Protein AF-A0A2V9VT58-F1 (afdb_monomer)

Solvent-accessible surface area (backbone atoms only — not comparable to full-atom values): 23566 Å² total; per-residue (Å²): 135,90,79,51,49,73,64,101,65,93,79,90,82,88,84,88,82,88,70,98,63,86,73,95,63,90,81,86,86,81,80,78,70,44,63,56,91,55,56,43,74,68,62,70,48,64,52,77,71,42,39,32,62,33,77,44,77,50,78,53,49,72,45,62,67,42,78,63,68,41,29,42,65,40,93,93,40,56,68,64,53,52,44,47,69,38,49,83,23,40,35,38,42,38,29,37,66,82,53,75,65,46,79,44,66,33,34,41,29,43,31,30,66,81,70,50,71,43,73,48,68,35,34,32,38,28,42,71,58,57,63,88,41,67,86,47,61,56,55,67,54,90,95,42,54,75,69,44,66,39,48,71,68,35,23,77,36,57,58,89,79,47,64,16,18,62,32,84,86,20,25,78,59,74,57,68,70,61,44,53,50,42,32,54,53,23,64,65,62,69,32,14,33,77,85,44,44,86,28,98,87,28,32,29,25,40,36,34,38,16,19,49,47,36,32,53,23,46,62,48,24,50,61,56,54,72,68,37,86,58,41,20,87,43,53,43,78,38,77,46,31,34,71,83,44,20,38,69,52,50,38,38,78,86,27,68,68,55,54,46,31,56,71,41,44,32,45,77,70,74,44,39,45,35,18,26,33,33,35,42,36,29,55,52,64,40,65,88,86,60,57,87,64,55,51,34,54,51,46,17,54,20,50,49,39,30,34,32,39,44,28,70,65,17,70,48,34,50,39,33,26,42,24,37,34,56,56,18,47,33,13,75,76,74,40,74,60,37,38,63,66,51,25,65,38,35,43,53,16,54,28,48,40,40,45,40,38,75,73,61,39,69,68,38,24,50,47,65,93,82,43,73,61,32,16,30,43,64,43,75,52,57,77,58,52,24,34,26,66,45,58,42,94,86,62,50,55,38,54,68,57,28,23,32,78,50,13,52,39,55,14,84,76,50,23,15,43,54,51,19,50,47,49,52,48,43,39,65,66,36,72,53,32,24,60,49,43,28,57,128

Sequence (440 aa):
MSYSPTHVTSETGVLGLNFNQIPTRVVDLSGNGSIATALALLNIPTLPAATQGAAYQANLFAASGTQPYTFSLKPGSTLPMGLALSSAGVISGTVDPTVTTGNYTFTAGVKDAKSKNVTKLFTMTVAKATGSACNNISYNVPNTTTPIVPITDLGTGTYQGEEGGLYPNGSNVRPASHDSDGVAIAKAIVPLDANGNYDPAGKYALLALGESTALDEFAAFLPLANADPAKNSALVIVDGAQGAATPHLLASVSSSYWNTIINNYLTDQGVTAKQVVAVWIEDSNGIAKGSFPGDMSGMQTDYETIMNNIHMLFPNSVLAYFSSRIYAGYSNGVKTINPEPYAYEAGFAEKNAIADQLNGNANLNYNSALGVVKAPWMSFGPYYWANGMLPRSDGWIWTCQDLQSDGTHPSSPSGDLKVAGQLLNFLKTDDTTKPWFLHP

Foldseek 3Di:
DDDADQDPDDDDDDDDDDDPDDDPDDDDDDDDHDHPQAKDWDDDQEDEAAEAQAKDKDFIDMDDDADDKFKDFDPPFDDAPQWDAGRRRMIIGTHHNPGDFAKGKTKMKMAHPVGGMDIDIHIHTYHYLLQPQPPAQFDPDPPAPVRDAALLQCQQHDGVNQGGELAPNSHVDPDPVLLVVLLVLLLPDAFADQVLHHDNPHAAEEEEEEAPQSVLLVVLQVVVLVPDPQFDPRYDYWYLYYHPCALVQLLDLPRVSLVCCAVPGQVVSPHHLSRYAEYEYEYFDLDDPDDPPVRLQVSLVSVLSNQLSSCVSRVNHAYYAYEQAEAQDSLNVVDSGQHPPRSSSNSSSLSVNLNCVVVPVVCCDSDVVSHDHRGHSYGHFYYHYDGAQDAHPVGHHHDSQLADSSSRHGDPPRVSVVSSVSNVCRLCPRSSRNSNRGDD

Secondary structure (DSSP, 8-state):
-----SSSS----------SS--SS------------S-EE-S-SBPPPEETTSEEEEE--EESSSSSPEEEEPTT---STTEEE-TTSEEEEE--TTSPSEEEEEEEEEE-TT--EEEEEEEEEEE----SS---SS---TTS-SSPPPHHHHTT-EETTEE-SSBTTTBSS--HHHHHHHHHHHHH---B-TTSSB-TT-BEEEEEEESHHHHHHHHHHHHHHHH-TTB-TTEEEEE---TT--HHHHTSTT-HHHHHIIIIIHHHTT--GGGEEEEEEE----S--S-TTHHHHHHHHHHHHHHHHHHHHSTT--EEEE-PPPP-GGGTTS--SS-TTHHHHHHHHHHHHHHHHHTT-GGG---TTSSS--S-EEEE-------TTSPPTT-----GGGB-TTSSSBPTTTHHHHHHHHHHHHHHHSTTTHHHHB--

Radius of gyration: 23.98 Å; Cα contacts (8 Å, |Δi|>4): 937; chains: 1; bounding box: 56×66×65 Å

Mean predicted aligned error: 12.55 Å

pLDDT: mean 84.93, std 17.08, range [30.86, 98.94]

Structure (mmCIF, N/CA/C/O backbone):
data_AF-A0A2V9VT58-F1
#
_entry.id   AF-A0A2V9VT58-F1
#
loop_
_atom_site.group_PDB
_atom_site.id
_atom_site.type_symbol
_atom_site.label_atom_id
_atom_site.label_alt_id
_atom_site.label_comp_id
_atom_site.label_asym_id
_atom_site.label_entity_id
_atom_site.label_seq_id
_atom_site.pdbx_PDB_ins_code
_atom_site.Cartn_x
_atom_site.Cartn_y
_atom_site.Cartn_z
_atom_site.occupancy
_atom_site.B_iso_or_equiv
_atom_site.auth_seq_id
_atom_site.auth_comp_id
_atom_site.auth_asym_id
_atom_site.auth_atom_id
_atom_site.pdbx_PDB_model_num
ATOM 1 N N . MET A 1 1 ? -3.739 -27.949 24.300 1.00 34.66 1 MET A N 1
ATOM 2 C CA . MET A 1 1 ? -5.116 -27.483 24.015 1.00 34.66 1 MET A CA 1
ATOM 3 C C . MET A 1 1 ? -5.772 -28.515 23.112 1.00 34.66 1 MET A C 1
ATOM 5 O O . MET A 1 1 ? -5.097 -28.984 22.209 1.00 34.66 1 MET A O 1
ATOM 9 N N . SER A 1 2 ? -7.012 -28.928 23.387 1.00 30.86 2 SER A N 1
ATOM 10 C CA . SER A 1 2 ? -7.733 -29.940 22.599 1.00 30.86 2 SER A CA 1
ATOM 11 C C . SER A 1 2 ? -8.645 -29.284 21.558 1.00 30.86 2 SER A C 1
ATOM 13 O O . SER A 1 2 ? -9.495 -28.470 21.916 1.00 30.86 2 SER A O 1
ATOM 15 N N . TYR A 1 3 ? -8.458 -29.659 20.293 1.00 40.28 3 TYR A N 1
ATOM 16 C CA . TYR A 1 3 ? -9.331 -29.377 19.153 1.00 40.28 3 TYR A CA 1
ATOM 17 C C . TYR A 1 3 ? -10.211 -30.612 18.897 1.00 40.28 3 TYR A C 1
ATOM 19 O O . TYR A 1 3 ? -9.703 -31.731 18.913 1.00 40.28 3 TYR A O 1
ATOM 27 N N . SER A 1 4 ? -11.514 -30.412 18.690 1.00 38.56 4 SER A N 1
ATOM 28 C CA . SER A 1 4 ? -12.509 -31.477 18.497 1.00 38.56 4 SER A CA 1
ATOM 29 C C . SER A 1 4 ? -13.376 -31.148 17.272 1.00 38.56 4 SER A C 1
ATOM 31 O O . SER A 1 4 ? -14.356 -30.416 17.416 1.00 38.56 4 SER A O 1
ATOM 33 N N . PRO A 1 5 ? -13.019 -31.624 16.065 1.00 41.16 5 PRO A N 1
ATOM 34 C CA .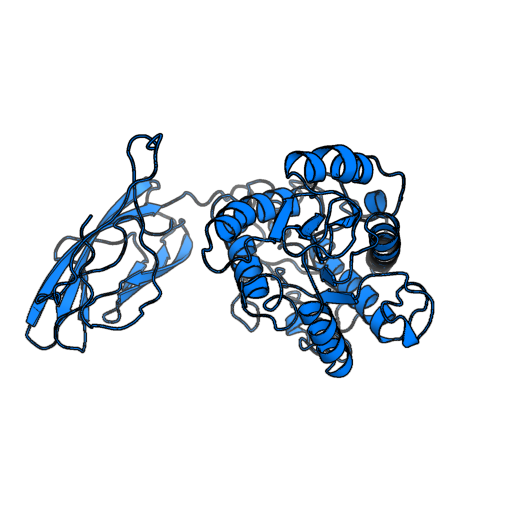 PRO A 1 5 ? -13.812 -31.415 14.855 1.00 41.16 5 PRO A CA 1
ATOM 35 C C . PRO A 1 5 ? -15.168 -32.128 14.945 1.00 41.16 5 PRO A C 1
ATOM 37 O O . PRO A 1 5 ? -15.293 -33.199 15.542 1.00 41.16 5 PRO A O 1
ATOM 40 N N . THR A 1 6 ? -16.200 -31.521 14.352 1.00 40.09 6 THR A N 1
ATOM 41 C CA . THR A 1 6 ? -17.595 -32.000 14.439 1.00 40.09 6 THR A CA 1
ATOM 42 C C . THR A 1 6 ? -18.049 -32.815 13.228 1.00 40.09 6 THR A C 1
ATOM 44 O O . THR A 1 6 ? -19.109 -33.439 13.286 1.00 40.09 6 THR A O 1
ATOM 47 N N . HIS A 1 7 ? -17.232 -32.892 12.174 1.00 38.66 7 HIS A N 1
ATOM 48 C CA . HIS A 1 7 ? -17.524 -33.640 10.954 1.00 38.66 7 HIS A CA 1
ATOM 49 C C . HIS A 1 7 ? -16.257 -34.294 10.366 1.00 38.66 7 HIS A C 1
ATOM 51 O O . HIS A 1 7 ? -15.142 -33.831 10.594 1.00 38.66 7 HIS A O 1
ATOM 57 N N . VAL A 1 8 ? -16.420 -35.381 9.598 1.00 41.81 8 VAL A N 1
ATOM 58 C CA . VAL A 1 8 ? -15.324 -36.024 8.842 1.00 41.81 8 VAL A CA 1
ATOM 59 C C . VAL A 1 8 ? -15.201 -35.334 7.482 1.00 41.81 8 VAL A C 1
ATOM 61 O O . VAL A 1 8 ? -15.664 -35.838 6.462 1.00 41.81 8 VAL A O 1
ATOM 64 N N . THR A 1 9 ? -14.647 -34.125 7.492 1.00 43.28 9 THR A N 1
ATOM 65 C CA . THR A 1 9 ? -14.408 -33.286 6.307 1.00 43.28 9 THR A CA 1
ATOM 66 C C . THR A 1 9 ? -13.104 -32.508 6.485 1.00 43.28 9 THR A C 1
ATOM 68 O O . THR A 1 9 ? -12.617 -32.346 7.602 1.00 43.28 9 THR A O 1
ATOM 71 N N . SER A 1 10 ? -12.515 -32.060 5.376 1.00 41.66 10 SER A N 1
ATOM 72 C CA . SER A 1 10 ? -11.459 -31.045 5.386 1.00 41.66 10 SER A CA 1
ATOM 73 C C . SER A 1 10 ? -12.036 -29.740 5.947 1.00 41.66 10 SER A C 1
ATOM 75 O O . SER A 1 10 ? -13.086 -29.287 5.494 1.00 41.66 10 SER A O 1
ATOM 77 N N . GLU A 1 11 ? -11.383 -29.158 6.952 1.00 44.97 11 GLU A N 1
ATOM 78 C CA . GLU A 1 11 ? -11.723 -27.839 7.493 1.00 44.97 11 GLU A CA 1
ATOM 79 C C . GLU A 1 11 ? -10.455 -26.979 7.536 1.00 44.97 11 GLU A C 1
ATOM 81 O O . GLU A 1 11 ? -9.400 -27.434 7.981 1.00 44.97 11 GLU A O 1
ATOM 86 N N . THR A 1 12 ? -10.557 -25.735 7.073 1.00 36.66 12 THR A N 1
ATOM 87 C CA . THR A 1 12 ? -9.478 -24.741 7.129 1.00 36.66 12 THR A CA 1
ATOM 88 C C . THR A 1 12 ? -9.750 -23.793 8.296 1.00 36.66 12 THR A C 1
ATOM 90 O O . TH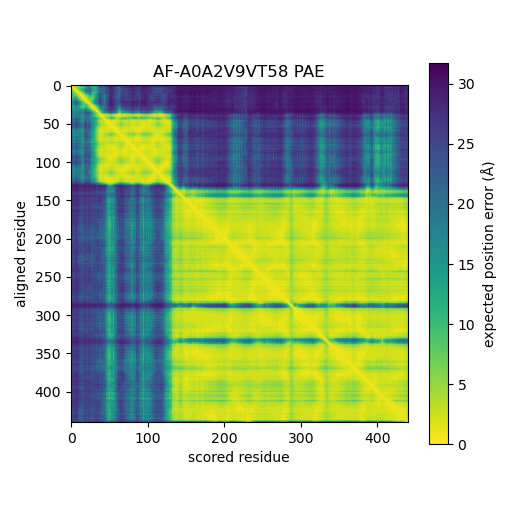R A 1 12 ? -10.799 -23.154 8.346 1.00 36.66 12 THR A O 1
ATOM 93 N N . GLY A 1 13 ? -8.820 -23.694 9.248 1.00 40.34 13 GLY A N 1
ATOM 94 C CA . GLY A 1 13 ? -8.949 -22.840 10.430 1.00 40.34 13 GLY A CA 1
ATOM 95 C C . GLY A 1 13 ? -7.595 -22.533 11.077 1.00 40.34 13 GLY A C 1
ATOM 96 O O . GLY A 1 13 ? -6.589 -23.158 10.751 1.00 40.34 13 GLY A O 1
ATOM 97 N N . VAL A 1 14 ? -7.565 -21.560 11.992 1.00 35.47 14 VAL A N 1
ATOM 98 C CA . VAL A 1 14 ? -6.347 -21.119 12.699 1.00 35.47 14 VAL A CA 1
ATOM 99 C C . VAL A 1 14 ? -6.287 -21.752 14.092 1.00 35.47 14 VAL A C 1
ATOM 101 O O . VAL A 1 14 ? -7.202 -21.574 14.897 1.00 35.47 14 VAL A O 1
ATOM 104 N N . LEU A 1 15 ? -5.197 -22.462 14.399 1.00 39.72 15 LEU A N 1
ATOM 105 C CA . LEU A 1 15 ? -4.920 -23.018 15.726 1.00 39.72 15 LEU A CA 1
ATOM 106 C C . LEU A 1 15 ? -3.891 -22.137 16.456 1.00 39.72 15 LEU A C 1
ATOM 108 O O . LEU A 1 15 ? -2.706 -22.164 16.138 1.00 39.72 15 LEU A O 1
ATOM 112 N N . GLY A 1 16 ? -4.333 -21.353 17.441 1.00 38.38 16 GLY A N 1
ATOM 113 C CA . GLY A 1 16 ? -3.441 -20.520 18.257 1.00 38.38 16 GLY A CA 1
ATOM 114 C C . GLY A 1 16 ? -2.810 -21.306 19.409 1.00 38.38 16 GLY A C 1
ATOM 115 O O . GLY A 1 16 ? -3.523 -21.838 20.262 1.00 38.38 16 GLY A O 1
ATOM 116 N N . LEU A 1 17 ? -1.478 -21.362 19.466 1.00 41.88 17 LEU A N 1
ATOM 117 C CA . LEU A 1 17 ? -0.721 -21.954 20.572 1.00 41.88 17 LEU A CA 1
ATOM 118 C C . LEU A 1 17 ? 0.039 -20.854 21.322 1.00 41.88 17 LEU A C 1
ATOM 120 O O . LEU A 1 17 ? 0.794 -20.105 20.713 1.00 41.88 17 LEU A O 1
ATOM 124 N N . ASN A 1 18 ? -0.125 -20.795 22.647 1.00 39.78 18 ASN A N 1
ATOM 125 C CA . ASN A 1 18 ? 0.659 -19.915 23.515 1.00 39.78 18 ASN A CA 1
ATOM 126 C C . ASN A 1 18 ? 1.658 -20.752 24.315 1.00 39.78 18 ASN A C 1
ATOM 128 O O . ASN A 1 18 ? 1.273 -21.743 24.942 1.00 39.78 18 ASN A O 1
ATOM 132 N N . PHE A 1 19 ? 2.919 -20.325 24.331 1.00 42.44 19 PHE A N 1
ATOM 133 C CA . PHE A 1 19 ? 3.982 -20.958 25.105 1.00 42.44 19 PHE A CA 1
ATOM 134 C C . PHE A 1 19 ? 4.594 -19.962 26.089 1.00 42.44 19 PHE A C 1
ATOM 136 O O . PHE A 1 19 ? 4.792 -18.798 25.758 1.00 42.44 19 PHE A O 1
ATOM 143 N N . ASN A 1 20 ? 4.943 -20.437 27.287 1.00 47.78 20 ASN A N 1
ATOM 144 C CA . ASN A 1 20 ? 5.653 -19.631 28.287 1.00 47.78 20 ASN A CA 1
ATOM 145 C C . ASN A 1 20 ? 7.169 -19.566 28.001 1.00 47.78 20 ASN A C 1
ATOM 147 O O . ASN A 1 20 ? 7.850 -18.680 28.507 1.00 47.78 20 ASN A O 1
ATOM 151 N N . GLN A 1 21 ? 7.683 -20.503 27.192 1.00 44.56 21 GLN A N 1
ATOM 152 C CA . GLN A 1 21 ? 8.995 -20.487 26.535 1.00 44.56 21 GLN A CA 1
ATOM 153 C C . GLN A 1 21 ? 8.884 -21.218 25.190 1.00 44.56 21 GLN A C 1
ATOM 155 O O . GLN A 1 21 ? 8.170 -22.217 25.097 1.00 44.56 21 GLN A O 1
ATOM 160 N N . ILE A 1 22 ? 9.574 -20.725 24.158 1.00 48.22 22 ILE A N 1
ATOM 161 C CA . ILE A 1 22 ? 9.510 -21.272 22.794 1.00 48.22 22 ILE A CA 1
ATOM 162 C C . ILE A 1 22 ? 10.081 -22.707 22.787 1.00 48.22 22 ILE A C 1
ATOM 164 O O . ILE A 1 22 ? 11.235 -22.888 23.184 1.00 48.22 22 ILE A O 1
ATOM 168 N N . PRO A 1 23 ? 9.324 -23.738 22.356 1.00 47.34 23 PRO A N 1
ATOM 169 C CA . PRO A 1 23 ? 9.843 -25.101 22.274 1.00 47.34 23 PRO A CA 1
ATOM 170 C C . PRO A 1 23 ? 10.964 -25.197 21.230 1.00 47.34 23 PRO A C 1
ATOM 172 O O . PRO A 1 23 ? 10.826 -24.703 20.116 1.00 47.34 23 PRO A O 1
ATOM 175 N N . THR A 1 24 ? 12.064 -25.879 21.553 1.00 40.75 24 THR A N 1
ATOM 176 C CA . THR A 1 24 ? 13.231 -26.046 20.659 1.00 40.75 24 THR A CA 1
ATOM 177 C C . THR A 1 24 ? 13.085 -27.187 19.639 1.00 40.75 24 THR A C 1
ATOM 179 O O . THR A 1 24 ? 14.034 -27.497 18.919 1.00 40.75 24 THR A O 1
ATOM 182 N N . ARG A 1 25 ? 11.910 -27.831 19.561 1.00 46.94 25 ARG A N 1
ATOM 183 C CA . ARG A 1 25 ? 11.548 -28.869 18.578 1.00 46.94 25 ARG A CA 1
ATOM 184 C C . ARG A 1 25 ? 10.059 -28.796 18.217 1.00 46.94 25 ARG A C 1
ATOM 186 O O . ARG A 1 25 ? 9.266 -28.244 18.976 1.00 46.94 25 ARG A O 1
ATOM 193 N N . VAL A 1 26 ? 9.712 -29.392 17.072 1.00 44.69 26 VAL A N 1
ATOM 194 C CA . VAL A 1 26 ? 8.344 -29.557 16.547 1.00 44.69 26 VAL A CA 1
ATOM 195 C C . VAL A 1 26 ? 7.420 -30.159 17.613 1.00 44.69 26 VAL A C 1
ATOM 197 O O . VAL A 1 26 ? 7.757 -31.164 18.237 1.00 44.69 26 VAL A O 1
ATOM 200 N N . VAL A 1 27 ? 6.255 -29.539 17.813 1.00 44.22 27 VAL A N 1
ATOM 201 C CA . VAL A 1 27 ? 5.145 -30.106 18.586 1.00 44.22 27 VAL A CA 1
ATOM 202 C C . VAL A 1 27 ? 4.225 -30.825 17.604 1.00 44.22 27 VAL A C 1
ATOM 204 O O . VAL A 1 27 ? 3.472 -30.172 16.885 1.00 44.22 27 VAL A O 1
ATOM 207 N N . ASP A 1 28 ? 4.268 -32.156 17.575 1.00 46.03 28 ASP A N 1
ATOM 208 C CA . ASP A 1 28 ? 3.269 -32.944 16.851 1.00 46.03 28 ASP A CA 1
ATOM 209 C C . ASP A 1 28 ? 1.944 -32.920 17.627 1.00 46.03 28 ASP A C 1
ATOM 211 O O . ASP A 1 28 ? 1.834 -33.450 18.736 1.00 46.03 28 ASP A O 1
ATOM 215 N N . LEU A 1 29 ? 0.916 -32.300 17.046 1.00 40.66 29 LEU A N 1
ATOM 216 C CA . LEU A 1 29 ? -0.467 -32.418 17.506 1.00 40.66 29 LEU A CA 1
ATOM 217 C C . LEU A 1 29 ? -1.119 -33.594 16.777 1.00 40.66 29 LEU A C 1
ATOM 219 O O . LEU A 1 29 ? -1.552 -33.469 15.636 1.00 40.66 29 LEU A O 1
ATOM 223 N N . SER A 1 30 ? -1.210 -34.738 17.452 1.00 41.25 30 SER A N 1
ATOM 224 C CA . SER A 1 30 ? -2.071 -35.844 17.031 1.00 41.25 30 SER A CA 1
ATOM 225 C C . SER A 1 30 ? -3.244 -35.977 18.001 1.00 41.25 30 SER A C 1
ATOM 227 O O . SER A 1 30 ? -3.095 -35.856 19.217 1.00 41.25 30 SER A O 1
ATOM 229 N N . GLY A 1 31 ? -4.442 -36.178 17.461 1.00 41.62 31 GLY A N 1
ATOM 230 C CA . GLY A 1 31 ? -5.659 -36.356 18.239 1.00 41.62 31 GLY A CA 1
ATOM 231 C C . GLY A 1 31 ? -6.783 -36.875 17.355 1.00 41.62 31 GLY A C 1
ATOM 232 O O . GLY A 1 31 ? -6.857 -36.540 16.175 1.00 41.62 31 GLY A O 1
ATOM 233 N N . ASN A 1 32 ? -7.658 -37.700 17.922 1.00 41.06 32 ASN A N 1
ATOM 234 C CA . ASN A 1 32 ? -8.865 -38.142 17.235 1.00 41.06 32 ASN A CA 1
ATOM 235 C C . ASN A 1 32 ? -9.947 -37.072 17.380 1.00 41.06 32 ASN A C 1
ATOM 237 O O . ASN A 1 32 ? -10.200 -36.583 18.483 1.00 41.06 32 ASN A O 1
ATOM 241 N N . GLY A 1 33 ? -10.614 -36.739 16.277 1.00 39.22 33 GLY A N 1
ATOM 242 C CA . GLY A 1 33 ? -11.792 -35.891 16.311 1.00 39.22 33 GLY A CA 1
ATOM 243 C C . GLY A 1 33 ? -12.956 -36.571 17.015 1.00 39.22 33 GLY A C 1
ATOM 244 O O . GLY A 1 33 ? -13.392 -37.644 16.609 1.00 39.22 33 GLY A O 1
ATOM 245 N N . SER A 1 34 ? -13.463 -35.940 18.070 1.00 44.94 34 SER A N 1
ATOM 246 C CA . SER A 1 34 ? -14.757 -36.269 18.663 1.00 44.94 34 SER A CA 1
ATOM 247 C C . SER A 1 34 ? -15.693 -35.107 18.403 1.00 44.94 34 SER A C 1
ATOM 249 O O . SER A 1 34 ? -15.315 -33.966 18.654 1.00 44.94 34 SER A O 1
ATOM 251 N N . ILE A 1 35 ? -16.931 -35.398 18.008 1.00 44.22 35 ILE A N 1
ATOM 252 C CA . ILE A 1 35 ? -17.995 -34.396 17.932 1.00 44.22 35 ILE A CA 1
ATOM 253 C C . ILE A 1 35 ? -18.067 -33.680 19.286 1.00 44.22 35 ILE A C 1
ATOM 255 O O . ILE A 1 35 ? -18.236 -34.320 20.327 1.00 44.22 35 ILE A O 1
ATOM 259 N N . ALA A 1 36 ? -17.906 -32.357 19.284 1.00 45.31 36 ALA A N 1
ATOM 260 C CA . ALA A 1 36 ? -18.142 -31.543 20.463 1.00 45.31 36 ALA A CA 1
ATOM 261 C C . ALA A 1 36 ? -19.641 -31.597 20.804 1.00 45.31 36 ALA A C 1
ATOM 263 O O . ALA A 1 36 ? -20.491 -31.063 20.097 1.00 45.31 36 ALA A O 1
ATOM 264 N N . THR A 1 37 ? -19.987 -32.282 21.891 1.00 53.91 37 THR A N 1
ATOM 265 C CA . THR A 1 37 ? -21.383 -32.501 22.305 1.00 53.91 37 THR A CA 1
ATOM 266 C C . THR A 1 37 ? -21.976 -31.339 23.107 1.00 53.91 37 THR A C 1
ATOM 268 O O . THR A 1 37 ? -23.126 -31.420 23.542 1.00 53.91 37 THR A O 1
ATOM 271 N N . ALA A 1 38 ? -21.219 -30.259 23.329 1.00 74.00 38 ALA A N 1
ATOM 272 C CA . ALA A 1 38 ? -21.630 -29.132 24.161 1.00 74.00 38 ALA A CA 1
ATOM 273 C C . ALA A 1 38 ? -21.227 -27.782 23.547 1.00 74.00 38 ALA A C 1
ATOM 275 O O . ALA A 1 38 ? -20.142 -27.652 22.987 1.00 74.00 38 ALA A O 1
ATOM 276 N N . LEU A 1 39 ? -22.118 -26.792 23.681 1.00 84.38 39 LEU A N 1
ATOM 277 C CA . LEU A 1 39 ? -21.922 -25.384 23.306 1.00 84.38 39 LEU A CA 1
ATOM 278 C C . LEU A 1 39 ? -20.580 -24.842 23.829 1.00 84.38 39 LEU A C 1
ATOM 280 O O . LEU A 1 39 ? -20.208 -25.144 24.960 1.00 84.38 39 LEU A O 1
ATOM 284 N N . ALA A 1 40 ? -19.882 -24.014 23.048 1.00 81.94 40 ALA A N 1
ATOM 285 C CA . ALA A 1 40 ? -18.598 -23.420 23.428 1.00 81.94 40 ALA A CA 1
ATOM 286 C C . ALA A 1 40 ? -18.407 -21.991 22.881 1.00 81.94 40 ALA A C 1
ATOM 288 O O . ALA A 1 40 ? -18.927 -21.652 21.821 1.00 81.94 40 ALA A O 1
ATOM 289 N N . LEU A 1 41 ? -17.608 -21.179 23.590 1.00 78.38 41 LEU A N 1
ATOM 290 C CA . LEU A 1 41 ? -17.089 -19.872 23.147 1.00 78.38 41 LEU A CA 1
ATOM 291 C C . LEU A 1 41 ? -15.667 -20.030 22.584 1.00 78.38 41 LEU A C 1
ATOM 293 O O . LEU A 1 41 ? -14.751 -20.433 23.312 1.00 78.38 41 LEU A O 1
ATOM 297 N N . LEU A 1 42 ? -15.476 -19.685 21.308 1.00 69.19 42 LEU A N 1
ATOM 298 C CA . LEU A 1 42 ? -14.264 -20.011 20.544 1.00 69.19 42 LEU A CA 1
ATOM 299 C C . LEU A 1 42 ? -13.126 -18.989 20.667 1.00 69.19 42 LEU A C 1
ATOM 301 O O . LEU A 1 42 ? -11.967 -19.353 20.503 1.00 69.19 42 LEU A O 1
ATOM 305 N N . ASN A 1 43 ? -13.422 -17.732 20.992 1.00 73.62 43 ASN A N 1
ATOM 306 C CA . ASN A 1 43 ? -12.426 -16.653 20.987 1.00 73.62 43 ASN A CA 1
ATOM 307 C C . ASN A 1 43 ? -11.258 -16.877 21.952 1.00 73.62 43 ASN A C 1
ATOM 309 O O . ASN A 1 43 ? -11.443 -17.404 23.049 1.00 73.62 43 ASN A O 1
ATOM 313 N N . ILE A 1 44 ? -10.074 -16.381 21.600 1.00 61.72 44 ILE A N 1
ATOM 314 C CA . ILE A 1 44 ? -8.926 -16.282 22.513 1.00 61.72 44 ILE A CA 1
ATOM 315 C C . ILE A 1 44 ? -9.293 -15.311 23.656 1.00 61.72 44 ILE A C 1
ATOM 317 O O . ILE A 1 44 ? -9.973 -14.318 23.403 1.00 61.72 44 ILE A O 1
ATOM 321 N N . PRO A 1 45 ? -8.904 -15.584 24.919 1.00 74.75 45 PRO A N 1
ATOM 322 C CA . PRO A 1 45 ? -9.294 -14.757 26.063 1.00 74.75 45 PRO A CA 1
ATOM 323 C C . PRO A 1 45 ? -8.766 -13.318 26.007 1.00 74.75 45 PRO A C 1
ATOM 325 O O . PRO A 1 45 ? -9.226 -12.508 26.792 1.00 74.75 45 PRO A O 1
ATOM 328 N N . THR A 1 46 ? -7.847 -12.964 25.110 1.00 74.94 46 THR A N 1
ATOM 329 C CA . THR A 1 46 ? -7.385 -11.580 24.935 1.00 74.94 46 THR A CA 1
ATOM 330 C C . THR A 1 46 ? -7.958 -11.005 23.645 1.00 74.94 46 THR A C 1
ATOM 332 O O . THR A 1 46 ? -7.805 -11.608 22.585 1.00 74.94 46 THR A O 1
ATOM 335 N N . LEU A 1 47 ? -8.615 -9.852 23.742 1.00 76.62 47 LEU A N 1
ATOM 336 C CA . LEU A 1 47 ? -9.181 -9.106 22.616 1.00 76.62 47 LEU A CA 1
ATOM 337 C C . LEU A 1 47 ? -8.242 -7.970 22.171 1.00 76.62 47 LEU A C 1
ATOM 339 O O . LEU A 1 47 ? -7.376 -7.575 22.959 1.00 76.62 47 LEU A O 1
ATOM 343 N N . PRO A 1 48 ? -8.414 -7.419 20.949 1.00 75.19 48 PRO A N 1
ATOM 344 C CA . PRO A 1 48 ? -7.671 -6.243 20.496 1.00 75.19 48 PRO A CA 1
ATOM 345 C C . PRO A 1 48 ? -7.767 -5.092 21.497 1.00 75.19 48 PRO A C 1
ATOM 347 O O . PRO A 1 48 ? -8.813 -4.915 22.130 1.00 75.19 48 PRO A O 1
ATOM 350 N N . ALA A 1 49 ? -6.691 -4.317 21.634 1.00 72.69 49 ALA A N 1
ATOM 351 C CA . ALA A 1 49 ? -6.673 -3.154 22.510 1.00 72.69 49 ALA A CA 1
ATOM 352 C C . ALA A 1 49 ? -7.720 -2.117 22.070 1.00 72.69 49 ALA A C 1
ATOM 354 O O . ALA A 1 49 ? -7.954 -1.903 20.884 1.00 72.69 49 ALA A O 1
ATOM 355 N N . ALA A 1 50 ? -8.354 -1.487 23.049 1.00 66.94 50 ALA A N 1
ATOM 356 C CA . ALA A 1 50 ? -9.250 -0.359 22.884 1.00 66.94 50 ALA A CA 1
ATOM 357 C C . ALA A 1 50 ? -8.531 0.928 23.308 1.00 66.94 50 ALA A C 1
ATOM 359 O O . ALA A 1 50 ? -7.558 0.882 24.063 1.00 66.94 50 ALA A O 1
ATOM 360 N N . THR A 1 51 ? -9.029 2.086 22.886 1.00 67.75 51 THR A N 1
ATOM 361 C CA . THR A 1 51 ? -8.381 3.365 23.198 1.00 67.75 51 THR A CA 1
ATOM 362 C C . THR A 1 51 ? -9.400 4.395 23.655 1.00 67.75 51 THR A C 1
ATOM 364 O O . THR A 1 51 ? -10.461 4.514 23.050 1.00 67.75 51 THR A O 1
ATOM 367 N N . GLN A 1 52 ? -9.082 5.143 24.717 1.00 78.31 52 GLN A N 1
ATOM 368 C CA . GLN A 1 52 ? -9.920 6.238 25.224 1.00 78.31 52 GLN A CA 1
ATOM 369 C C . GLN A 1 52 ? -10.380 7.173 24.090 1.00 78.31 52 GLN A C 1
ATOM 371 O O . GLN A 1 52 ? -9.558 7.682 23.327 1.00 78.31 52 GLN A O 1
ATOM 376 N N . GLY A 1 53 ? -11.684 7.434 24.008 1.00 64.75 53 GLY A N 1
ATOM 377 C CA . GLY A 1 53 ? -12.301 8.326 23.025 1.00 64.75 53 GLY A CA 1
ATOM 378 C C . GLY A 1 53 ? -12.461 7.753 21.613 1.00 64.75 53 GLY A C 1
ATOM 379 O O . GLY A 1 53 ? -13.042 8.435 20.773 1.00 64.75 53 GLY A O 1
ATOM 380 N N . ALA A 1 54 ? -11.976 6.538 21.334 1.00 53.78 54 ALA A N 1
ATOM 381 C CA . ALA A 1 54 ? -12.010 5.936 20.001 1.00 53.78 54 ALA A CA 1
ATOM 382 C C . ALA A 1 54 ? -13.150 4.918 19.842 1.00 53.78 54 ALA A C 1
ATOM 384 O O . ALA A 1 54 ? -13.566 4.265 20.807 1.00 53.78 54 ALA A O 1
ATOM 385 N N . ALA A 1 55 ? -13.638 4.773 18.606 1.00 57.12 55 ALA A N 1
ATOM 386 C CA . ALA A 1 55 ? -14.547 3.695 18.241 1.00 57.12 55 ALA A CA 1
ATOM 387 C C . ALA A 1 55 ? -13.833 2.337 18.350 1.00 57.12 55 ALA A C 1
ATOM 389 O O . ALA A 1 55 ? -12.642 2.220 18.070 1.00 57.12 55 ALA A O 1
ATOM 390 N N . TYR A 1 56 ? -14.564 1.304 18.746 1.00 69.88 56 TYR A N 1
ATOM 391 C CA . TYR A 1 56 ? -14.054 -0.051 18.922 1.00 69.88 56 TYR A CA 1
ATOM 392 C C . TYR A 1 56 ? -15.046 -1.058 18.347 1.00 69.88 56 TYR A C 1
ATOM 394 O O . TYR A 1 56 ? -16.260 -0.868 18.462 1.00 69.88 56 TYR A O 1
ATOM 402 N N . GLN A 1 57 ? -14.535 -2.148 17.770 1.00 69.88 57 GLN A N 1
ATOM 403 C CA . GLN A 1 57 ? -15.332 -3.299 17.360 1.00 69.88 57 GLN A CA 1
ATOM 404 C C . GLN A 1 57 ? -14.545 -4.605 17.547 1.00 69.88 57 GLN A C 1
ATOM 406 O O . GLN A 1 57 ? -13.396 -4.708 17.129 1.00 69.88 57 GLN A O 1
ATOM 411 N N . ALA A 1 58 ? -15.178 -5.623 18.132 1.00 64.56 58 ALA A N 1
ATOM 412 C CA . ALA A 1 58 ? -14.663 -6.989 18.195 1.00 64.56 58 ALA A CA 1
ATOM 413 C C . ALA A 1 58 ? -15.812 -8.008 18.178 1.00 64.56 58 ALA A C 1
ATOM 415 O O . ALA A 1 58 ? -16.887 -7.739 18.708 1.00 64.56 58 ALA A O 1
ATOM 416 N N . ASN A 1 59 ? -15.580 -9.202 17.626 1.00 74.81 59 ASN A N 1
ATOM 417 C CA . ASN A 1 59 ? -16.609 -10.239 17.490 1.00 74.81 59 ASN A CA 1
ATOM 418 C C . ASN A 1 59 ? -16.354 -11.432 18.415 1.00 74.81 59 ASN A C 1
ATOM 420 O O . ASN A 1 59 ? -15.236 -11.942 18.500 1.00 74.81 59 ASN A O 1
ATOM 424 N N . LEU A 1 60 ? -17.412 -11.922 19.057 1.00 78.50 60 LEU A N 1
ATOM 425 C CA . LEU A 1 60 ? -17.454 -13.178 19.792 1.00 78.50 60 LEU A CA 1
ATOM 426 C C . LEU A 1 60 ? -18.092 -14.274 18.934 1.00 78.50 60 LEU A C 1
ATOM 428 O O . LEU A 1 60 ? -19.124 -14.070 18.302 1.00 78.50 60 LEU A O 1
ATOM 432 N N . PHE A 1 61 ? -17.492 -15.459 18.954 1.00 78.12 61 PHE A N 1
ATOM 433 C CA . PHE A 1 61 ? -17.898 -16.619 18.177 1.00 78.12 61 PHE A CA 1
ATOM 434 C C . PHE A 1 61 ? -18.237 -17.785 19.098 1.00 78.12 61 PHE A C 1
ATOM 436 O O . PHE A 1 61 ? -17.548 -18.056 20.088 1.00 78.12 61 PHE A O 1
ATOM 443 N N . ALA A 1 62 ? -19.287 -18.509 18.731 1.00 80.81 62 ALA A N 1
ATOM 444 C CA . ALA A 1 62 ? -19.705 -19.725 19.401 1.00 80.81 62 ALA A CA 1
ATOM 445 C C . ALA A 1 62 ? -19.774 -20.882 18.411 1.00 80.81 62 ALA A C 1
ATOM 447 O O . ALA A 1 62 ? -20.023 -20.688 17.222 1.00 80.81 62 ALA A O 1
ATOM 448 N N . ALA A 1 63 ? -19.567 -22.087 18.920 1.00 78.81 63 ALA A N 1
ATOM 449 C CA . ALA A 1 63 ? -19.723 -23.313 18.157 1.00 78.81 63 ALA A CA 1
ATOM 450 C C . ALA A 1 63 ? -20.377 -24.394 19.002 1.00 78.81 63 ALA A C 1
ATOM 452 O O . ALA A 1 63 ? -20.356 -24.340 20.236 1.00 78.81 63 ALA A O 1
ATOM 453 N N . SER A 1 64 ? -20.896 -25.408 18.309 1.00 79.75 64 SER A N 1
ATOM 454 C CA . SER A 1 64 ? -21.701 -26.487 18.888 1.00 79.75 64 SER A CA 1
ATOM 455 C C . SER A 1 64 ? -22.997 -25.982 19.547 1.00 79.75 64 SER A C 1
ATOM 457 O O . SER A 1 64 ? -23.201 -24.790 19.750 1.00 79.75 64 SER A O 1
ATOM 459 N N . GLY A 1 65 ? -23.905 -26.893 19.900 1.00 81.81 65 GLY A N 1
ATOM 460 C CA . GLY A 1 65 ? -25.233 -26.524 20.407 1.00 81.81 65 GLY A CA 1
ATOM 461 C C . GLY A 1 65 ? -26.241 -26.235 19.290 1.00 81.81 65 GLY A C 1
ATOM 462 O O . GLY A 1 65 ? -26.051 -26.635 18.144 1.00 81.81 65 GLY A O 1
ATOM 463 N N . THR A 1 66 ? -27.370 -25.616 19.640 1.00 85.19 66 THR A N 1
ATOM 464 C CA . THR A 1 66 ? -28.484 -25.364 18.703 1.00 85.19 66 THR A CA 1
ATOM 465 C C . THR A 1 66 ? -28.627 -23.874 18.406 1.00 85.19 66 THR A C 1
ATOM 467 O O . THR A 1 66 ? -28.968 -23.104 19.299 1.00 85.19 66 THR A O 1
ATOM 470 N N . GLN A 1 67 ? -28.414 -23.462 17.157 1.00 82.19 67 GLN A N 1
ATOM 471 C CA . GLN A 1 67 ? -28.680 -22.085 16.725 1.00 82.19 67 GLN A CA 1
ATOM 472 C C . GLN A 1 67 ? -30.174 -21.712 16.875 1.00 82.19 67 GLN A C 1
ATOM 474 O O . GLN A 1 67 ? -31.027 -22.602 16.806 1.00 82.19 67 GLN A O 1
ATOM 479 N N . PRO A 1 68 ? -30.519 -20.419 17.036 1.00 93.06 68 PRO A N 1
ATOM 480 C CA . PRO A 1 68 ? -29.620 -19.261 17.096 1.00 93.06 68 PRO A CA 1
ATOM 481 C C . PRO A 1 68 ? -28.854 -19.144 18.421 1.00 93.06 68 PRO A C 1
ATOM 483 O O . PRO A 1 68 ? -29.298 -19.625 19.464 1.00 93.06 68 PRO A O 1
ATOM 486 N N . TYR A 1 69 ? -27.700 -18.477 18.370 1.00 90.94 69 TYR A N 1
ATOM 487 C CA . TYR A 1 69 ? -26.924 -18.114 19.553 1.00 90.94 69 TYR A CA 1
ATOM 488 C C . TYR A 1 69 ? -27.290 -16.710 20.026 1.00 90.94 69 TYR A C 1
ATOM 490 O O . TYR A 1 69 ? -27.577 -15.824 19.226 1.00 90.94 69 TYR A O 1
ATOM 498 N N . THR A 1 70 ? -27.274 -16.502 21.337 1.00 97.00 70 THR A N 1
ATOM 499 C CA . THR A 1 70 ? -27.489 -15.195 21.958 1.00 97.00 70 THR A CA 1
ATOM 500 C C . THR A 1 70 ? -26.360 -14.917 22.933 1.00 97.00 70 THR A C 1
ATOM 502 O O . THR A 1 70 ? -26.160 -15.669 23.890 1.00 97.00 70 THR A O 1
ATOM 505 N N . PHE A 1 71 ? -25.624 -13.841 22.684 1.00 97.06 71 PHE A N 1
ATOM 506 C CA . PHE A 1 71 ? -24.514 -13.402 23.518 1.00 97.06 71 PHE A CA 1
ATOM 507 C C . PHE A 1 71 ? -24.975 -12.383 24.561 1.00 97.06 71 PHE A C 1
ATOM 509 O O . PHE A 1 71 ? -25.896 -11.600 24.334 1.00 97.06 71 PHE A O 1
ATOM 516 N N . SER A 1 72 ? -24.336 -12.403 25.727 1.00 97.56 72 SER A N 1
ATOM 517 C CA . SER A 1 72 ? -24.610 -11.460 26.813 1.00 97.56 72 SER A CA 1
ATOM 518 C C . SER A 1 72 ? -23.432 -11.382 27.776 1.00 97.56 72 SER A C 1
ATOM 520 O O . SER A 1 72 ? -22.721 -12.371 27.958 1.00 97.56 72 SER A O 1
ATOM 522 N N . LEU A 1 73 ? -23.251 -10.250 28.456 1.00 97.69 73 LEU A N 1
ATOM 523 C CA . LEU A 1 73 ? -22.331 -10.177 29.592 1.00 97.69 73 LEU A CA 1
ATOM 524 C C . LEU A 1 73 ? -22.909 -10.948 30.782 1.00 97.69 73 LEU A C 1
ATOM 526 O O . LEU A 1 73 ? -24.112 -10.904 31.045 1.00 97.69 73 LEU A O 1
ATOM 530 N N . LYS A 1 74 ? -22.050 -11.651 31.523 1.00 96.75 74 LYS A N 1
ATOM 531 C CA . LYS A 1 74 ? -22.453 -12.266 32.791 1.00 96.75 74 LYS A CA 1
ATOM 532 C C . LYS A 1 74 ? -22.845 -11.157 33.784 1.00 96.75 74 LYS A C 1
ATOM 534 O O . LYS A 1 74 ? -22.167 -10.128 33.810 1.00 96.75 74 LYS A O 1
ATOM 539 N N . PRO A 1 75 ? -23.864 -11.356 34.644 1.00 94.25 75 PRO A N 1
ATOM 540 C CA . PRO A 1 75 ? -24.175 -10.404 35.707 1.00 94.25 75 PRO A CA 1
ATOM 541 C C . PRO A 1 75 ? -22.926 -10.014 36.511 1.00 94.25 75 PRO A C 1
ATOM 543 O O . PRO A 1 75 ? -22.169 -10.884 36.946 1.00 94.25 75 PRO A O 1
ATOM 546 N N . GLY A 1 76 ? -22.700 -8.707 36.662 1.00 92.62 76 GLY A N 1
ATOM 547 C CA . GLY A 1 76 ? -21.525 -8.139 37.332 1.00 92.62 76 GLY A CA 1
ATOM 548 C C . GLY A 1 76 ? -20.286 -7.948 36.448 1.00 92.62 76 GLY A C 1
ATOM 549 O O . GLY A 1 76 ? -19.313 -7.368 36.914 1.00 92.62 76 GLY A O 1
ATOM 550 N N . SER A 1 77 ? -20.298 -8.398 35.188 1.00 96.00 77 SER A N 1
ATOM 551 C CA . SER A 1 77 ? -19.257 -8.048 34.212 1.00 96.00 77 SER A CA 1
ATOM 552 C C . SER A 1 77 ? -19.582 -6.734 33.520 1.00 96.00 77 SER A C 1
ATOM 554 O O . SER A 1 77 ? -20.714 -6.516 33.090 1.00 96.00 77 SER A O 1
ATOM 556 N N . THR A 1 78 ? -18.570 -5.888 33.369 1.00 95.75 78 THR A N 1
ATOM 557 C CA . THR A 1 78 ? -18.679 -4.597 32.697 1.00 95.75 78 THR A CA 1
ATOM 558 C C . THR A 1 78 ? -17.600 -4.478 31.632 1.00 95.75 78 THR A C 1
ATOM 560 O O . THR A 1 78 ? -16.456 -4.882 31.830 1.00 95.75 78 THR A O 1
ATOM 563 N N . LEU A 1 79 ? -17.977 -3.934 30.480 1.00 97.06 79 LEU A N 1
ATOM 564 C CA . LEU A 1 79 ? -17.013 -3.440 29.504 1.00 97.06 79 LEU A CA 1
ATOM 565 C C . LEU A 1 79 ? -16.530 -2.047 29.937 1.00 97.06 79 LEU A C 1
ATOM 567 O O . LEU A 1 79 ? -17.210 -1.396 30.741 1.00 97.06 79 LEU A O 1
ATOM 571 N N . PRO A 1 80 ? -15.394 -1.560 29.407 1.00 96.69 80 PRO A N 1
ATOM 572 C CA . PRO A 1 80 ? -15.085 -0.138 29.439 1.00 96.69 80 PRO A CA 1
ATOM 573 C C . PRO A 1 80 ? -16.290 0.705 29.040 1.00 96.69 80 PRO A C 1
ATOM 575 O O . PRO A 1 80 ? -17.039 0.350 28.126 1.00 96.69 80 PRO A O 1
ATOM 578 N N . MET A 1 81 ? -16.476 1.814 29.753 1.00 97.00 81 MET A N 1
ATOM 579 C CA . MET A 1 81 ? -17.591 2.721 29.517 1.00 97.00 81 MET A CA 1
ATOM 580 C C . MET A 1 81 ? -17.631 3.132 28.041 1.00 97.00 81 MET A C 1
ATOM 582 O O . MET A 1 81 ? -16.588 3.390 27.446 1.00 97.00 81 MET A O 1
ATOM 586 N N . GLY A 1 82 ? -18.831 3.137 27.458 1.00 90.81 82 GLY A N 1
ATOM 587 C CA . GLY A 1 82 ? -19.055 3.466 26.050 1.00 90.81 82 GLY A CA 1
ATOM 588 C C . GLY A 1 82 ? -18.974 2.284 25.072 1.00 90.81 82 GLY A C 1
ATOM 589 O O . GLY A 1 82 ? -19.358 2.431 23.913 1.00 90.81 82 GLY A O 1
ATOM 590 N N . LEU A 1 83 ? -18.589 1.090 25.540 1.00 94.38 83 LEU A N 1
ATOM 591 C CA . LEU A 1 83 ? -18.712 -0.158 24.781 1.00 94.38 83 LEU A CA 1
ATOM 592 C C . LEU A 1 83 ? -19.899 -1.002 25.255 1.00 94.38 83 LEU A C 1
ATOM 594 O O . LEU A 1 83 ? -20.208 -1.067 26.446 1.00 94.38 83 LEU A O 1
ATOM 598 N N . ALA A 1 84 ? -20.526 -1.713 24.320 1.00 96.69 84 ALA A N 1
ATOM 599 C CA . ALA A 1 84 ? -21.614 -2.644 24.589 1.00 96.69 84 ALA A CA 1
ATOM 600 C C . ALA A 1 84 ? -21.430 -3.953 23.814 1.00 96.69 84 ALA A C 1
ATOM 602 O O . ALA A 1 84 ? -20.930 -3.954 22.693 1.00 96.69 84 ALA A O 1
ATOM 603 N N . LEU A 1 85 ? -21.873 -5.067 24.404 1.00 97.19 85 LEU A N 1
ATOM 604 C CA . LEU A 1 85 ? -21.977 -6.361 23.730 1.00 97.19 85 LEU A CA 1
ATOM 605 C C . LEU A 1 85 ? -23.403 -6.542 23.198 1.00 97.19 85 LEU A C 1
ATOM 607 O O . LEU A 1 85 ? -24.359 -6.560 23.972 1.00 97.19 85 LEU A O 1
ATOM 611 N N . SER A 1 86 ? -23.535 -6.710 21.886 1.00 93.31 86 SER A N 1
ATOM 612 C CA . SER A 1 86 ? -24.794 -7.066 21.230 1.00 93.31 86 SER A CA 1
ATOM 613 C C . SER A 1 86 ? -25.134 -8.551 21.398 1.00 93.31 86 SER A C 1
ATOM 615 O O . SER A 1 86 ? -24.262 -9.397 21.616 1.00 93.31 86 SER A O 1
ATOM 617 N N . SER A 1 87 ? -26.412 -8.895 21.212 1.00 93.88 87 SER A N 1
ATOM 618 C CA . SER A 1 87 ? -26.889 -10.286 21.233 1.00 93.88 87 SER A CA 1
ATOM 619 C C . SER A 1 87 ? -26.303 -11.155 20.117 1.00 93.88 87 SER A C 1
ATOM 621 O O . SER A 1 87 ? -26.294 -12.376 20.258 1.00 93.88 87 SER A O 1
ATOM 623 N N . ALA A 1 88 ? -25.785 -10.540 19.049 1.00 84.31 88 ALA A N 1
ATOM 624 C CA . ALA A 1 88 ? -25.108 -11.207 17.938 1.00 84.31 88 ALA A CA 1
ATOM 625 C C . ALA A 1 88 ? -23.623 -11.509 18.216 1.00 84.31 88 ALA A C 1
ATOM 627 O O . ALA A 1 88 ? -22.969 -12.134 17.389 1.00 84.31 88 ALA A O 1
ATOM 628 N N . GLY A 1 89 ? -23.084 -11.079 19.363 1.00 85.75 89 GLY A N 1
ATOM 629 C CA . GLY A 1 89 ? -21.685 -11.309 19.724 1.00 85.75 89 GLY A CA 1
ATOM 630 C C . GLY A 1 89 ? -20.739 -10.169 19.352 1.00 85.75 89 GLY A C 1
ATOM 631 O O . GLY A 1 89 ? -19.544 -10.296 19.581 1.00 85.75 89 GLY A O 1
ATOM 632 N N . VAL A 1 90 ? -21.231 -9.046 18.826 1.00 81.56 90 VAL A N 1
ATOM 633 C CA . VAL A 1 90 ? -20.390 -7.879 18.504 1.00 81.56 90 VAL A CA 1
ATOM 634 C C . VAL A 1 90 ? -20.240 -6.994 19.738 1.00 81.56 90 VAL A C 1
ATOM 636 O O . VAL A 1 90 ? -21.246 -6.518 20.266 1.00 81.56 90 VAL A O 1
ATOM 639 N N . ILE A 1 91 ? -19.007 -6.771 20.187 1.00 87.31 91 ILE A N 1
ATOM 640 C CA . ILE A 1 91 ? -18.632 -5.722 21.135 1.00 87.31 91 ILE A CA 1
ATOM 641 C C . ILE A 1 91 ? -18.331 -4.475 20.321 1.00 87.31 91 ILE A C 1
ATOM 643 O O . ILE A 1 91 ? -17.410 -4.499 19.513 1.00 87.31 91 ILE A O 1
ATOM 647 N N . SER A 1 92 ? -19.079 -3.398 20.524 1.00 72.56 92 SER A N 1
ATOM 648 C CA . SER A 1 92 ? -18.881 -2.158 19.775 1.00 72.56 92 SER A CA 1
ATOM 649 C C . SER A 1 92 ? -19.246 -0.917 20.574 1.00 72.56 92 SER A C 1
ATOM 651 O O . SER A 1 92 ? -19.990 -0.997 21.553 1.00 72.56 92 SER A O 1
ATOM 653 N N . GLY A 1 93 ? -18.763 0.235 20.126 1.00 74.06 93 GLY A N 1
ATOM 654 C CA . GLY A 1 93 ? -19.095 1.544 20.681 1.00 74.06 93 GLY A CA 1
ATOM 655 C C . GLY A 1 93 ? -17.898 2.479 20.621 1.00 74.06 93 GLY A C 1
ATOM 656 O O . GLY A 1 93 ? -16.944 2.201 19.900 1.00 74.06 93 GLY A O 1
ATOM 657 N N . THR A 1 94 ? -17.935 3.552 21.402 1.00 73.94 94 THR A N 1
ATOM 658 C CA . THR A 1 94 ? -16.815 4.487 21.556 1.00 73.94 94 THR A CA 1
ATOM 659 C C . THR A 1 94 ? -16.375 4.451 23.004 1.00 73.94 94 THR A C 1
ATOM 661 O O . THR A 1 94 ? -17.195 4.715 23.877 1.00 73.94 94 THR A O 1
ATOM 664 N N . VAL A 1 95 ? -15.113 4.126 23.283 1.00 79.88 95 VAL A N 1
ATOM 665 C CA . VAL A 1 95 ? -14.605 4.097 24.663 1.00 79.88 95 VAL A CA 1
ATOM 666 C C . VAL A 1 95 ? -14.693 5.503 25.242 1.00 79.88 95 VAL A C 1
ATOM 668 O O . VAL A 1 95 ? -14.176 6.447 24.651 1.00 79.88 95 VAL A O 1
ATOM 671 N N . ASP A 1 96 ? -15.314 5.662 26.403 1.00 88.50 96 ASP A N 1
ATOM 672 C CA . ASP A 1 96 ? -15.409 6.968 27.043 1.00 88.50 96 ASP A CA 1
ATOM 673 C C . ASP A 1 96 ? -13.991 7.510 27.352 1.00 88.50 96 ASP A C 1
ATOM 675 O O . ASP A 1 96 ? -13.148 6.768 27.875 1.00 88.50 96 ASP A O 1
ATOM 679 N N . PRO A 1 97 ? -13.683 8.784 27.035 1.00 76.62 97 PRO A N 1
ATOM 680 C CA . PRO A 1 97 ? -12.358 9.367 27.255 1.00 76.62 97 PRO A CA 1
ATOM 681 C C . PRO A 1 97 ? -11.862 9.312 28.707 1.00 76.62 97 PRO A C 1
ATOM 683 O O . PRO A 1 97 ? -10.661 9.416 28.951 1.00 76.62 97 PRO A O 1
ATOM 686 N N . THR A 1 98 ? -12.768 9.162 29.677 1.00 87.31 98 THR A N 1
ATOM 687 C CA . THR A 1 98 ? -12.454 9.124 31.111 1.00 87.31 98 THR A CA 1
ATOM 688 C C . THR A 1 98 ? -12.115 7.725 31.635 1.00 87.31 98 THR A C 1
ATOM 690 O O . THR A 1 98 ? -11.642 7.597 32.767 1.00 87.31 98 THR A O 1
ATOM 693 N N . VAL A 1 99 ? -12.312 6.669 30.834 1.00 91.88 99 VAL A N 1
ATOM 694 C CA . VAL A 1 99 ? -11.979 5.280 31.201 1.00 91.88 99 VAL A CA 1
ATOM 695 C C . VAL A 1 99 ? -10.499 5.180 31.548 1.00 91.88 99 VAL A C 1
ATOM 697 O O . VAL A 1 99 ? -9.662 5.518 30.728 1.00 91.88 99 VAL A O 1
ATOM 700 N N . THR A 1 100 ? -10.141 4.698 32.736 1.00 92.31 100 THR A N 1
ATOM 701 C CA . THR A 1 100 ? -8.732 4.525 33.134 1.00 92.31 100 THR A CA 1
ATOM 702 C C . THR A 1 100 ? -7.965 3.624 32.158 1.00 92.31 100 THR A C 1
ATOM 704 O O . THR A 1 100 ? -8.497 2.657 31.633 1.00 92.31 100 THR A O 1
ATOM 707 N N . THR A 1 101 ? -6.694 3.908 31.897 1.00 85.00 101 THR A N 1
ATOM 708 C CA . THR A 1 101 ? -5.884 3.049 31.024 1.00 85.00 101 THR A CA 1
ATOM 709 C C . THR A 1 101 ? -5.429 1.791 31.759 1.00 85.00 101 THR A C 1
ATOM 711 O O . THR A 1 101 ? -5.198 1.821 32.967 1.00 85.00 101 THR A O 1
ATOM 714 N N . GLY A 1 102 ? -5.258 0.685 31.040 1.00 87.25 102 GLY A N 1
ATOM 715 C CA . GLY A 1 102 ? -4.817 -0.593 31.600 1.00 87.25 102 GLY A CA 1
ATOM 716 C C . GLY A 1 102 ? -5.659 -1.776 31.138 1.00 87.25 102 GLY A C 1
ATOM 717 O O . GLY A 1 102 ? -6.457 -1.671 30.213 1.00 87.25 102 GLY A O 1
ATOM 718 N N . ASN A 1 103 ? -5.462 -2.931 31.768 1.00 90.38 103 ASN A N 1
ATOM 719 C CA . ASN A 1 103 ? -6.153 -4.160 31.386 1.00 90.38 103 ASN A CA 1
ATOM 720 C C . ASN A 1 103 ? -7.517 -4.264 32.069 1.00 90.38 103 ASN A C 1
ATOM 722 O O . ASN A 1 103 ? -7.613 -4.298 33.294 1.00 90.38 103 ASN A O 1
ATOM 726 N N . TYR A 1 104 ? -8.560 -4.385 31.258 1.00 94.25 104 TYR A N 1
ATOM 727 C CA . TYR A 1 104 ? -9.921 -4.671 31.679 1.00 94.25 104 TYR A CA 1
ATOM 728 C C . TYR A 1 104 ? -10.199 -6.151 31.513 1.00 94.25 104 TYR A C 1
ATOM 730 O O . TYR A 1 104 ? -9.810 -6.745 30.510 1.00 94.25 104 TYR A O 1
ATOM 738 N N . THR A 1 105 ? -10.907 -6.739 32.474 1.00 96.50 105 THR A N 1
ATOM 739 C CA . THR A 1 105 ? -11.392 -8.115 32.362 1.00 96.50 105 THR A CA 1
ATOM 740 C C . THR A 1 105 ? -12.905 -8.146 32.488 1.00 96.50 105 THR A C 1
ATOM 742 O O . THR A 1 105 ? -13.482 -7.447 33.318 1.00 96.50 105 THR A O 1
ATOM 745 N N . PHE A 1 106 ? -13.560 -8.943 31.652 1.00 96.94 106 PHE A N 1
ATOM 746 C CA . PHE A 1 106 ? -15.010 -9.100 31.667 1.00 96.94 106 PHE A CA 1
ATOM 747 C C . PHE A 1 106 ? -15.393 -10.516 31.253 1.00 96.94 106 PHE A C 1
ATOM 749 O O . PHE A 1 106 ? -14.703 -11.162 30.471 1.00 96.94 106 PHE A O 1
ATOM 756 N N . THR A 1 107 ? -16.501 -11.031 31.782 1.00 97.62 107 THR A N 1
ATOM 757 C CA . THR A 1 107 ? -17.006 -12.353 31.403 1.00 97.62 107 THR A CA 1
ATOM 758 C C . THR A 1 107 ? -18.175 -12.203 30.440 1.00 97.62 107 THR A C 1
ATOM 760 O O . THR A 1 107 ? -19.225 -11.672 30.805 1.00 97.62 107 THR A O 1
ATOM 763 N N . ALA A 1 108 ? -18.017 -12.718 29.223 1.00 97.00 108 ALA A N 1
ATOM 764 C CA . ALA A 1 108 ? -19.110 -12.849 28.266 1.00 97.00 108 ALA A CA 1
ATOM 765 C C . ALA A 1 108 ? -19.618 -14.294 28.235 1.00 97.00 108 ALA A C 1
ATOM 767 O O . ALA A 1 108 ? -18.881 -15.241 28.518 1.00 97.00 108 ALA A O 1
ATOM 768 N N . GLY A 1 109 ? -20.894 -14.460 27.916 1.00 96.12 109 GLY A N 1
ATOM 769 C CA . GLY A 1 109 ? -21.549 -15.747 27.767 1.00 96.12 109 GLY A CA 1
ATOM 770 C C . GLY A 1 109 ? -22.296 -15.862 26.452 1.00 96.12 109 GLY A C 1
ATOM 771 O O . GLY A 1 109 ? -22.694 -14.858 25.864 1.00 96.12 109 GLY A O 1
ATOM 772 N N . VAL A 1 110 ? -22.497 -17.102 26.022 1.00 96.12 110 VAL A N 1
ATOM 773 C CA . VAL A 1 110 ? -23.371 -17.461 24.909 1.00 96.12 110 VAL A CA 1
ATOM 774 C C . VAL A 1 110 ? -24.420 -18.457 25.388 1.00 96.12 110 VAL A C 1
ATOM 776 O O . VAL A 1 110 ? -24.113 -19.380 26.148 1.00 96.12 110 VAL A O 1
ATOM 779 N N . LYS A 1 111 ? -25.660 -18.254 24.947 1.00 96.75 111 LYS A N 1
ATOM 780 C CA . LYS A 1 111 ? -26.796 -19.149 25.145 1.00 96.75 111 LYS A CA 1
ATOM 781 C C . LYS A 1 111 ? -27.278 -19.668 23.792 1.00 96.75 111 LYS A C 1
ATOM 783 O O . LYS A 1 111 ? -27.390 -18.889 22.851 1.00 96.75 111 LYS A O 1
ATOM 788 N N . ASP A 1 112 ? -27.572 -20.958 23.702 1.00 94.56 112 ASP A N 1
ATOM 789 C CA . ASP A 1 112 ? -28.166 -21.570 22.509 1.00 94.56 112 ASP A CA 1
ATOM 790 C C . ASP A 1 112 ? -29.705 -21.662 22.609 1.00 94.56 112 ASP A C 1
ATOM 792 O O . ASP A 1 112 ? -30.303 -21.406 23.662 1.00 94.56 112 ASP A O 1
ATOM 796 N N . ALA A 1 113 ? -30.371 -22.062 21.524 1.00 93.81 113 ALA A N 1
ATOM 797 C CA . ALA A 1 113 ? -31.830 -22.175 21.457 1.00 93.81 113 ALA A CA 1
ATOM 798 C C . ALA A 1 113 ? -32.422 -23.215 22.429 1.00 93.81 113 ALA A C 1
ATOM 800 O O . ALA A 1 113 ? -33.595 -23.133 22.792 1.00 93.81 113 ALA A O 1
ATOM 801 N N . LYS A 1 114 ? -31.616 -24.177 22.901 1.00 94.19 114 LYS A N 1
ATOM 802 C CA . LYS A 1 114 ? -32.002 -25.177 23.913 1.00 94.19 114 LYS A CA 1
ATOM 803 C C . LYS A 1 114 ? -31.640 -24.742 25.334 1.00 94.19 114 LYS A C 1
ATOM 805 O O . LYS A 1 114 ? -31.677 -25.548 26.264 1.00 94.19 114 LYS A O 1
ATOM 810 N N . SER A 1 115 ? -31.326 -23.461 25.520 1.00 92.12 115 SER A N 1
ATOM 811 C CA . SER A 1 115 ? -30.962 -22.856 26.799 1.00 92.12 115 SER A CA 1
ATOM 812 C C . SER A 1 115 ? -29.708 -23.427 27.460 1.00 92.12 115 SER A C 1
ATOM 814 O O . SER A 1 115 ? -29.502 -23.232 28.661 1.00 92.12 115 SER A O 1
ATOM 816 N N . LYS A 1 116 ? -28.828 -24.077 26.692 1.00 93.12 116 LYS A N 1
ATOM 817 C CA . LYS A 1 116 ? -27.462 -24.338 27.146 1.00 93.12 116 LYS A CA 1
ATOM 818 C C . LYS A 1 116 ? -26.713 -23.014 27.185 1.00 93.12 116 LYS A C 1
ATOM 820 O O . LYS A 1 116 ? -26.926 -22.164 26.328 1.00 93.12 116 LYS A O 1
ATOM 825 N N . ASN A 1 117 ? -25.876 -22.830 28.199 1.00 94.31 117 ASN A N 1
ATOM 826 C CA . ASN A 1 1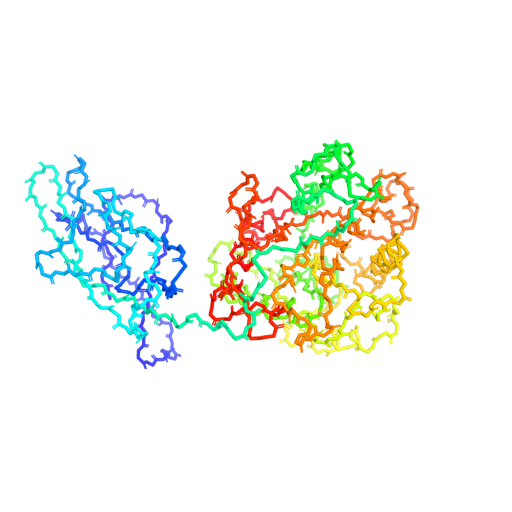17 ? -25.100 -21.612 28.386 1.00 94.31 117 ASN A CA 1
ATOM 827 C C . ASN A 1 117 ? -23.639 -21.950 28.682 1.00 94.31 117 ASN A C 1
ATOM 829 O O . ASN A 1 117 ? -23.359 -22.939 29.357 1.00 94.31 117 ASN A O 1
ATOM 833 N N . VAL A 1 118 ? -22.731 -21.122 28.171 1.00 94.06 118 VAL A N 1
ATOM 834 C CA . VAL A 1 118 ? -21.299 -21.159 28.485 1.00 94.06 118 VAL A CA 1
ATOM 835 C C . VAL A 1 118 ? -20.789 -19.736 28.636 1.00 94.06 118 VAL A C 1
ATOM 837 O O . VAL A 1 118 ? -21.233 -18.839 27.925 1.00 94.06 118 VAL A O 1
ATOM 840 N N . THR A 1 119 ? -19.847 -19.529 29.555 1.00 95.00 119 THR A N 1
ATOM 841 C CA . THR A 1 119 ? -19.193 -18.236 29.794 1.00 95.00 119 THR A CA 1
ATOM 842 C C . THR A 1 119 ? -17.680 -18.339 29.660 1.00 95.00 119 THR A C 1
ATOM 844 O O . THR A 1 119 ? -17.109 -19.373 30.004 1.00 95.00 119 THR A O 1
ATOM 847 N N . LYS A 1 120 ? -17.025 -17.256 29.233 1.00 91.44 120 LYS A N 1
ATOM 848 C CA . LYS A 1 120 ? -15.567 -17.141 29.118 1.00 91.44 120 LYS A CA 1
ATOM 849 C C . LYS A 1 120 ? -15.097 -15.774 29.619 1.00 91.44 120 LYS A C 1
ATOM 851 O O . LYS A 1 120 ? -15.762 -14.768 29.372 1.00 91.44 120 LYS A O 1
ATOM 856 N N . LEU A 1 121 ? -13.978 -15.759 30.346 1.00 94.50 121 LEU A N 1
ATOM 857 C CA . LEU A 1 121 ? -13.309 -14.528 30.766 1.00 94.50 121 LEU A CA 1
ATOM 858 C C . LEU A 1 121 ? -12.494 -13.978 29.594 1.00 94.50 121 LEU A C 1
ATOM 860 O O . LEU A 1 121 ? -11.713 -14.714 28.989 1.00 94.50 121 LEU A O 1
ATOM 864 N N . PHE A 1 122 ? -12.678 -12.695 29.319 1.00 91.19 122 PHE A N 1
ATOM 865 C CA . PHE A 1 122 ? -11.930 -11.929 28.341 1.00 91.19 122 PHE A CA 1
ATOM 866 C C . PHE A 1 122 ? -11.125 -10.831 29.022 1.00 91.19 122 PHE A C 1
ATOM 868 O O . PHE A 1 122 ? -11.546 -10.291 30.045 1.00 91.19 122 PHE A O 1
ATOM 875 N N . THR A 1 123 ? -9.998 -10.487 28.415 1.00 89.38 123 THR A N 1
ATOM 876 C CA . THR A 1 123 ? -9.127 -9.375 28.763 1.00 89.38 123 THR A CA 1
ATOM 877 C C . THR A 1 123 ? -9.018 -8.452 27.558 1.00 89.38 123 THR A C 1
ATOM 879 O O . THR A 1 123 ? -8.877 -8.914 26.428 1.00 89.38 123 THR A O 1
ATOM 882 N N . MET A 1 124 ? -9.055 -7.149 27.797 1.00 87.56 124 MET A N 1
ATOM 883 C CA . MET A 1 124 ? -8.868 -6.115 26.787 1.00 87.56 124 MET A CA 1
ATOM 884 C C . MET A 1 124 ? -8.079 -4.962 27.399 1.00 87.56 124 MET A C 1
ATOM 886 O O . MET A 1 124 ? -8.424 -4.474 28.474 1.00 87.56 124 MET A O 1
ATOM 890 N N . THR A 1 125 ? -7.021 -4.518 26.733 1.00 84.88 125 THR A N 1
ATOM 891 C CA . THR A 1 125 ? -6.245 -3.353 27.174 1.00 84.88 125 THR A CA 1
ATOM 892 C C . THR A 1 125 ? -6.932 -2.073 26.714 1.00 84.88 125 THR A C 1
ATOM 894 O O . THR A 1 125 ? -7.308 -1.986 25.555 1.00 84.88 125 THR A O 1
ATOM 897 N N . VAL A 1 126 ? -7.081 -1.082 27.593 1.00 84.12 126 VAL A N 1
ATOM 898 C CA . VAL A 1 126 ? -7.452 0.293 27.238 1.00 84.12 126 VAL A CA 1
ATOM 899 C C . VAL A 1 126 ? -6.199 1.161 27.265 1.00 84.12 126 VAL A C 1
ATOM 901 O O . VAL A 1 126 ? -5.586 1.344 28.319 1.00 84.12 126 VAL A O 1
ATOM 904 N N . ALA A 1 127 ? -5.810 1.693 26.114 1.00 77.56 127 ALA A N 1
ATOM 905 C CA . ALA A 1 127 ? -4.688 2.609 25.974 1.00 77.56 127 ALA A CA 1
ATOM 906 C C . ALA A 1 127 ? -5.121 4.071 26.167 1.00 77.56 127 ALA A C 1
ATOM 908 O O . ALA A 1 127 ? -6.290 4.433 25.982 1.00 77.56 127 ALA A O 1
ATOM 909 N N . LYS A 1 128 ? -4.159 4.922 26.552 1.00 72.06 128 LYS A N 1
ATOM 910 C CA . LYS A 1 128 ? -4.380 6.369 26.642 1.00 72.06 128 LYS A CA 1
ATOM 911 C C . LYS A 1 128 ? -4.559 6.925 25.241 1.00 72.06 128 LYS A C 1
ATOM 913 O O . LYS A 1 128 ? -3.804 6.561 24.345 1.00 72.06 128 LYS A O 1
ATOM 918 N N . ALA A 1 129 ? -5.449 7.896 25.088 1.00 59.12 129 ALA A N 1
ATOM 919 C CA . ALA A 1 129 ? -5.332 8.807 23.963 1.00 59.12 129 ALA A CA 1
ATOM 920 C C . ALA A 1 129 ? -4.016 9.597 24.103 1.00 59.12 129 ALA A C 1
ATOM 922 O O . ALA A 1 129 ? -3.888 10.459 24.979 1.00 59.12 129 ALA A O 1
ATOM 923 N N . THR A 1 130 ? -3.007 9.307 23.281 1.00 53.34 130 THR A N 1
ATOM 924 C CA . THR A 1 130 ? -1.769 10.098 23.205 1.00 53.34 130 THR A CA 1
ATOM 925 C C . THR A 1 130 ? -2.034 11.380 22.415 1.00 53.34 130 THR A C 1
ATOM 927 O O . THR A 1 130 ? -1.583 11.556 21.296 1.00 53.34 130 THR A O 1
ATOM 930 N N . GLY A 1 131 ? -2.837 12.272 22.998 1.00 48.88 131 GLY A N 1
ATOM 931 C CA . GLY A 1 131 ? -3.369 13.473 22.353 1.00 48.88 131 GLY A CA 1
ATOM 932 C C . GLY A 1 131 ? -2.639 14.771 22.696 1.00 48.88 131 GLY A C 1
ATOM 933 O O . GLY A 1 131 ? -3.300 15.753 23.016 1.00 48.88 131 GLY A O 1
ATOM 934 N N . SER A 1 132 ? -1.308 14.831 22.636 1.00 41.72 132 SER A N 1
ATOM 935 C CA . SER A 1 132 ? -0.614 16.111 22.879 1.00 41.72 132 SER A CA 1
ATOM 936 C C . SER A 1 132 ? -0.586 17.061 21.663 1.00 41.72 132 SER A C 1
ATOM 938 O O . SER A 1 132 ? -0.101 18.177 21.811 1.00 41.72 132 SER A O 1
ATOM 940 N N . ALA A 1 133 ? -1.130 16.679 20.495 1.00 49.16 133 ALA A N 1
ATOM 941 C CA . ALA A 1 133 ? -1.187 17.534 19.291 1.00 49.16 133 ALA A CA 1
ATOM 942 C C . ALA A 1 133 ? -2.525 17.469 18.509 1.00 49.16 133 ALA A C 1
ATOM 944 O O . ALA A 1 133 ? -2.606 17.840 17.345 1.00 49.16 133 ALA A O 1
ATOM 945 N N . CYS A 1 134 ? -3.611 17.032 19.148 1.00 57.09 134 CYS A N 1
ATOM 946 C CA . CYS A 1 134 ? -4.909 16.782 18.506 1.00 57.09 134 CYS A CA 1
ATOM 947 C C . CYS A 1 134 ? -5.870 17.978 18.501 1.00 57.09 134 CYS A C 1
ATOM 949 O O . CYS A 1 134 ? -7.042 17.844 18.846 1.00 57.09 134 CYS A O 1
ATOM 951 N N . ASN A 1 135 ? -5.394 19.171 18.154 1.00 53.81 135 ASN A N 1
ATOM 952 C CA . ASN A 1 135 ? -6.261 20.349 18.030 1.00 53.81 135 ASN A CA 1
ATOM 953 C C . ASN A 1 135 ? -6.914 20.476 16.641 1.00 53.81 135 ASN A C 1
ATOM 955 O O . ASN A 1 135 ? -7.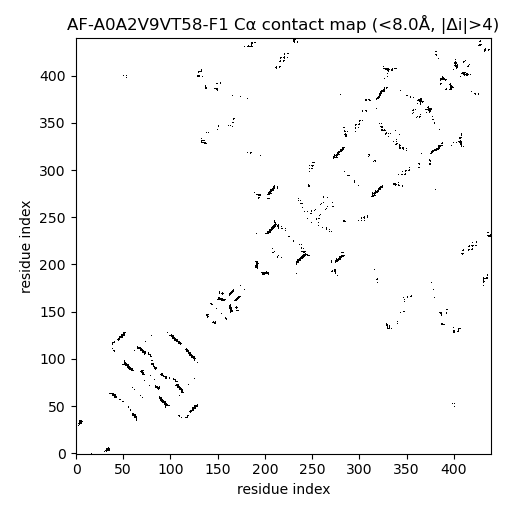819 21.295 16.489 1.00 53.81 135 ASN A O 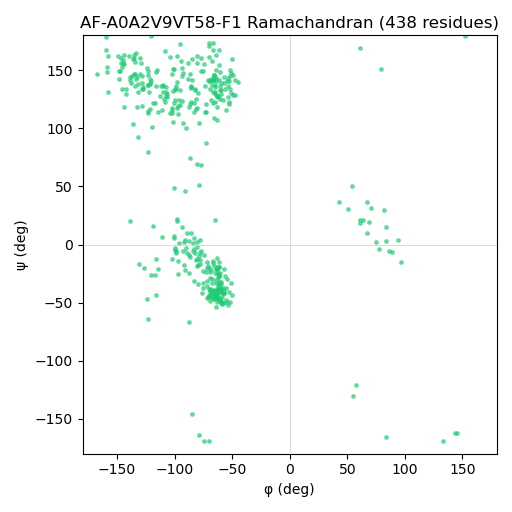1
ATOM 959 N N . ASN A 1 136 ? -6.491 19.678 15.652 1.00 59.84 136 ASN A N 1
ATOM 960 C CA . ASN A 1 136 ? -7.025 19.721 14.295 1.00 59.84 136 ASN A CA 1
ATOM 961 C C . ASN A 1 136 ? -7.653 18.384 13.865 1.00 59.84 136 ASN A C 1
ATOM 963 O O . ASN A 1 136 ? -6.947 17.455 13.488 1.00 59.84 136 ASN A O 1
ATOM 967 N N . ILE A 1 137 ? -8.986 18.285 13.907 1.00 65.25 137 ILE A N 1
ATOM 968 C CA . ILE A 1 137 ? -9.727 17.063 13.537 1.00 65.25 137 ILE A CA 1
ATOM 969 C C . ILE A 1 137 ? -9.860 16.845 12.022 1.00 65.25 137 ILE A C 1
ATOM 971 O O . ILE A 1 137 ? -10.243 15.748 11.617 1.00 65.25 137 ILE A O 1
ATOM 975 N N . SER A 1 138 ? -9.564 17.871 11.216 1.00 72.00 138 SER A N 1
ATOM 976 C CA . SER A 1 138 ? -9.669 17.857 9.752 1.00 72.00 138 SER A CA 1
ATOM 977 C C . SER A 1 138 ? -8.783 18.937 9.126 1.00 72.00 138 SER A C 1
ATOM 979 O O . SER A 1 138 ? -8.884 20.107 9.492 1.00 72.00 138 SER A O 1
ATOM 981 N N . TYR A 1 139 ? -7.986 18.601 8.125 1.00 77.94 139 TYR A N 1
ATOM 982 C CA . TYR A 1 139 ? -7.195 19.559 7.369 1.00 77.94 139 TYR A CA 1
ATOM 983 C C . TYR A 1 139 ? -7.994 20.175 6.211 1.00 77.94 139 TYR A C 1
ATOM 985 O O . TYR A 1 139 ? -8.685 19.475 5.470 1.00 77.94 139 TYR A O 1
ATOM 993 N N . ASN A 1 140 ? -7.884 21.496 6.045 1.00 80.62 140 ASN A N 1
ATOM 994 C CA . ASN A 1 140 ? -8.601 22.260 5.024 1.00 80.62 140 ASN A CA 1
ATOM 995 C C . ASN A 1 140 ? -7.642 23.194 4.286 1.00 80.62 140 ASN A C 1
ATOM 997 O O . ASN A 1 140 ? -6.837 23.873 4.923 1.00 80.62 140 ASN A O 1
ATOM 1001 N N . VAL A 1 141 ? -7.786 23.293 2.964 1.00 78.75 141 VAL A N 1
ATOM 1002 C CA . VAL A 1 141 ? -7.055 24.262 2.137 1.00 78.75 141 VAL A CA 1
ATOM 1003 C C . VAL A 1 141 ? -8.039 25.329 1.645 1.00 78.75 141 VAL A C 1
ATOM 1005 O O . VAL A 1 141 ? -9.060 24.980 1.043 1.00 78.75 141 VAL A O 1
ATOM 1008 N N . PRO A 1 142 ? -7.778 26.630 1.882 1.00 75.38 142 PRO A N 1
ATOM 1009 C CA . PRO A 1 142 ? -8.629 27.704 1.379 1.00 75.38 142 PRO A CA 1
ATOM 1010 C C . PRO A 1 142 ? -8.858 27.610 -0.135 1.00 75.38 142 PRO A C 1
ATOM 1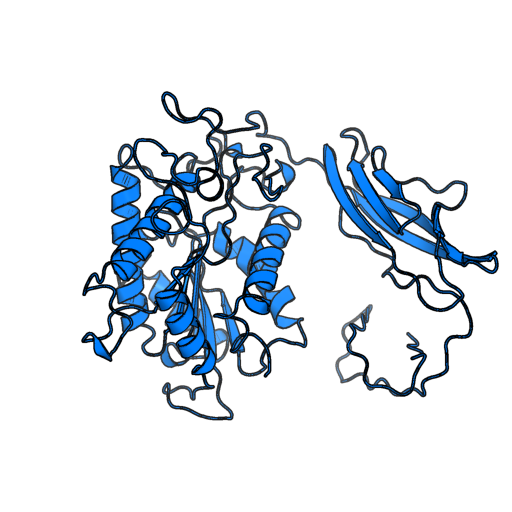012 O O . PRO A 1 142 ? -7.940 27.292 -0.884 1.00 75.38 142 PRO A O 1
ATOM 1015 N N . ASN A 1 143 ? -10.069 27.945 -0.590 1.00 69.75 143 ASN A N 1
ATOM 1016 C CA . ASN A 1 143 ? -10.473 27.913 -2.007 1.00 69.75 143 ASN A CA 1
ATOM 1017 C C . ASN A 1 143 ? -10.454 26.515 -2.658 1.00 69.75 143 ASN A C 1
ATOM 1019 O O . ASN A 1 143 ? -10.427 26.400 -3.881 1.00 69.75 143 ASN A O 1
ATOM 1023 N N . THR A 1 144 ? -10.515 25.461 -1.845 1.00 72.38 144 THR A N 1
ATOM 1024 C CA . THR A 1 144 ? -10.746 24.077 -2.282 1.00 72.38 144 THR A CA 1
ATOM 1025 C C . THR A 1 144 ? -12.011 23.530 -1.627 1.00 72.38 144 THR A C 1
ATOM 1027 O O . THR A 1 144 ? -12.666 24.229 -0.843 1.00 72.38 144 THR A O 1
ATOM 1030 N N . THR A 1 145 ? -12.371 22.280 -1.928 1.00 68.12 145 THR A N 1
ATOM 1031 C CA . THR A 1 145 ? -13.416 21.573 -1.184 1.00 68.12 145 THR A CA 1
ATOM 1032 C C . THR A 1 145 ? -13.090 21.638 0.307 1.00 68.12 145 THR A C 1
ATOM 1034 O O . THR A 1 145 ? -12.005 21.250 0.729 1.00 68.12 145 THR A O 1
ATOM 1037 N N . THR A 1 146 ? -14.002 22.210 1.093 1.00 73.75 146 THR A N 1
ATOM 1038 C CA . THR A 1 146 ? -13.842 22.369 2.541 1.00 73.75 146 THR A CA 1
ATOM 1039 C C . THR A 1 146 ? -15.025 21.691 3.239 1.00 73.75 146 THR A C 1
ATOM 1041 O O . THR A 1 146 ? -16.155 22.158 3.076 1.00 73.75 146 THR A O 1
ATOM 1044 N N . PRO A 1 147 ? -14.794 20.619 4.016 1.00 80.19 147 PRO A N 1
ATOM 1045 C CA . PRO A 1 147 ? -13.489 20.004 4.257 1.00 80.19 147 PRO A CA 1
ATOM 1046 C C . PRO A 1 147 ? -12.883 19.330 3.017 1.00 80.19 147 PRO A C 1
ATOM 1048 O O . PRO A 1 147 ? -13.623 18.992 2.092 1.00 80.19 147 PRO A O 1
ATOM 1051 N N . ILE A 1 148 ? -11.552 19.149 2.987 1.00 86.88 148 ILE A N 1
ATOM 1052 C CA . ILE A 1 148 ? -10.900 18.419 1.883 1.00 86.88 148 ILE A CA 1
ATOM 1053 C C . ILE A 1 148 ? -11.467 17.004 1.836 1.00 86.88 148 ILE A C 1
ATOM 1055 O O . ILE A 1 148 ? -11.588 16.335 2.865 1.00 86.88 148 ILE A O 1
ATOM 1059 N N . VAL A 1 149 ? -11.820 16.575 0.632 1.00 89.81 149 VAL A N 1
ATOM 1060 C CA . VAL A 1 149 ? -12.407 15.267 0.358 1.00 89.81 149 VAL A CA 1
ATOM 1061 C C . VAL A 1 149 ? -11.300 14.349 -0.167 1.00 89.81 149 VAL A C 1
ATOM 1063 O O . VAL A 1 149 ? -10.550 14.789 -1.031 1.00 89.81 149 VAL A O 1
ATOM 1066 N N . PRO A 1 150 ? -11.180 13.104 0.325 1.00 93.44 150 PRO A N 1
ATOM 1067 C CA . PRO A 1 150 ? -10.227 12.113 -0.185 1.00 93.44 150 PRO A CA 1
ATOM 1068 C C . PRO A 1 150 ? -10.315 11.957 -1.705 1.00 93.44 150 PRO A C 1
ATOM 1070 O O . PRO A 1 150 ? -11.413 12.041 -2.257 1.00 93.44 150 PRO A O 1
ATOM 1073 N N . ILE A 1 151 ? -9.202 11.664 -2.392 1.00 96.25 151 ILE A N 1
ATOM 1074 C CA . ILE A 1 151 ? -9.238 11.566 -3.863 1.00 96.25 151 ILE A CA 1
ATOM 1075 C C . ILE A 1 151 ? -10.214 10.482 -4.322 1.00 96.25 151 ILE A C 1
ATOM 1077 O O . ILE A 1 151 ? -10.928 10.680 -5.297 1.00 96.25 151 ILE A O 1
ATOM 1081 N N . THR A 1 152 ? -10.348 9.393 -3.561 1.00 95.94 152 THR A N 1
ATOM 1082 C CA . THR A 1 152 ? -11.328 8.333 -3.831 1.00 95.94 152 THR A CA 1
ATOM 1083 C C . THR A 1 152 ? -12.779 8.804 -3.759 1.00 95.94 152 THR A C 1
ATOM 1085 O O . THR A 1 152 ? -13.643 8.225 -4.405 1.00 95.94 152 THR A O 1
ATOM 1088 N N . ASP A 1 153 ? -13.071 9.858 -3.004 1.00 93.69 153 ASP A N 1
ATOM 1089 C CA . ASP A 1 153 ? -14.437 10.344 -2.792 1.00 93.69 153 ASP A CA 1
ATOM 1090 C C . ASP A 1 153 ? -14.762 11.585 -3.628 1.00 93.69 153 ASP A C 1
ATOM 1092 O O . ASP A 1 153 ? -15.928 11.956 -3.762 1.00 93.69 153 ASP A O 1
ATOM 1096 N N . LEU A 1 154 ? -13.748 12.223 -4.220 1.00 92.31 154 LEU A N 1
ATOM 1097 C CA . LEU A 1 154 ? -13.942 13.346 -5.134 1.00 92.31 154 LEU A CA 1
ATOM 1098 C C . LEU A 1 154 ? -14.691 12.933 -6.408 1.00 92.31 154 LEU A C 1
ATOM 1100 O O . LEU A 1 154 ? -15.409 13.755 -6.982 1.00 92.31 154 LEU A O 1
ATOM 1104 N N . GLY A 1 155 ? -14.532 11.686 -6.864 1.00 91.94 155 GLY A N 1
ATOM 1105 C CA . GLY A 1 155 ? -15.038 11.248 -8.164 1.00 91.94 155 GLY A CA 1
ATOM 1106 C C . GLY A 1 155 ? -14.511 12.155 -9.281 1.00 91.94 155 GLY A C 1
ATOM 1107 O O . GLY A 1 155 ? -13.323 12.460 -9.324 1.00 91.94 155 GLY A O 1
ATOM 1108 N N . THR A 1 156 ? -15.397 12.649 -10.148 1.00 92.81 156 THR A N 1
ATOM 1109 C CA . THR A 1 156 ? -15.056 13.630 -11.201 1.00 92.81 156 THR A CA 1
ATOM 1110 C C . THR A 1 156 ? -14.919 15.070 -10.681 1.00 92.81 156 THR A C 1
ATOM 1112 O O . THR A 1 156 ? -14.798 16.009 -11.467 1.00 92.81 156 THR A O 1
ATOM 1115 N N . GLY A 1 157 ? -15.037 15.286 -9.368 1.00 93.88 157 GLY A N 1
ATOM 1116 C CA . GLY A 1 157 ? -14.728 16.560 -8.725 1.00 93.88 157 GLY A CA 1
ATOM 1117 C C . GLY A 1 157 ? -13.225 16.838 -8.723 1.00 93.88 157 GLY A C 1
ATOM 1118 O O . GLY A 1 157 ? -12.421 15.968 -9.050 1.00 93.88 157 GLY A O 1
ATOM 1119 N N . THR A 1 158 ? -12.836 18.055 -8.339 1.00 93.06 158 THR A N 1
ATOM 1120 C CA . THR A 1 158 ? -11.434 18.489 -8.423 1.00 93.06 158 THR A CA 1
ATOM 1121 C C . THR A 1 158 ? -10.899 19.067 -7.119 1.00 93.06 158 THR A C 1
ATOM 1123 O O . THR A 1 158 ? -11.599 19.827 -6.449 1.00 93.06 158 THR A O 1
ATOM 1126 N N . TYR A 1 159 ? -9.622 18.824 -6.833 1.00 91.56 159 TYR A N 1
ATOM 1127 C CA . TYR A 1 159 ? -8.822 19.573 -5.867 1.00 91.56 159 TYR A CA 1
ATOM 1128 C C . TYR A 1 159 ? -7.874 20.508 -6.620 1.00 91.56 159 TYR A C 1
ATOM 1130 O O . TYR A 1 159 ? -6.991 20.053 -7.336 1.00 91.56 159 TYR A O 1
ATOM 1138 N N . GLN A 1 160 ? -8.082 21.824 -6.497 1.00 90.62 160 GLN A N 1
ATOM 1139 C CA . GLN A 1 160 ? -7.257 22.838 -7.176 1.00 90.62 160 GLN A CA 1
ATOM 1140 C C . GLN A 1 160 ? -7.079 22.605 -8.696 1.00 90.62 160 GLN A C 1
ATOM 1142 O O . GLN A 1 160 ? -6.071 22.990 -9.280 1.00 90.62 160 GLN A O 1
ATOM 1147 N N . GLY A 1 161 ? -8.079 22.002 -9.347 1.00 91.31 161 GLY A N 1
ATOM 1148 C CA . GLY A 1 161 ? -8.058 21.667 -10.775 1.00 91.31 161 GLY A CA 1
ATOM 1149 C C . GLY A 1 161 ? -7.649 20.226 -11.099 1.00 91.31 161 GLY A C 1
ATOM 1150 O O . GLY A 1 161 ? -7.962 19.772 -12.195 1.00 91.31 161 GLY A O 1
ATOM 1151 N N . GLU A 1 162 ? -7.056 19.483 -10.162 1.00 93.75 162 GLU A N 1
ATOM 1152 C CA . GLU A 1 162 ? -6.751 18.056 -10.335 1.00 93.75 162 GLU A CA 1
ATOM 1153 C C . GLU A 1 162 ? -7.994 17.205 -10.064 1.00 93.75 162 GLU A C 1
ATOM 1155 O O . GLU A 1 162 ? -8.614 17.317 -9.005 1.00 93.75 162 GLU A O 1
ATOM 1160 N N . GLU A 1 163 ? -8.376 16.361 -11.022 1.00 95.50 163 GLU A N 1
ATOM 1161 C CA . GLU A 1 163 ? -9.523 15.454 -10.907 1.00 95.50 163 GLU A CA 1
ATOM 1162 C C . GLU A 1 163 ? -9.280 14.381 -9.834 1.00 95.50 163 GLU A C 1
ATOM 1164 O O . GLU A 1 163 ? -8.180 13.840 -9.735 1.00 95.50 163 GLU A O 1
ATOM 1169 N N . GLY A 1 164 ? -10.316 14.018 -9.077 1.00 96.44 164 GLY A N 1
ATOM 1170 C CA . GLY A 1 164 ? -10.309 12.891 -8.145 1.00 96.44 164 GLY A CA 1
ATOM 1171 C C . GLY A 1 164 ? -10.276 11.505 -8.799 1.00 96.44 164 GLY A C 1
ATOM 1172 O O . GLY A 1 164 ? -10.067 11.358 -10.000 1.00 96.44 164 GLY A O 1
ATOM 1173 N N . GLY A 1 165 ? -10.494 10.468 -7.996 1.00 97.56 165 GLY A N 1
ATOM 1174 C CA . GLY A 1 165 ? -10.379 9.059 -8.369 1.00 97.56 165 GLY A CA 1
ATOM 1175 C C . GLY A 1 165 ? -8.934 8.558 -8.403 1.00 97.56 165 GLY A C 1
ATOM 1176 O O . GLY A 1 165 ? -8.012 9.311 -8.695 1.00 97.56 165 GLY A O 1
ATOM 1177 N N . LEU A 1 166 ? -8.740 7.266 -8.134 1.00 98.12 166 LEU A N 1
ATOM 1178 C CA . LEU A 1 166 ? -7.441 6.587 -8.278 1.00 98.12 166 LEU A CA 1
ATOM 1179 C C . LEU A 1 166 ? -7.018 6.403 -9.748 1.00 98.12 166 LEU A C 1
ATOM 1181 O O . LEU A 1 166 ? -5.856 6.166 -10.049 1.00 98.12 166 LEU A O 1
ATOM 1185 N N . TYR A 1 167 ? -7.960 6.505 -10.679 1.00 98.50 167 TYR A N 1
ATOM 1186 C CA . TYR A 1 167 ? -7.753 6.322 -12.111 1.00 98.50 167 TYR A CA 1
ATOM 1187 C C . TYR A 1 167 ? -8.472 7.432 -12.895 1.00 98.50 167 TYR A C 1
ATOM 1189 O O . TYR A 1 167 ? -9.357 8.098 -12.345 1.00 98.50 167 TYR A O 1
ATOM 1197 N N . PRO A 1 168 ? -8.124 7.647 -14.180 1.00 96.38 168 PRO A N 1
ATOM 1198 C CA . PRO A 1 168 ? -8.752 8.679 -15.006 1.00 96.38 168 PRO A CA 1
ATOM 1199 C C . PRO A 1 168 ? -10.286 8.614 -15.026 1.00 96.38 168 PRO A C 1
ATOM 1201 O O . PRO A 1 168 ? -10.870 7.526 -14.982 1.00 96.38 168 PRO A O 1
ATOM 1204 N N . ASN A 1 169 ? -10.928 9.775 -15.198 1.00 95.38 169 ASN A N 1
ATOM 1205 C CA . ASN A 1 169 ? -12.384 9.968 -15.192 1.00 95.38 169 ASN A CA 1
ATOM 1206 C C . ASN A 1 169 ? -13.023 9.797 -13.804 1.00 95.38 169 ASN A C 1
ATOM 1208 O O . ASN A 1 169 ? -14.152 9.310 -13.692 1.00 95.38 169 ASN A O 1
ATOM 1212 N N . GLY A 1 170 ? -12.299 10.139 -12.737 1.00 96.25 170 GLY A N 1
ATOM 1213 C CA . GLY A 1 170 ? -12.831 10.062 -11.376 1.00 96.25 170 GLY A CA 1
ATOM 1214 C C . GLY A 1 170 ? -13.079 8.642 -10.859 1.00 96.25 170 GLY A C 1
ATOM 1215 O O . GLY A 1 170 ? -13.878 8.458 -9.942 1.00 96.25 170 GLY A O 1
ATOM 1216 N N . SER A 1 171 ? -12.452 7.628 -11.461 1.00 97.38 171 SER A N 1
ATOM 1217 C CA . SER A 1 171 ? -12.705 6.218 -11.150 1.00 97.38 171 SER A CA 1
ATOM 1218 C C . SER A 1 171 ? -11.814 5.716 -10.015 1.00 97.38 171 SER A C 1
ATOM 1220 O O . SER A 1 171 ? -10.628 6.019 -9.974 1.00 97.38 171 SER A O 1
ATOM 1222 N N . ASN A 1 172 ? -12.346 4.855 -9.145 1.00 97.31 172 ASN A N 1
ATOM 1223 C CA . ASN A 1 172 ? -11.542 4.045 -8.211 1.00 97.31 172 ASN A CA 1
ATOM 1224 C C . ASN A 1 172 ? -11.344 2.604 -8.692 1.00 97.31 172 ASN A C 1
ATOM 1226 O O . ASN A 1 172 ? -10.810 1.769 -7.971 1.00 97.31 172 ASN A O 1
ATOM 1230 N N . VAL A 1 173 ? -11.805 2.303 -9.903 1.00 96.44 173 VAL A N 1
ATOM 1231 C CA . VAL A 1 173 ? -11.691 0.992 -10.536 1.00 96.44 173 VAL A CA 1
ATOM 1232 C C . VAL A 1 173 ? -10.637 1.081 -11.631 1.00 96.44 173 VAL A C 1
ATOM 1234 O O . VAL A 1 173 ? -10.712 1.984 -12.474 1.00 96.44 173 VAL A O 1
ATOM 1237 N N . ARG A 1 174 ? -9.682 0.139 -11.628 1.00 97.56 174 ARG A N 1
ATOM 1238 C CA . ARG A 1 174 ? -8.677 0.015 -12.692 1.00 97.56 174 ARG A CA 1
ATOM 1239 C C . ARG A 1 174 ? -9.351 -0.060 -14.067 1.00 97.56 174 ARG A C 1
ATOM 1241 O O . ARG A 1 174 ? -10.356 -0.760 -14.214 1.00 97.56 174 ARG A O 1
ATOM 1248 N N . PRO A 1 175 ? -8.789 0.585 -15.105 1.00 98.25 175 PRO A N 1
ATOM 1249 C CA . PRO A 1 175 ? -9.234 0.365 -16.475 1.00 98.25 175 PRO A CA 1
ATOM 1250 C C . PRO A 1 175 ? -9.157 -1.121 -16.851 1.00 98.25 175 PRO A C 1
ATOM 1252 O O . PRO A 1 175 ? -8.142 -1.768 -16.610 1.00 98.25 175 PRO A O 1
ATOM 1255 N N . ALA A 1 176 ? -10.207 -1.659 -17.477 1.00 98.12 176 ALA A N 1
ATOM 1256 C CA . ALA A 1 176 ? -10.357 -3.103 -17.691 1.00 98.12 176 ALA A CA 1
ATOM 1257 C C . ALA A 1 176 ? -9.206 -3.754 -18.483 1.00 98.12 176 ALA A C 1
ATOM 1259 O O . ALA A 1 176 ? -8.807 -4.875 -18.179 1.00 98.12 176 ALA A O 1
ATOM 1260 N N . SER A 1 177 ? -8.654 -3.067 -19.490 1.00 96.75 177 SER A N 1
ATOM 1261 C CA . SER A 1 177 ? -7.496 -3.573 -20.242 1.00 96.75 177 SER A CA 1
ATOM 1262 C C . SER A 1 177 ? -6.244 -3.645 -19.372 1.00 96.75 177 SER A C 1
ATOM 1264 O O . SER A 1 177 ? -5.517 -4.630 -19.415 1.00 96.75 177 SER A O 1
ATOM 1266 N N . HIS A 1 178 ? -6.025 -2.624 -18.547 1.00 98.25 178 HIS A N 1
ATOM 1267 C CA . HIS A 1 178 ? -4.880 -2.552 -17.655 1.00 98.25 178 HIS A CA 1
ATOM 1268 C C . HIS A 1 178 ? -4.986 -3.570 -16.513 1.00 98.25 178 HIS A C 1
ATOM 1270 O O . HIS A 1 178 ? -3.993 -4.204 -16.171 1.00 98.25 178 HIS A O 1
ATOM 1276 N N . ASP A 1 179 ? -6.191 -3.784 -15.976 1.00 98.56 179 ASP A N 1
ATOM 1277 C CA . ASP A 1 179 ? -6.474 -4.848 -15.010 1.00 98.56 179 ASP A CA 1
ATOM 1278 C C . ASP A 1 179 ? -6.207 -6.238 -15.607 1.00 98.56 179 ASP A C 1
ATOM 1280 O O . ASP A 1 179 ? -5.464 -7.028 -15.028 1.00 98.56 179 ASP A O 1
ATOM 1284 N N . SER A 1 180 ? -6.710 -6.508 -16.819 1.00 98.56 180 SER A N 1
ATOM 1285 C CA . SER A 1 180 ? -6.456 -7.770 -17.524 1.00 98.56 180 SER A CA 1
ATOM 1286 C C . SER A 1 180 ? -4.960 -8.036 -17.728 1.00 98.56 180 SER A C 1
ATOM 1288 O O . SER A 1 180 ? -4.518 -9.175 -17.557 1.00 98.56 180 SER A O 1
ATOM 1290 N N . ASP A 1 181 ? -4.182 -7.008 -18.081 1.00 98.62 181 ASP A N 1
ATOM 1291 C CA . ASP A 1 181 ? -2.725 -7.111 -18.202 1.00 98.62 181 ASP A CA 1
ATOM 1292 C C . ASP A 1 181 ? -2.082 -7.448 -16.849 1.00 98.62 181 ASP A C 1
ATOM 1294 O O . ASP A 1 181 ? -1.315 -8.408 -16.755 1.00 98.62 181 ASP A O 1
ATOM 1298 N N . GLY A 1 182 ? -2.437 -6.715 -15.788 1.00 98.75 182 GLY A N 1
ATOM 1299 C CA . GLY A 1 182 ? -1.928 -6.947 -14.434 1.00 98.75 182 GLY A CA 1
ATOM 1300 C C . GLY A 1 182 ? -2.229 -8.358 -13.926 1.00 98.75 182 GLY A C 1
ATOM 1301 O O . GLY A 1 182 ? -1.354 -9.022 -13.373 1.00 98.75 182 GLY A O 1
ATOM 1302 N N . VAL A 1 183 ? -3.437 -8.872 -14.177 1.00 98.81 183 VAL A N 1
ATOM 1303 C CA . VAL A 1 183 ? -3.838 -10.237 -13.800 1.00 98.81 183 VAL A CA 1
ATOM 1304 C C . VAL A 1 183 ? -3.041 -11.282 -14.583 1.00 98.81 183 VAL A C 1
ATOM 1306 O O . VAL A 1 183 ? -2.643 -12.309 -14.024 1.00 98.81 183 VAL A O 1
ATOM 1309 N N . ALA A 1 184 ? -2.801 -11.051 -15.876 1.00 98.69 184 ALA A N 1
ATOM 1310 C CA . ALA A 1 184 ? -1.987 -11.946 -16.693 1.00 98.69 184 ALA A CA 1
ATOM 1311 C C . ALA A 1 184 ? -0.529 -11.981 -16.208 1.00 98.69 184 ALA A C 1
ATOM 1313 O O . ALA A 1 184 ? 0.033 -13.066 -16.056 1.00 98.69 184 ALA A O 1
ATOM 1314 N N . ILE A 1 185 ? 0.049 -10.816 -15.899 1.00 98.75 185 ILE A N 1
ATOM 1315 C CA . ILE A 1 185 ? 1.395 -10.682 -15.324 1.00 98.75 185 ILE A CA 1
ATOM 1316 C C . ILE A 1 185 ? 1.474 -11.403 -13.973 1.00 98.75 185 ILE A C 1
ATOM 1318 O O . ILE A 1 185 ? 2.368 -12.220 -13.760 1.00 98.75 185 ILE A O 1
ATOM 1322 N N . ALA A 1 186 ? 0.508 -11.167 -13.083 1.00 98.75 186 ALA A N 1
ATOM 1323 C CA . ALA A 1 186 ? 0.450 -11.776 -11.758 1.00 98.75 186 ALA A CA 1
ATOM 1324 C C . ALA A 1 186 ? 0.437 -13.309 -11.810 1.00 98.75 186 ALA A C 1
ATOM 1326 O O . ALA A 1 186 ? 1.137 -13.965 -11.043 1.00 98.75 186 ALA A O 1
ATOM 1327 N N . LYS A 1 187 ? -0.328 -13.887 -12.743 1.00 98.50 187 LYS A N 1
ATOM 1328 C CA . LYS A 1 187 ? -0.396 -15.341 -12.965 1.00 98.50 187 LYS A CA 1
ATOM 1329 C C . LYS A 1 187 ? 0.877 -15.927 -13.576 1.00 98.50 187 LYS A C 1
ATOM 1331 O O . LYS A 1 187 ? 1.068 -17.138 -13.503 1.00 98.50 187 LYS A O 1
ATOM 1336 N N . ALA A 1 188 ? 1.711 -15.100 -14.202 1.00 98.12 188 ALA A N 1
ATOM 1337 C CA . ALA A 1 188 ? 2.956 -15.521 -14.835 1.00 98.12 188 ALA A CA 1
ATOM 1338 C C . ALA A 1 188 ? 4.165 -15.489 -13.883 1.00 98.12 188 ALA A C 1
ATOM 1340 O O . ALA A 1 188 ? 5.240 -15.952 -14.266 1.00 98.12 188 ALA A O 1
ATOM 1341 N N . ILE A 1 189 ? 4.015 -14.965 -12.660 1.00 98.62 189 ILE A N 1
ATOM 1342 C CA . ILE A 1 189 ? 5.087 -14.968 -11.659 1.00 98.62 189 ILE A CA 1
ATOM 1343 C C . ILE A 1 189 ? 5.412 -16.405 -11.252 1.00 98.62 189 ILE A C 1
ATOM 1345 O O . ILE A 1 189 ? 4.538 -17.201 -10.910 1.00 98.62 189 ILE A O 1
ATOM 1349 N N . VAL A 1 190 ? 6.704 -16.720 -11.268 1.00 98.00 190 VAL A N 1
ATOM 1350 C CA . VAL A 1 190 ? 7.247 -18.034 -10.931 1.00 98.00 190 VAL A CA 1
ATOM 1351 C C . VAL A 1 190 ? 8.450 -17.892 -9.996 1.00 98.00 190 VAL A C 1
ATOM 1353 O O . VAL A 1 190 ? 9.091 -16.840 -9.989 1.00 98.00 190 VAL A O 1
ATOM 1356 N N . PRO A 1 191 ? 8.799 -18.929 -9.215 1.00 98.44 191 PRO A N 1
ATOM 1357 C CA . PRO A 1 191 ? 10.018 -18.922 -8.418 1.00 98.44 191 PRO A CA 1
ATOM 1358 C C . PRO A 1 191 ? 11.280 -18.906 -9.274 1.00 98.44 191 PRO A C 1
ATOM 1360 O O . PRO A 1 191 ? 11.334 -19.490 -10.360 1.00 98.44 191 PRO A O 1
ATOM 1363 N N . LEU A 1 192 ? 12.277 -18.176 -8.774 1.00 98.75 192 LEU A N 1
ATOM 1364 C CA . LEU A 1 192 ? 13.510 -17.864 -9.478 1.00 98.75 192 LEU A CA 1
ATOM 1365 C C . LEU A 1 192 ? 14.721 -18.331 -8.666 1.00 98.75 192 LEU A C 1
ATOM 1367 O O . LEU A 1 192 ? 14.730 -18.249 -7.433 1.00 98.75 192 LEU A O 1
ATOM 1371 N N . ASP A 1 193 ? 15.768 -18.777 -9.352 1.00 98.69 193 ASP A N 1
ATOM 1372 C CA 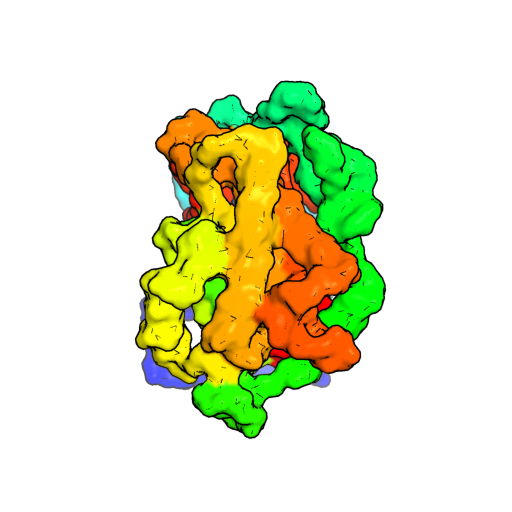. ASP A 1 193 ? 17.091 -18.957 -8.762 1.00 98.69 193 ASP A CA 1
ATOM 1373 C C . ASP A 1 193 ? 17.744 -17.592 -8.447 1.00 98.69 193 ASP A C 1
ATOM 1375 O O . ASP A 1 193 ? 17.249 -16.520 -8.809 1.00 98.69 193 ASP A O 1
ATOM 1379 N N . ALA A 1 194 ? 18.905 -17.610 -7.787 1.00 98.19 194 ALA A N 1
ATOM 1380 C CA . ALA A 1 194 ? 19.648 -16.388 -7.462 1.00 98.19 194 ALA A CA 1
ATOM 1381 C C . ALA A 1 194 ? 20.096 -15.584 -8.706 1.00 98.19 194 ALA A C 1
ATOM 1383 O O . ALA A 1 194 ? 20.403 -14.393 -8.595 1.00 98.19 194 ALA A O 1
ATOM 1384 N N . ASN A 1 195 ? 20.131 -16.218 -9.884 1.00 98.31 195 ASN A N 1
ATOM 1385 C CA . ASN A 1 195 ? 20.480 -15.601 -11.160 1.00 98.31 195 ASN A CA 1
ATOM 1386 C C . ASN A 1 195 ? 19.266 -15.019 -11.899 1.00 98.31 195 ASN A C 1
ATOM 1388 O O . ASN A 1 195 ? 19.472 -14.383 -12.936 1.00 98.31 195 ASN A O 1
ATOM 1392 N N . GLY A 1 196 ? 18.053 -15.177 -11.362 1.00 98.19 196 GLY A N 1
ATOM 1393 C CA . GLY A 1 196 ? 16.809 -14.685 -11.945 1.00 98.19 196 GLY A CA 1
ATOM 1394 C C . GLY A 1 196 ? 16.199 -15.602 -13.004 1.00 98.19 196 GLY A C 1
ATOM 1395 O O . GLY A 1 196 ? 15.349 -15.138 -13.758 1.00 98.19 196 GLY A O 1
ATOM 1396 N N . ASN A 1 197 ? 16.633 -16.860 -13.100 1.00 98.50 197 ASN A N 1
ATOM 1397 C CA . ASN A 1 197 ? 16.040 -17.845 -14.005 1.00 98.50 197 ASN A CA 1
ATOM 1398 C C . ASN A 1 197 ? 14.968 -18.649 -13.276 1.00 98.50 197 ASN A C 1
ATOM 1400 O O . ASN A 1 197 ? 15.082 -18.864 -12.074 1.00 98.50 197 ASN A O 1
ATOM 1404 N N . TYR A 1 198 ? 13.972 -19.152 -14.005 1.00 98.31 198 TYR A N 1
ATOM 1405 C CA . TYR A 1 198 ? 12.975 -20.056 -13.434 1.00 98.31 198 TYR A CA 1
ATOM 1406 C C . TYR A 1 198 ? 13.627 -21.260 -12.740 1.00 98.31 198 TYR A C 1
ATOM 1408 O O . TYR A 1 198 ? 14.409 -21.992 -13.350 1.00 98.31 198 TYR A O 1
ATOM 1416 N N . ASP A 1 199 ? 13.245 -21.480 -11.486 1.00 98.31 199 ASP A N 1
ATOM 1417 C CA . ASP A 1 199 ? 13.614 -22.647 -10.695 1.00 98.31 199 ASP A CA 1
ATOM 1418 C C . ASP A 1 199 ? 12.418 -23.027 -9.812 1.00 98.31 199 ASP A C 1
ATOM 1420 O O . ASP A 1 199 ? 12.024 -22.225 -8.968 1.00 98.31 199 ASP A O 1
ATOM 1424 N N . PRO A 1 200 ? 11.825 -24.226 -9.947 1.00 96.62 200 PRO A N 1
ATOM 1425 C CA . PRO A 1 200 ? 10.701 -24.643 -9.108 1.00 96.62 200 PRO A CA 1
ATOM 1426 C C . PRO A 1 200 ? 11.031 -24.727 -7.606 1.00 96.62 200 PRO A C 1
ATOM 1428 O O . PRO A 1 200 ? 10.109 -24.709 -6.794 1.00 96.62 200 PRO A O 1
ATOM 1431 N N . ALA A 1 201 ? 12.310 -24.820 -7.227 1.00 97.12 201 ALA A N 1
ATOM 1432 C CA . ALA A 1 201 ? 12.772 -24.753 -5.837 1.00 97.12 201 ALA A CA 1
ATOM 1433 C C . ALA A 1 201 ? 13.237 -23.342 -5.422 1.00 97.12 201 ALA A C 1
ATOM 1435 O O . ALA A 1 201 ? 13.694 -23.143 -4.293 1.00 97.12 201 ALA A O 1
ATOM 1436 N N . GLY A 1 202 ? 13.147 -22.380 -6.341 1.00 98.19 202 GLY A N 1
ATOM 1437 C CA . GLY A 1 202 ? 13.577 -21.006 -6.158 1.00 98.19 202 GLY A CA 1
ATOM 1438 C C . GLY A 1 202 ? 12.649 -20.180 -5.271 1.00 98.19 202 GLY A C 1
ATOM 1439 O O . GLY A 1 202 ? 11.735 -20.672 -4.607 1.00 98.19 202 GLY A O 1
ATOM 1440 N N . LYS A 1 203 ? 12.896 -18.872 -5.277 1.00 98.44 203 LYS A N 1
ATOM 1441 C CA . LYS A 1 203 ? 12.142 -17.864 -4.527 1.00 98.44 203 LYS A CA 1
ATOM 1442 C C . LYS A 1 203 ? 11.851 -16.661 -5.412 1.00 98.44 203 LYS A C 1
ATOM 1444 O O . LYS A 1 203 ? 12.549 -16.428 -6.396 1.00 98.44 203 LYS A O 1
ATOM 1449 N N . TYR A 1 204 ? 10.863 -15.872 -5.029 1.00 98.75 204 TYR A N 1
ATOM 1450 C CA . TYR A 1 204 ? 10.664 -14.520 -5.543 1.00 98.75 204 TYR A CA 1
ATOM 1451 C C . TYR A 1 204 ? 10.338 -13.578 -4.388 1.00 98.75 204 TYR A C 1
ATOM 1453 O O . TYR A 1 204 ? 9.941 -14.023 -3.310 1.00 98.75 204 TYR A O 1
ATOM 1461 N N . ALA A 1 205 ? 10.541 -12.281 -4.599 1.00 98.81 205 ALA A N 1
ATOM 1462 C CA . ALA A 1 205 ? 10.448 -11.281 -3.555 1.00 98.81 205 ALA A CA 1
ATOM 1463 C C . ALA A 1 205 ? 9.434 -10.175 -3.866 1.00 98.81 205 ALA A C 1
ATOM 1465 O O . ALA A 1 205 ? 9.389 -9.650 -4.983 1.00 98.81 205 ALA A O 1
ATOM 1466 N N . LEU A 1 206 ? 8.663 -9.821 -2.835 1.00 98.88 206 LEU A N 1
ATOM 1467 C CA . LEU A 1 206 ? 7.974 -8.539 -2.710 1.00 98.88 206 LEU A CA 1
ATOM 1468 C C . LEU A 1 206 ? 8.883 -7.594 -1.922 1.00 98.88 206 LEU A C 1
ATOM 1470 O O . LEU A 1 206 ? 9.267 -7.923 -0.799 1.00 98.88 206 LEU A O 1
ATOM 1474 N N . LEU A 1 207 ? 9.208 -6.442 -2.501 1.00 98.88 207 LEU A N 1
ATOM 1475 C CA . LEU A 1 207 ? 10.036 -5.410 -1.880 1.00 98.88 207 LEU A CA 1
ATOM 1476 C C . LEU A 1 207 ? 9.177 -4.206 -1.475 1.00 98.88 207 LEU A C 1
ATOM 1478 O O . LEU A 1 207 ? 8.460 -3.669 -2.314 1.00 98.88 207 LEU A O 1
ATOM 1482 N N . ALA A 1 208 ? 9.272 -3.763 -0.224 1.00 98.69 208 ALA A N 1
ATOM 1483 C CA . ALA A 1 208 ? 8.732 -2.471 0.201 1.00 98.69 208 ALA A CA 1
ATOM 1484 C C . ALA A 1 208 ? 9.723 -1.339 -0.065 1.00 98.69 208 ALA A C 1
ATOM 1486 O O . ALA A 1 208 ? 10.919 -1.511 0.167 1.00 98.69 208 ALA A O 1
ATOM 1487 N N . LEU A 1 209 ? 9.228 -0.183 -0.493 1.00 98.31 209 LEU A N 1
ATOM 1488 C CA . LEU A 1 209 ? 9.978 1.064 -0.601 1.00 98.31 209 LEU A CA 1
ATOM 1489 C C . LEU A 1 209 ? 9.201 2.187 0.082 1.00 98.31 209 LEU A C 1
ATOM 1491 O O . LEU A 1 209 ? 7.972 2.209 0.036 1.00 98.31 209 LEU A O 1
ATOM 1495 N N . GLY A 1 210 ? 9.931 3.127 0.669 1.00 95.06 210 GLY A N 1
ATOM 1496 C CA . GLY A 1 210 ? 9.349 4.302 1.296 1.00 95.06 210 GLY A CA 1
ATOM 1497 C C . GLY A 1 210 ? 10.190 4.860 2.432 1.00 95.06 210 GLY A C 1
ATOM 1498 O O . GLY A 1 210 ? 11.245 4.317 2.775 1.00 95.06 210 GLY A O 1
ATOM 1499 N N . GLU A 1 211 ? 9.690 5.942 3.025 1.00 91.75 211 GLU A N 1
ATOM 1500 C CA . GLU A 1 211 ? 10.267 6.594 4.198 1.00 91.75 211 GLU A CA 1
ATOM 1501 C C . GLU A 1 211 ? 9.948 5.865 5.525 1.00 91.75 211 GLU A C 1
ATOM 1503 O O . GLU A 1 211 ? 9.566 4.697 5.568 1.00 91.75 211 GLU A O 1
ATOM 1508 N N . SER A 1 212 ? 10.147 6.543 6.659 1.00 90.00 212 SER A N 1
ATOM 1509 C CA . SER A 1 212 ? 10.002 5.971 8.000 1.00 90.00 212 SER A CA 1
ATOM 1510 C C . SER A 1 212 ? 8.579 5.536 8.361 1.00 90.00 212 SER A C 1
ATOM 1512 O O . SER A 1 212 ? 8.427 4.655 9.198 1.00 90.00 212 SER A O 1
ATOM 1514 N N . THR A 1 213 ? 7.541 6.100 7.744 1.00 91.06 213 THR A N 1
ATOM 1515 C CA . THR A 1 213 ? 6.166 5.614 7.942 1.00 91.06 213 THR A CA 1
ATOM 1516 C C . THR A 1 213 ? 5.945 4.270 7.273 1.00 91.06 213 THR A C 1
ATOM 1518 O O . THR A 1 213 ? 5.483 3.352 7.939 1.00 91.06 213 THR A O 1
ATOM 1521 N N . ALA A 1 214 ? 6.393 4.130 6.021 1.00 94.75 214 ALA A N 1
ATOM 1522 C CA . ALA A 1 214 ? 6.330 2.875 5.289 1.00 94.75 214 ALA A CA 1
ATOM 1523 C C . ALA A 1 214 ? 7.126 1.790 6.017 1.00 94.75 214 ALA A C 1
ATOM 1525 O O . ALA A 1 214 ? 6.669 0.658 6.109 1.00 94.75 214 ALA A O 1
ATOM 1526 N N . LEU A 1 215 ? 8.272 2.150 6.604 1.00 91.38 215 LEU A N 1
ATOM 1527 C CA . LEU A 1 215 ? 9.043 1.259 7.472 1.00 91.38 215 LEU A CA 1
ATOM 1528 C C . LEU A 1 215 ? 8.238 0.801 8.703 1.00 91.38 215 LEU A C 1
ATOM 1530 O O . LEU A 1 215 ? 8.169 -0.395 8.972 1.00 91.38 215 LEU A O 1
ATOM 1534 N N . ASP A 1 216 ? 7.609 1.717 9.446 1.00 87.25 216 ASP A N 1
ATOM 1535 C CA . ASP A 1 216 ? 6.812 1.360 10.632 1.00 87.25 216 ASP A CA 1
ATOM 1536 C C . ASP A 1 216 ? 5.598 0.477 10.261 1.00 87.25 216 ASP A C 1
ATOM 1538 O O . ASP A 1 216 ? 5.287 -0.507 10.939 1.00 87.25 216 ASP A O 1
ATOM 1542 N N . GLU A 1 217 ? 4.924 0.791 9.156 1.00 91.94 217 GLU A N 1
ATOM 1543 C CA . GLU A 1 217 ? 3.732 0.085 8.667 1.00 91.94 217 GLU A CA 1
ATOM 1544 C C . GLU A 1 217 ? 4.076 -1.299 8.124 1.00 91.94 217 GLU A C 1
ATOM 1546 O O . GLU A 1 217 ? 3.409 -2.295 8.435 1.00 91.94 217 GLU A O 1
ATOM 1551 N N . PHE A 1 218 ? 5.143 -1.383 7.332 1.00 93.81 218 PHE A N 1
ATOM 1552 C CA . PHE A 1 218 ? 5.577 -2.634 6.736 1.00 93.81 218 PHE A CA 1
ATOM 1553 C C . PHE A 1 218 ? 6.191 -3.570 7.785 1.00 93.81 218 PHE A C 1
ATOM 1555 O O . PHE A 1 218 ? 5.971 -4.785 7.724 1.00 93.81 218 PHE A O 1
ATOM 1562 N N . ALA A 1 219 ? 6.827 -3.024 8.828 1.00 83.44 219 ALA A N 1
ATOM 1563 C CA . ALA A 1 219 ? 7.258 -3.785 9.998 1.00 83.44 219 ALA A CA 1
ATOM 1564 C C . ALA A 1 219 ? 6.082 -4.431 10.755 1.00 83.44 219 ALA A C 1
ATOM 1566 O O . ALA A 1 219 ? 6.225 -5.549 11.258 1.00 83.44 219 ALA A O 1
ATOM 1567 N N . ALA A 1 220 ? 4.910 -3.785 10.808 1.00 81.38 220 ALA A N 1
ATOM 1568 C CA . ALA A 1 220 ? 3.690 -4.373 11.369 1.00 81.38 220 ALA A CA 1
ATOM 1569 C C . ALA A 1 220 ? 3.039 -5.405 10.424 1.00 81.38 220 ALA A C 1
ATOM 1571 O O . ALA A 1 220 ? 2.486 -6.410 10.879 1.00 81.38 220 ALA A O 1
ATOM 1572 N N . PHE A 1 221 ? 3.144 -5.206 9.108 1.00 90.12 221 PHE A N 1
ATOM 1573 C CA . PHE A 1 221 ? 2.656 -6.134 8.082 1.00 90.12 221 PHE A CA 1
ATOM 1574 C C . PHE A 1 221 ? 3.452 -7.441 8.016 1.00 90.12 221 PHE A C 1
ATOM 1576 O O . PHE A 1 221 ? 2.861 -8.523 7.935 1.00 90.12 221 PHE A O 1
ATOM 1583 N N . LEU A 1 222 ? 4.780 -7.365 8.083 1.00 84.81 222 LEU A N 1
ATOM 1584 C CA . LEU A 1 222 ? 5.677 -8.502 7.900 1.00 84.81 222 LEU A CA 1
ATOM 1585 C C . LEU A 1 222 ? 5.339 -9.721 8.788 1.00 84.81 222 LEU A C 1
ATOM 1587 O O . LEU A 1 222 ? 5.237 -10.829 8.246 1.00 84.81 222 LEU A O 1
ATOM 1591 N N . PRO A 1 223 ? 5.125 -9.590 10.116 1.00 78.75 223 PRO A N 1
ATOM 1592 C CA . PRO A 1 223 ? 4.736 -10.725 10.948 1.00 78.75 223 PRO A CA 1
ATOM 1593 C C . PRO A 1 223 ? 3.334 -11.254 10.620 1.00 78.75 223 PRO A C 1
ATOM 1595 O O . PRO A 1 223 ? 3.132 -12.464 10.696 1.00 78.75 223 PRO A O 1
ATOM 1598 N N . LEU A 1 224 ? 2.380 -10.401 10.220 1.00 77.62 224 LEU A N 1
ATOM 1599 C CA . LEU A 1 224 ? 1.032 -10.839 9.834 1.00 77.62 224 LEU A CA 1
ATOM 1600 C C . LEU A 1 224 ? 1.068 -11.677 8.553 1.00 77.62 224 LEU A C 1
ATOM 1602 O O . LEU A 1 224 ? 0.481 -12.756 8.503 1.00 77.62 224 LEU A O 1
ATOM 1606 N N . ALA A 1 225 ? 1.795 -11.208 7.538 1.00 82.56 225 ALA A N 1
ATOM 1607 C CA . ALA A 1 225 ? 1.927 -11.900 6.264 1.00 82.56 225 ALA A CA 1
ATOM 1608 C C . ALA A 1 225 ? 2.707 -13.214 6.396 1.00 82.56 225 ALA A C 1
ATOM 1610 O O . ALA A 1 225 ? 2.307 -14.231 5.837 1.00 82.56 225 ALA A O 1
ATOM 1611 N N . ASN A 1 226 ? 3.804 -13.225 7.160 1.00 83.00 226 ASN A N 1
ATOM 1612 C CA . ASN A 1 226 ? 4.605 -14.435 7.359 1.00 83.00 226 ASN A CA 1
ATOM 1613 C C . ASN A 1 226 ? 3.925 -15.477 8.258 1.00 83.00 226 ASN A C 1
ATOM 1615 O O . ASN A 1 226 ? 4.242 -16.660 8.145 1.00 83.00 226 ASN A O 1
ATOM 1619 N N . ALA A 1 227 ? 3.001 -15.061 9.127 1.00 79.88 227 ALA A N 1
ATOM 1620 C CA . ALA A 1 227 ? 2.179 -15.973 9.916 1.00 79.88 227 ALA A CA 1
ATOM 1621 C C . ALA A 1 227 ? 0.979 -16.538 9.135 1.00 79.88 227 ALA A C 1
ATOM 1623 O O . ALA A 1 227 ? 0.343 -17.479 9.615 1.00 79.88 227 ALA A O 1
ATOM 1624 N N . ASP A 1 228 ? 0.650 -15.985 7.962 1.00 82.12 228 ASP A N 1
ATOM 1625 C CA . ASP A 1 228 ? -0.468 -16.458 7.152 1.00 82.12 228 ASP A CA 1
ATOM 1626 C C . ASP A 1 228 ? -0.126 -17.806 6.489 1.00 82.12 228 ASP A C 1
ATOM 1628 O O . ASP A 1 228 ? 0.739 -17.855 5.608 1.00 82.12 228 ASP A O 1
ATOM 1632 N N . PRO A 1 229 ? -0.808 -18.913 6.849 1.00 86.12 229 PRO A N 1
ATOM 1633 C CA . PRO A 1 229 ? -0.544 -20.220 6.249 1.00 86.12 229 PRO A CA 1
ATOM 1634 C C . PRO A 1 229 ? -0.927 -20.277 4.765 1.00 86.12 229 PRO A C 1
ATOM 1636 O O . PRO A 1 229 ? -0.523 -21.204 4.063 1.00 86.12 229 PRO A O 1
ATOM 1639 N N . ALA A 1 230 ? -1.722 -19.314 4.286 1.00 90.62 230 ALA A N 1
ATOM 1640 C CA . ALA A 1 230 ? -2.088 -19.192 2.888 1.00 90.62 230 ALA A CA 1
ATOM 1641 C C . ALA A 1 230 ? -0.990 -18.547 2.031 1.00 90.62 230 ALA A C 1
ATOM 1643 O O . ALA A 1 230 ? -1.016 -18.705 0.810 1.00 90.62 230 ALA A O 1
ATOM 1644 N N . LYS A 1 231 ? -0.013 -17.856 2.638 1.00 95.62 231 LYS A N 1
ATOM 1645 C CA . LYS A 1 231 ? 1.075 -17.212 1.896 1.00 95.62 231 LYS A CA 1
ATOM 1646 C C . LYS A 1 231 ? 1.877 -18.256 1.116 1.00 95.62 231 LYS A C 1
ATOM 1648 O O . LYS A 1 231 ? 2.219 -19.318 1.638 1.00 95.62 231 LYS A O 1
ATOM 1653 N N . ASN A 1 232 ? 2.211 -17.939 -0.130 1.00 97.69 232 ASN A N 1
ATOM 1654 C CA . ASN A 1 232 ? 3.060 -18.780 -0.957 1.00 97.69 232 ASN A CA 1
ATOM 1655 C C . ASN A 1 232 ? 4.440 -18.967 -0.299 1.00 97.69 232 ASN A C 1
ATOM 1657 O O . ASN A 1 232 ? 5.099 -17.999 0.081 1.00 97.69 232 ASN A O 1
ATOM 1661 N N . SER A 1 233 ? 4.901 -20.213 -0.173 1.00 95.81 233 SER A N 1
ATOM 1662 C CA . SER A 1 233 ? 6.184 -20.524 0.468 1.00 95.81 233 SER A CA 1
ATOM 1663 C C . SER A 1 233 ? 7.400 -20.052 -0.333 1.00 95.81 233 SER A C 1
ATOM 1665 O O . SER A 1 233 ? 8.472 -19.885 0.246 1.00 95.81 233 SER A O 1
ATOM 1667 N N . ALA A 1 234 ? 7.252 -19.840 -1.645 1.00 98.00 234 ALA A N 1
ATOM 1668 C CA . ALA A 1 234 ? 8.302 -19.274 -2.491 1.00 98.00 234 ALA A CA 1
ATOM 1669 C C . ALA A 1 234 ? 8.428 -17.746 -2.344 1.00 98.00 234 ALA A C 1
ATOM 1671 O O . ALA A 1 234 ? 9.456 -17.184 -2.726 1.00 98.00 234 ALA A O 1
ATOM 1672 N N . LEU A 1 235 ? 7.412 -17.081 -1.776 1.00 98.69 235 LEU A N 1
ATOM 1673 C CA . LEU A 1 235 ? 7.408 -15.638 -1.570 1.00 98.69 235 LEU A CA 1
ATOM 1674 C C . LEU A 1 235 ? 8.217 -15.250 -0.327 1.00 98.69 235 LEU A C 1
ATOM 1676 O O . LEU A 1 235 ? 7.839 -15.529 0.821 1.00 98.69 235 LEU A O 1
ATOM 1680 N N . VAL A 1 236 ? 9.280 -14.492 -0.569 1.00 98.69 236 VAL A N 1
ATOM 1681 C CA . VAL A 1 236 ? 10.005 -13.727 0.443 1.00 98.69 236 VAL A CA 1
ATOM 1682 C C . VAL A 1 236 ? 9.481 -12.296 0.448 1.00 98.69 236 VAL A C 1
ATOM 1684 O O . VAL A 1 236 ? 9.309 -11.677 -0.595 1.00 98.69 236 VAL A O 1
ATOM 1687 N N . ILE A 1 237 ? 9.202 -11.762 1.628 1.00 98.56 237 ILE A N 1
ATOM 1688 C CA . ILE A 1 237 ? 8.761 -10.377 1.787 1.00 98.56 237 ILE A CA 1
ATOM 1689 C C . ILE A 1 237 ? 9.928 -9.625 2.414 1.00 98.56 237 ILE A C 1
ATOM 1691 O O . ILE A 1 237 ? 10.416 -10.039 3.466 1.00 98.56 237 ILE A O 1
ATOM 1695 N N . VAL A 1 238 ? 10.389 -8.569 1.751 1.00 98.19 238 VAL A N 1
ATOM 1696 C CA . VAL A 1 238 ? 11.549 -7.786 2.174 1.00 98.19 238 VAL A CA 1
ATOM 1697 C C . VAL A 1 238 ? 11.115 -6.358 2.443 1.00 98.19 238 VAL A C 1
ATOM 1699 O O . VAL A 1 238 ? 10.602 -5.679 1.555 1.00 98.19 238 VAL A O 1
ATOM 1702 N N . ASP A 1 239 ? 11.350 -5.910 3.671 1.00 97.12 239 ASP A N 1
ATOM 1703 C CA . ASP A 1 239 ? 11.197 -4.510 4.026 1.00 97.12 239 ASP A CA 1
ATOM 1704 C C . ASP A 1 239 ? 12.423 -3.727 3.545 1.00 97.12 239 ASP A C 1
ATOM 1706 O O . ASP A 1 239 ? 13.524 -3.881 4.077 1.00 97.12 239 ASP A O 1
ATOM 1710 N N . GLY A 1 240 ? 12.250 -2.971 2.463 1.00 96.50 240 GLY A N 1
ATOM 1711 C CA . GLY A 1 240 ? 13.278 -2.091 1.919 1.00 96.50 240 GLY A CA 1
ATOM 1712 C C . GLY A 1 240 ? 13.101 -0.627 2.313 1.00 96.50 240 GLY A C 1
ATOM 1713 O O . GLY A 1 240 ? 13.950 0.193 1.938 1.00 96.50 240 GLY A O 1
ATOM 1714 N N . ALA A 1 241 ? 12.025 -0.299 3.038 1.00 96.12 241 ALA A N 1
ATOM 1715 C CA . ALA A 1 241 ? 11.727 1.060 3.450 1.00 96.12 241 ALA A CA 1
ATOM 1716 C C . ALA A 1 241 ? 12.780 1.553 4.450 1.00 96.12 241 ALA A C 1
ATOM 1718 O O . ALA A 1 241 ? 13.309 0.810 5.277 1.00 96.12 241 ALA A O 1
ATOM 1719 N N . GLN A 1 242 ? 13.152 2.822 4.328 1.00 92.81 242 GLN A N 1
ATOM 1720 C CA . GLN A 1 242 ? 14.248 3.424 5.077 1.00 92.81 242 GLN A CA 1
ATOM 1721 C C . GLN A 1 242 ? 13.872 4.851 5.447 1.00 92.81 242 GLN A C 1
ATOM 1723 O O . GLN A 1 242 ? 13.437 5.632 4.606 1.00 92.81 242 GLN A O 1
ATOM 1728 N N . GLY A 1 243 ? 14.098 5.233 6.705 1.00 87.75 243 GLY A N 1
ATOM 1729 C CA . GLY A 1 243 ? 13.902 6.619 7.124 1.00 87.75 243 GLY A CA 1
ATOM 1730 C C . GLY A 1 243 ? 14.651 7.595 6.210 1.00 87.75 243 GLY A C 1
ATOM 1731 O O . GLY A 1 243 ? 15.826 7.384 5.914 1.00 87.75 243 GLY A O 1
ATOM 1732 N N . ALA A 1 244 ? 13.964 8.662 5.792 1.00 86.94 244 ALA A N 1
ATOM 1733 C CA . ALA A 1 244 ? 14.446 9.688 4.865 1.00 86.94 244 ALA A CA 1
ATOM 1734 C C . ALA A 1 244 ? 14.688 9.240 3.409 1.00 86.94 244 ALA A C 1
ATOM 1736 O O . ALA A 1 244 ? 15.261 10.011 2.639 1.00 86.94 244 ALA A O 1
ATOM 1737 N N . ALA A 1 245 ? 14.285 8.036 2.997 1.00 91.56 245 ALA A N 1
ATOM 1738 C CA . ALA A 1 245 ? 14.394 7.567 1.615 1.00 91.56 245 ALA A CA 1
ATOM 1739 C C . ALA A 1 245 ? 13.301 8.125 0.683 1.00 91.56 245 ALA A C 1
ATOM 1741 O O . ALA A 1 245 ? 12.687 7.354 -0.034 1.00 91.56 245 ALA A O 1
ATOM 1742 N N . THR A 1 246 ? 13.108 9.452 0.661 1.00 92.62 246 THR A N 1
ATOM 1743 C CA . THR A 1 246 ? 12.108 10.142 -0.187 1.00 92.62 246 THR A CA 1
ATOM 1744 C C . THR A 1 246 ? 12.163 9.731 -1.667 1.00 92.62 246 THR A C 1
ATOM 1746 O O . THR A 1 246 ? 13.258 9.398 -2.158 1.00 92.62 246 THR A O 1
ATOM 1749 N N . PRO A 1 247 ? 11.080 9.956 -2.441 1.00 93.50 247 PRO A N 1
ATOM 1750 C CA . PRO A 1 247 ? 11.074 9.721 -3.879 1.00 93.50 247 PRO A CA 1
ATOM 1751 C C . PRO A 1 247 ? 12.224 10.424 -4.614 1.00 93.50 247 PRO A C 1
ATOM 1753 O O . PRO A 1 247 ? 12.902 9.820 -5.439 1.00 93.50 247 PRO A O 1
ATOM 1756 N N . HIS A 1 248 ? 12.542 11.662 -4.245 1.00 93.38 248 HIS A N 1
ATOM 1757 C CA . HIS A 1 248 ? 13.623 12.455 -4.826 1.00 93.38 248 HIS A CA 1
ATOM 1758 C C . HIS A 1 248 ? 14.995 11.793 -4.665 1.00 93.38 248 HIS A C 1
ATOM 1760 O O . HIS A 1 248 ? 15.850 11.860 -5.551 1.00 93.38 248 HIS A O 1
ATOM 1766 N N . LEU A 1 249 ? 15.227 11.141 -3.525 1.00 94.94 249 LEU A N 1
ATOM 1767 C CA . LEU A 1 249 ? 16.475 10.427 -3.275 1.00 94.94 249 LEU A CA 1
ATOM 1768 C C . LEU A 1 249 ? 16.488 9.065 -3.968 1.00 94.94 249 LEU A C 1
ATOM 1770 O O . LEU A 1 249 ? 17.550 8.652 -4.428 1.00 94.94 249 LEU A O 1
ATOM 1774 N N . LEU A 1 250 ? 15.349 8.381 -4.082 1.00 96.75 250 LEU A N 1
ATOM 1775 C CA . LEU A 1 250 ? 15.231 7.111 -4.810 1.00 96.75 250 LEU A CA 1
ATOM 1776 C C . LEU A 1 250 ? 15.230 7.290 -6.341 1.00 96.75 250 LEU A C 1
ATOM 1778 O O . LEU A 1 250 ? 15.641 6.380 -7.068 1.00 96.75 250 LEU A O 1
ATOM 1782 N N . ALA A 1 251 ? 14.875 8.473 -6.847 1.00 97.00 251 ALA A N 1
ATOM 1783 C CA . ALA A 1 251 ? 14.981 8.838 -8.260 1.00 97.00 251 ALA A CA 1
ATOM 1784 C C . ALA A 1 251 ? 16.442 8.854 -8.752 1.00 97.00 251 ALA A C 1
ATOM 1786 O O . ALA A 1 251 ? 16.712 8.671 -9.940 1.00 97.00 251 ALA A O 1
ATOM 1787 N N . SER A 1 252 ? 17.416 8.972 -7.845 1.00 97.31 252 SER A N 1
ATOM 1788 C CA . SER A 1 252 ? 18.822 8.734 -8.165 1.00 97.31 252 SER A CA 1
ATOM 1789 C C . SER A 1 252 ? 19.155 7.243 -8.096 1.00 97.31 252 SER A C 1
ATOM 1791 O O . SER A 1 252 ? 19.189 6.653 -7.018 1.00 97.31 252 SER A O 1
ATOM 1793 N N . VAL A 1 253 ? 19.495 6.624 -9.231 1.00 96.06 253 VAL A N 1
ATOM 1794 C CA . VAL A 1 253 ? 19.914 5.207 -9.271 1.00 96.06 253 VAL A CA 1
ATOM 1795 C C . VAL A 1 253 ? 21.168 4.931 -8.425 1.00 96.06 253 VAL A C 1
ATOM 1797 O O . VAL A 1 253 ? 21.371 3.819 -7.951 1.00 96.06 253 VAL A O 1
ATOM 1800 N N . SER A 1 254 ? 22.004 5.948 -8.185 1.00 96.19 254 SER A N 1
ATOM 1801 C CA . SER A 1 254 ? 23.203 5.843 -7.343 1.00 96.19 254 SER A CA 1
ATOM 1802 C C . SER A 1 254 ? 22.938 6.132 -5.861 1.00 96.19 254 SER A C 1
ATOM 1804 O O . SER A 1 254 ? 23.887 6.316 -5.097 1.00 96.19 254 SER A O 1
ATOM 1806 N N . SER A 1 255 ? 21.673 6.246 -5.455 1.00 97.19 255 SER A N 1
ATOM 1807 C CA . SER A 1 255 ? 21.292 6.489 -4.066 1.00 97.19 255 SER A CA 1
ATOM 1808 C C . SER A 1 255 ? 21.836 5.411 -3.133 1.00 97.19 255 SER A C 1
ATOM 1810 O O . SER A 1 255 ? 21.793 4.216 -3.432 1.00 97.19 255 SER A O 1
ATOM 1812 N N . SER A 1 256 ? 22.321 5.822 -1.959 1.00 96.38 256 SER A N 1
ATOM 1813 C CA . SER A 1 256 ? 22.791 4.882 -0.940 1.00 96.38 256 SER A CA 1
ATOM 1814 C C . SER A 1 256 ? 21.682 3.950 -0.453 1.00 96.38 256 SER A C 1
ATOM 1816 O O . SER A 1 256 ? 21.983 2.821 -0.080 1.00 96.38 256 SER A O 1
ATOM 1818 N N . TYR A 1 257 ? 20.416 4.376 -0.513 1.00 97.19 257 TYR A N 1
ATOM 1819 C CA . TYR A 1 257 ? 19.275 3.546 -0.123 1.00 97.19 257 TYR A CA 1
ATOM 1820 C C . TYR A 1 257 ? 19.127 2.304 -1.013 1.00 97.19 257 TYR A C 1
ATOM 1822 O O . TYR A 1 257 ? 18.888 1.216 -0.487 1.00 97.19 257 TYR A O 1
ATOM 1830 N N . TRP A 1 258 ? 19.374 2.423 -2.326 1.00 98.25 258 TRP A N 1
ATOM 1831 C CA . TRP A 1 258 ? 19.412 1.272 -3.237 1.00 98.25 258 TRP A CA 1
ATOM 1832 C C . TRP A 1 258 ? 20.540 0.306 -2.882 1.00 98.25 258 TRP A C 1
ATOM 1834 O O . TRP A 1 258 ? 20.333 -0.906 -2.850 1.00 98.25 258 TRP A O 1
ATOM 1844 N N . ASN A 1 259 ? 21.722 0.837 -2.551 1.00 94.62 259 ASN A N 1
ATOM 1845 C CA . ASN A 1 259 ? 22.856 0.015 -2.136 1.00 94.62 259 ASN A CA 1
ATOM 1846 C C . ASN A 1 259 ? 22.555 -0.762 -0.849 1.00 94.62 259 ASN A C 1
ATOM 1848 O O . ASN A 1 259 ? 22.911 -1.936 -0.774 1.00 94.62 259 ASN A O 1
ATOM 1852 N N . THR A 1 260 ? 21.895 -0.144 0.135 1.00 95.31 260 THR A N 1
ATOM 1853 C CA . THR A 1 260 ? 21.471 -0.829 1.367 1.00 95.31 260 THR A CA 1
ATOM 1854 C C . THR A 1 260 ? 20.465 -1.939 1.065 1.00 95.31 260 THR A C 1
ATOM 1856 O O . THR A 1 260 ? 20.631 -3.059 1.540 1.00 95.31 260 THR A O 1
ATOM 1859 N N . ILE A 1 261 ? 19.458 -1.675 0.224 1.00 98.00 261 ILE A N 1
ATOM 1860 C CA . ILE A 1 261 ? 18.464 -2.691 -0.160 1.00 98.00 261 ILE A CA 1
ATOM 1861 C C . ILE A 1 261 ? 19.151 -3.893 -0.813 1.00 98.00 261 ILE A C 1
ATOM 1863 O O . ILE A 1 261 ? 18.939 -5.034 -0.405 1.00 98.00 261 ILE A O 1
ATOM 1867 N N . ILE A 1 262 ? 19.999 -3.639 -1.811 1.00 97.94 262 ILE A N 1
ATOM 1868 C CA . ILE A 1 262 ? 20.605 -4.689 -2.633 1.00 97.94 262 ILE A CA 1
ATOM 1869 C C . ILE A 1 262 ? 21.629 -5.506 -1.846 1.00 97.94 262 ILE A C 1
ATOM 1871 O O . ILE A 1 262 ? 21.650 -6.729 -1.967 1.00 97.94 262 ILE A O 1
ATOM 1875 N N . ASN A 1 263 ? 22.484 -4.846 -1.063 1.00 92.69 263 ASN A N 1
ATOM 1876 C CA . ASN A 1 263 ? 23.617 -5.508 -0.420 1.00 92.69 263 ASN A CA 1
ATOM 1877 C C . ASN A 1 263 ? 23.309 -6.024 0.988 1.00 92.69 263 ASN A C 1
ATOM 1879 O O . ASN A 1 263 ? 24.057 -6.876 1.471 1.00 92.69 263 ASN A O 1
ATOM 1883 N N . ASN A 1 264 ? 22.235 -5.541 1.625 1.00 92.62 264 ASN A N 1
ATOM 1884 C CA . ASN A 1 264 ? 21.886 -5.895 2.999 1.00 92.62 264 ASN A CA 1
ATOM 1885 C C . ASN A 1 264 ? 20.477 -6.484 3.084 1.00 92.62 264 ASN A C 1
ATOM 1887 O O . ASN A 1 264 ? 20.324 -7.649 3.416 1.00 92.62 264 ASN A O 1
ATOM 1891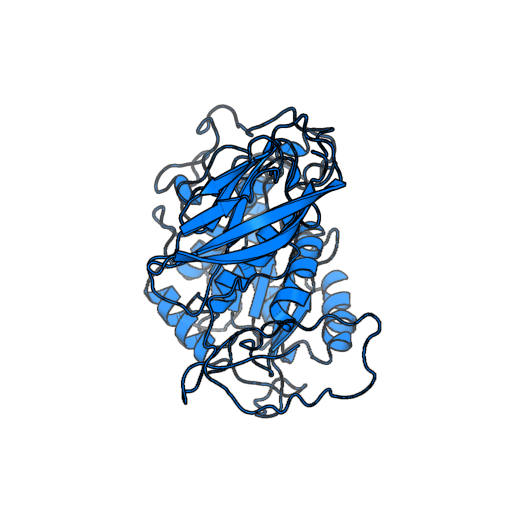 N N . TYR A 1 265 ? 19.428 -5.727 2.760 1.00 95.44 265 TYR A N 1
ATOM 1892 C CA . TYR A 1 265 ? 18.068 -6.186 3.079 1.00 95.44 265 TYR A CA 1
ATOM 1893 C C . TYR A 1 265 ? 17.621 -7.395 2.255 1.00 95.44 265 TYR A C 1
ATOM 1895 O O . TYR A 1 265 ? 17.033 -8.325 2.802 1.00 95.44 265 TYR A O 1
ATOM 1903 N N . LEU A 1 266 ? 17.943 -7.440 0.959 1.00 96.00 266 LEU A N 1
ATOM 1904 C CA . LEU A 1 266 ? 17.665 -8.619 0.135 1.00 96.00 266 LEU A CA 1
ATOM 1905 C C . LEU A 1 266 ? 18.525 -9.821 0.564 1.00 96.00 266 LEU A C 1
ATOM 1907 O O . LEU A 1 266 ? 18.015 -10.934 0.722 1.00 96.00 266 LEU A O 1
ATOM 1911 N N . THR A 1 267 ? 19.821 -9.597 0.791 1.00 91.38 267 THR A N 1
ATOM 1912 C CA . THR A 1 267 ? 20.782 -10.659 1.126 1.00 91.38 267 THR A CA 1
ATOM 1913 C C . THR A 1 267 ? 20.519 -11.261 2.507 1.00 91.38 267 THR A C 1
ATOM 1915 O O . THR A 1 267 ? 20.574 -12.485 2.639 1.00 91.38 267 THR A O 1
ATOM 1918 N N . ASP A 1 268 ? 20.129 -10.451 3.495 1.00 92.44 268 ASP A N 1
ATOM 1919 C CA . ASP A 1 268 ? 19.730 -10.887 4.840 1.00 92.44 268 ASP A CA 1
ATOM 1920 C C . ASP A 1 268 ? 18.485 -11.790 4.808 1.00 92.44 268 ASP A C 1
ATOM 1922 O O . ASP A 1 268 ? 18.328 -12.674 5.651 1.00 92.44 268 ASP A O 1
ATOM 1926 N N . GLN A 1 269 ? 17.620 -11.621 3.801 1.00 93.69 269 GLN A N 1
ATOM 1927 C CA . GLN A 1 269 ? 16.452 -12.479 3.560 1.00 93.69 269 GLN A CA 1
ATOM 1928 C C . GLN A 1 269 ? 16.745 -13.655 2.605 1.00 93.69 269 GLN A C 1
ATOM 1930 O O . GLN A 1 269 ? 15.862 -14.463 2.289 1.00 93.69 269 GLN A O 1
ATOM 1935 N N . GLY A 1 270 ? 17.996 -13.794 2.156 1.00 95.81 270 GLY A N 1
ATOM 1936 C CA . GLY A 1 270 ? 18.442 -14.874 1.281 1.00 95.81 270 GLY A CA 1
ATOM 1937 C C . GLY A 1 270 ? 17.833 -14.818 -0.120 1.00 95.81 270 GLY A C 1
ATOM 1938 O O . GLY A 1 270 ? 17.518 -15.875 -0.678 1.00 95.81 270 GLY A O 1
ATOM 1939 N N . VAL A 1 271 ? 17.638 -13.611 -0.659 1.00 98.56 271 VAL A N 1
ATOM 1940 C CA . VAL A 1 271 ? 17.205 -13.352 -2.041 1.00 98.56 271 VAL A CA 1
ATOM 1941 C C . VAL A 1 271 ? 18.117 -12.327 -2.723 1.00 98.56 271 VAL A C 1
ATOM 1943 O O . VAL A 1 271 ? 18.842 -11.585 -2.065 1.00 98.56 271 VAL A O 1
ATOM 1946 N N . THR A 1 272 ? 18.117 -12.287 -4.055 1.00 98.69 272 THR A N 1
ATOM 1947 C CA . THR A 1 272 ? 18.893 -11.317 -4.846 1.00 98.69 272 THR A CA 1
ATOM 1948 C C . THR A 1 272 ? 17.993 -10.276 -5.505 1.00 98.69 272 THR A C 1
ATOM 1950 O O . THR A 1 272 ? 16.783 -10.461 -5.632 1.00 98.69 272 THR A O 1
ATOM 1953 N N . ALA A 1 273 ? 18.593 -9.197 -6.015 1.00 98.69 273 ALA A N 1
ATOM 1954 C CA . ALA A 1 273 ? 17.889 -8.188 -6.810 1.00 98.69 273 ALA A CA 1
ATOM 1955 C C . ALA A 1 273 ? 17.142 -8.786 -8.019 1.00 98.69 273 ALA A C 1
ATOM 1957 O O . ALA A 1 273 ? 16.086 -8.302 -8.416 1.00 98.69 273 ALA A O 1
ATOM 1958 N N . LYS A 1 274 ? 17.646 -9.893 -8.575 1.00 98.75 274 LYS A N 1
ATOM 1959 C CA . LYS A 1 274 ? 17.014 -10.596 -9.697 1.00 98.75 274 LYS A CA 1
ATOM 1960 C C . LYS A 1 274 ? 15.822 -11.462 -9.288 1.00 98.75 274 LYS A C 1
ATOM 1962 O O . LYS A 1 274 ? 15.157 -11.997 -10.164 1.00 98.75 274 LYS A O 1
ATOM 1967 N N . GLN A 1 275 ? 15.562 -11.625 -7.996 1.00 98.88 275 GLN A N 1
ATOM 1968 C CA . GLN A 1 275 ? 14.406 -12.363 -7.491 1.00 98.88 275 GLN A CA 1
ATOM 1969 C C . GLN A 1 275 ? 13.258 -11.432 -7.084 1.00 98.88 275 GLN A C 1
ATOM 1971 O O . GLN A 1 275 ? 12.181 -11.920 -6.766 1.00 98.88 275 GLN A O 1
ATOM 1976 N N . VAL A 1 276 ? 13.447 -10.109 -7.107 1.00 98.94 276 VAL A N 1
ATOM 1977 C CA . VAL A 1 276 ? 12.370 -9.139 -6.862 1.00 98.94 276 VAL A CA 1
ATOM 1978 C C . VAL A 1 276 ? 11.434 -9.112 -8.070 1.00 98.94 276 VAL A C 1
ATOM 1980 O O . VAL A 1 276 ? 11.875 -8.823 -9.180 1.00 98.94 276 VAL A O 1
ATOM 1983 N N . VAL A 1 277 ? 10.154 -9.421 -7.844 1.00 98.88 277 VAL A N 1
ATOM 1984 C CA . VAL A 1 277 ? 9.113 -9.493 -8.891 1.00 98.88 277 VAL A CA 1
ATOM 1985 C C . VAL A 1 277 ? 8.001 -8.468 -8.695 1.00 98.88 277 VAL A C 1
ATOM 1987 O O . VAL A 1 277 ? 7.372 -8.042 -9.664 1.00 98.88 277 VAL A O 1
ATOM 1990 N N . ALA A 1 278 ? 7.776 -8.049 -7.451 1.00 98.88 278 ALA A N 1
ATOM 1991 C CA . ALA A 1 278 ? 6.765 -7.072 -7.092 1.00 98.88 278 ALA A CA 1
ATOM 1992 C C . ALA A 1 278 ? 7.339 -6.038 -6.122 1.00 98.88 278 ALA A C 1
ATOM 1994 O O . ALA A 1 278 ? 8.186 -6.362 -5.284 1.00 98.88 278 ALA A O 1
ATOM 1995 N N . VAL A 1 279 ? 6.855 -4.804 -6.221 1.00 98.88 279 VAL A N 1
ATOM 1996 C CA . VAL A 1 279 ? 7.236 -3.701 -5.339 1.00 98.88 279 VAL A CA 1
ATOM 1997 C C . VAL A 1 279 ? 5.981 -3.058 -4.754 1.00 98.88 279 VAL A C 1
ATOM 1999 O O . VAL A 1 279 ? 5.017 -2.807 -5.474 1.00 98.88 279 VAL A O 1
ATOM 2002 N N . TRP A 1 280 ? 5.986 -2.804 -3.450 1.00 98.81 280 TRP A N 1
ATOM 2003 C CA . TRP A 1 280 ? 5.013 -1.951 -2.771 1.00 98.81 280 TRP A CA 1
ATOM 2004 C C . TRP A 1 280 ? 5.696 -0.640 -2.386 1.00 98.81 280 TRP A C 1
ATOM 2006 O O . TRP A 1 280 ? 6.836 -0.662 -1.925 1.00 98.81 280 TRP A O 1
ATOM 2016 N N . ILE A 1 281 ? 5.029 0.487 -2.617 1.00 98.25 281 ILE A N 1
ATOM 2017 C CA . ILE A 1 281 ? 5.591 1.824 -2.430 1.00 98.25 281 ILE A CA 1
ATOM 2018 C C . ILE A 1 281 ? 4.583 2.658 -1.653 1.00 98.25 281 ILE A C 1
ATOM 2020 O O . ILE A 1 281 ? 3.491 2.906 -2.156 1.00 98.25 281 ILE A O 1
ATOM 2024 N N . GLU A 1 282 ? 4.964 3.122 -0.471 1.00 96.00 282 GLU A N 1
ATOM 2025 C CA . GLU A 1 282 ? 4.316 4.253 0.194 1.00 96.00 282 GLU A CA 1
ATOM 2026 C C . GLU A 1 282 ? 5.385 5.298 0.471 1.00 96.00 282 GLU A C 1
ATOM 2028 O O . GLU A 1 282 ? 6.295 5.075 1.265 1.00 96.00 282 GLU A O 1
ATOM 2033 N N . ASP A 1 283 ? 5.307 6.449 -0.185 1.00 89.94 283 ASP A N 1
ATOM 2034 C CA . ASP A 1 283 ? 6.356 7.447 -0.033 1.00 89.94 283 ASP A CA 1
ATOM 2035 C C . ASP A 1 283 ? 5.876 8.847 -0.400 1.00 89.94 283 ASP A C 1
ATOM 2037 O O . ASP A 1 283 ? 4.875 8.993 -1.089 1.00 89.94 283 ASP A O 1
ATOM 2041 N N . SER A 1 284 ? 6.587 9.885 0.031 1.00 88.25 284 SER A N 1
ATOM 2042 C CA . SER A 1 284 ? 6.354 11.269 -0.388 1.00 88.25 284 SER A CA 1
ATOM 2043 C C . SER A 1 284 ? 7.601 12.124 -0.151 1.00 88.25 284 SER A C 1
ATOM 2045 O O . SER A 1 284 ? 8.367 11.901 0.779 1.00 88.25 284 SER A O 1
ATOM 2047 N N . ASN A 1 285 ? 7.839 13.140 -0.981 1.00 81.62 285 ASN A N 1
ATOM 2048 C CA . ASN A 1 285 ? 8.983 14.049 -0.804 1.00 81.62 285 ASN A CA 1
ATOM 2049 C C . ASN A 1 285 ? 8.790 15.015 0.385 1.00 81.62 285 ASN A C 1
ATOM 2051 O O . ASN A 1 285 ? 8.338 16.138 0.205 1.00 81.62 285 ASN A O 1
ATOM 2055 N N . GLY A 1 286 ? 9.168 14.639 1.605 1.00 63.25 286 GLY A N 1
ATOM 2056 C CA . GLY A 1 286 ? 8.821 15.376 2.835 1.00 63.25 286 GLY A CA 1
ATOM 2057 C C . GLY A 1 286 ? 9.340 16.785 3.079 1.00 63.25 286 GLY A C 1
ATOM 2058 O O . GLY A 1 286 ? 9.344 17.213 4.232 1.00 63.25 286 GLY A O 1
ATOM 2059 N N . ILE A 1 287 ? 9.741 17.526 2.047 1.00 59.94 287 ILE A N 1
ATOM 2060 C CA . ILE A 1 287 ? 10.196 18.911 2.142 1.00 59.94 287 ILE A CA 1
ATOM 2061 C C . ILE A 1 287 ? 9.572 19.728 1.002 1.00 59.94 287 ILE A C 1
ATOM 2063 O O . ILE A 1 287 ? 10.037 19.666 -0.136 1.00 59.94 287 ILE A O 1
ATOM 2067 N N . ALA A 1 288 ? 8.559 20.533 1.339 1.00 57.22 288 ALA A N 1
ATOM 2068 C CA . ALA A 1 288 ? 7.937 21.494 0.430 1.00 57.22 288 ALA A CA 1
ATOM 2069 C C . ALA A 1 288 ? 8.972 22.523 -0.057 1.00 57.22 288 ALA A C 1
ATOM 2071 O O . ALA A 1 288 ? 9.649 23.171 0.751 1.00 57.22 288 ALA A O 1
ATOM 2072 N N . LYS A 1 289 ? 9.105 22.670 -1.376 1.00 61.78 289 LYS A N 1
ATOM 2073 C CA . LYS A 1 289 ? 9.996 23.657 -2.012 1.00 61.78 289 LYS A CA 1
ATOM 2074 C C . LYS A 1 289 ? 9.208 24.693 -2.828 1.00 61.78 289 LYS A C 1
ATOM 2076 O O . LYS A 1 289 ? 9.785 25.727 -3.169 1.00 61.78 289 LYS A O 1
ATOM 2081 N N . GLY A 1 290 ? 7.914 24.467 -3.086 1.00 62.78 290 GLY A N 1
ATOM 2082 C CA . GLY A 1 290 ? 7.042 25.290 -3.929 1.00 62.78 290 GLY A CA 1
ATOM 2083 C C . GLY A 1 290 ? 5.543 25.087 -3.645 1.00 62.78 290 GLY A C 1
ATOM 2084 O O . GLY A 1 290 ? 5.148 24.346 -2.755 1.00 62.78 290 GLY A O 1
ATOM 2085 N N . SER A 1 291 ? 4.671 25.820 -4.343 1.00 77.19 291 SER A N 1
ATOM 2086 C CA . SER A 1 291 ? 3.212 25.687 -4.201 1.00 77.19 291 SER A CA 1
ATOM 2087 C C . SER A 1 291 ? 2.658 24.569 -5.089 1.00 77.19 291 SER A C 1
ATOM 2089 O O . SER A 1 291 ? 3.254 24.230 -6.112 1.00 77.19 291 SER A O 1
ATOM 2091 N N . PHE A 1 292 ? 1.464 24.069 -4.775 1.00 86.00 292 PHE A N 1
ATOM 2092 C CA . PHE A 1 292 ? 0.675 23.257 -5.701 1.00 86.00 292 PHE A CA 1
ATOM 2093 C C . PHE A 1 292 ? 0.458 23.988 -7.052 1.00 86.00 292 PHE A C 1
ATOM 2095 O O . PHE A 1 292 ? 0.258 25.209 -7.044 1.00 86.00 292 PHE A O 1
ATOM 2102 N N . PRO A 1 293 ? 0.513 23.295 -8.211 1.00 90.50 293 PRO A N 1
ATOM 2103 C CA . PRO A 1 293 ? 0.784 21.861 -8.383 1.00 90.50 293 PRO A CA 1
ATOM 2104 C C . PRO A 1 293 ? 2.280 21.507 -8.496 1.00 90.50 293 PRO A C 1
ATOM 2106 O O . PRO A 1 293 ? 2.611 20.346 -8.716 1.00 90.50 293 PRO A O 1
ATOM 2109 N N . GLY A 1 294 ? 3.196 22.473 -8.367 1.00 89.44 294 GLY A N 1
ATOM 2110 C CA . GLY A 1 294 ? 4.628 22.285 -8.627 1.00 89.44 294 GLY A CA 1
ATOM 2111 C C . GLY A 1 294 ? 5.239 21.116 -7.854 1.00 89.44 294 GLY A C 1
ATOM 2112 O O . GLY A 1 294 ? 5.811 20.215 -8.466 1.00 89.44 294 GLY A O 1
ATOM 2113 N N . ASP A 1 295 ? 5.047 21.074 -6.536 1.00 87.19 295 ASP A N 1
ATOM 2114 C CA . ASP A 1 295 ? 5.631 20.018 -5.699 1.00 87.19 295 ASP A CA 1
ATOM 2115 C C . ASP A 1 295 ? 4.995 18.634 -5.947 1.00 87.19 295 ASP A C 1
ATOM 2117 O O . ASP A 1 295 ? 5.682 17.619 -5.822 1.00 87.19 295 ASP A O 1
ATOM 2121 N N . MET A 1 296 ? 3.718 18.584 -6.349 1.00 92.00 296 MET A N 1
ATOM 2122 C CA . MET A 1 296 ? 3.030 17.352 -6.766 1.00 92.00 296 MET A CA 1
ATOM 2123 C C . MET A 1 296 ? 3.596 16.843 -8.099 1.00 92.00 296 MET A C 1
ATOM 2125 O O . MET A 1 296 ? 4.006 15.691 -8.194 1.00 92.00 296 MET A O 1
ATOM 2129 N N . SER A 1 297 ? 3.731 17.716 -9.103 1.00 93.00 297 SER A N 1
ATOM 2130 C CA . SER A 1 297 ? 4.294 17.349 -10.414 1.00 93.00 297 SER A CA 1
ATOM 2131 C C . SER A 1 297 ? 5.771 16.925 -10.343 1.00 93.00 297 SER A C 1
ATOM 2133 O O . SER A 1 297 ? 6.212 16.032 -11.070 1.00 93.00 297 SER A O 1
ATOM 2135 N N . GLY A 1 298 ? 6.542 17.522 -9.426 1.00 92.62 298 GLY A N 1
ATOM 2136 C CA . GLY A 1 298 ? 7.903 17.081 -9.126 1.00 92.62 298 GLY A CA 1
ATOM 2137 C C . GLY A 1 298 ? 7.925 15.671 -8.536 1.00 92.62 298 GLY A C 1
ATOM 2138 O O . GLY A 1 298 ? 8.699 14.834 -8.990 1.00 92.62 298 GLY A O 1
ATOM 2139 N N . MET A 1 299 ? 7.026 15.381 -7.591 1.00 92.88 299 MET A N 1
ATOM 2140 C CA . MET A 1 299 ? 6.887 14.041 -7.018 1.00 92.88 299 MET A CA 1
ATOM 2141 C C . MET A 1 299 ? 6.442 13.005 -8.060 1.00 92.88 299 MET A C 1
ATOM 2143 O O . MET A 1 299 ? 7.000 11.913 -8.092 1.00 92.88 299 MET A O 1
ATOM 2147 N N . GLN A 1 300 ? 5.514 13.358 -8.956 1.00 96.31 300 GLN A N 1
ATOM 2148 C CA . GLN A 1 300 ? 5.135 12.509 -10.090 1.00 96.31 300 GLN A CA 1
ATOM 2149 C C . GLN A 1 300 ? 6.373 12.131 -10.919 1.00 96.31 300 GLN A C 1
ATOM 2151 O O . GLN A 1 300 ? 6.621 10.953 -11.168 1.00 96.31 300 GLN A O 1
ATOM 2156 N N . THR A 1 301 ? 7.193 13.123 -11.284 1.00 97.00 301 THR A N 1
ATOM 2157 C CA . THR A 1 301 ? 8.429 12.903 -12.055 1.00 97.00 301 THR A CA 1
ATOM 2158 C C . THR A 1 301 ? 9.405 11.977 -11.319 1.00 97.00 301 THR A C 1
ATOM 2160 O O . THR A 1 301 ? 10.037 11.109 -11.933 1.00 97.00 301 THR A O 1
ATOM 2163 N N . ASP A 1 302 ? 9.528 12.136 -9.999 1.00 97.00 302 ASP A N 1
ATOM 2164 C CA . ASP A 1 302 ? 10.359 11.261 -9.174 1.00 97.00 302 ASP A CA 1
ATOM 2165 C C . ASP A 1 302 ? 9.819 9.820 -9.183 1.00 97.00 302 ASP A C 1
ATOM 2167 O O . ASP A 1 302 ? 10.594 8.899 -9.433 1.00 97.00 302 ASP A O 1
ATOM 2171 N N . TYR A 1 303 ? 8.508 9.598 -9.011 1.00 98.25 303 TYR A N 1
ATOM 2172 C CA . TYR A 1 303 ? 7.909 8.257 -9.088 1.00 98.25 303 TYR A CA 1
ATOM 2173 C C . TYR A 1 303 ? 8.140 7.581 -10.438 1.00 98.25 303 TYR A C 1
ATOM 2175 O O . TYR A 1 303 ? 8.540 6.417 -10.484 1.00 98.25 303 TYR A O 1
ATOM 2183 N N . GLU A 1 304 ? 7.955 8.302 -11.542 1.00 98.62 304 GLU A N 1
ATOM 2184 C CA . GLU A 1 304 ? 8.227 7.785 -12.886 1.00 98.62 304 GLU A CA 1
ATOM 2185 C C . GLU A 1 304 ? 9.697 7.376 -13.054 1.00 98.62 304 GLU A C 1
ATOM 2187 O O . GLU A 1 304 ? 10.019 6.325 -13.621 1.00 98.62 304 GLU A O 1
ATOM 2192 N N . THR A 1 305 ? 10.613 8.174 -12.503 1.00 98.69 305 THR A N 1
ATOM 2193 C CA . THR A 1 305 ? 12.047 7.865 -12.502 1.00 98.69 305 THR A CA 1
ATOM 2194 C C . THR A 1 305 ? 12.356 6.650 -11.625 1.00 98.69 305 THR A C 1
ATOM 2196 O O . THR A 1 305 ? 13.139 5.785 -12.020 1.00 98.69 305 THR A O 1
ATOM 2199 N N . ILE A 1 306 ? 11.706 6.521 -10.466 1.00 98.62 306 ILE A N 1
ATOM 2200 C CA . ILE A 1 306 ? 11.836 5.352 -9.590 1.00 98.62 306 ILE A CA 1
ATOM 2201 C C . ILE A 1 306 ? 11.384 4.085 -10.311 1.00 98.62 306 ILE A C 1
ATOM 2203 O O . ILE A 1 306 ? 12.054 3.066 -10.177 1.00 98.62 306 ILE A O 1
ATOM 2207 N N . MET A 1 307 ? 10.323 4.126 -11.122 1.00 98.75 307 MET A N 1
ATOM 2208 C CA . MET A 1 307 ? 9.892 2.950 -11.888 1.00 98.75 307 MET A CA 1
ATOM 2209 C C . MET A 1 307 ? 10.961 2.487 -12.884 1.00 98.75 307 MET A C 1
ATOM 2211 O O . MET A 1 307 ? 11.214 1.286 -13.013 1.00 98.75 307 MET A O 1
ATOM 2215 N N . ASN A 1 308 ? 11.645 3.437 -13.528 1.00 98.62 308 ASN A N 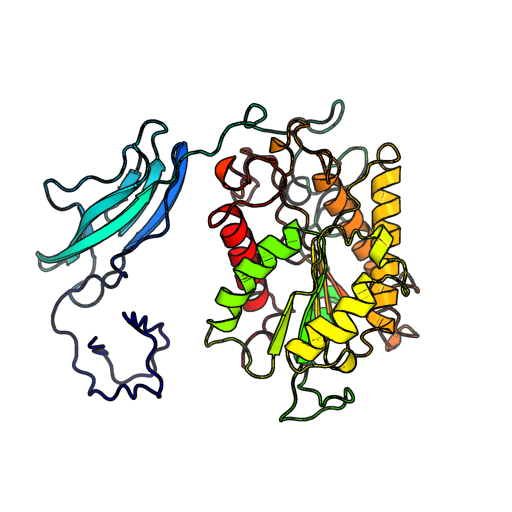1
ATOM 2216 C CA . ASN A 1 308 ? 12.793 3.150 -14.386 1.00 98.62 308 ASN A CA 1
ATOM 2217 C C . ASN A 1 308 ? 13.962 2.544 -13.592 1.00 98.62 308 ASN A C 1
ATOM 2219 O O . ASN A 1 308 ? 14.569 1.559 -14.021 1.00 98.62 308 ASN A O 1
ATOM 2223 N N . ASN A 1 309 ? 14.260 3.095 -12.413 1.00 98.69 309 ASN A N 1
ATOM 2224 C CA . ASN A 1 309 ? 15.311 2.580 -11.536 1.00 98.69 309 ASN A CA 1
ATOM 2225 C C . ASN A 1 309 ? 14.982 1.177 -11.014 1.00 98.69 309 ASN A C 1
ATOM 2227 O O . ASN A 1 309 ? 15.864 0.323 -10.993 1.00 98.69 309 ASN A O 1
ATOM 2231 N N . ILE A 1 310 ? 13.724 0.909 -10.653 1.00 98.75 310 ILE A N 1
ATOM 2232 C CA . ILE A 1 310 ? 13.250 -0.413 -10.235 1.00 98.75 310 ILE A CA 1
ATOM 2233 C C . ILE A 1 310 ? 13.489 -1.426 -11.349 1.00 98.75 310 ILE A C 1
ATOM 2235 O O . ILE A 1 310 ? 14.112 -2.451 -11.097 1.00 98.75 310 ILE A O 1
ATOM 2239 N N . HIS A 1 311 ? 13.083 -1.128 -12.585 1.00 97.88 311 HIS A N 1
ATOM 2240 C CA . HIS A 1 311 ? 13.311 -2.044 -13.701 1.00 97.88 311 HIS A CA 1
ATOM 2241 C C . HIS A 1 311 ? 14.810 -2.281 -13.963 1.00 97.88 311 HIS A C 1
ATOM 2243 O O . HIS A 1 311 ? 15.231 -3.403 -14.243 1.00 97.88 311 HIS A O 1
ATOM 2249 N N . MET A 1 312 ? 15.636 -1.240 -13.826 1.00 98.06 312 MET A N 1
ATOM 2250 C CA . MET A 1 312 ? 17.084 -1.331 -14.025 1.00 98.06 312 MET A CA 1
ATOM 2251 C C . MET A 1 312 ? 17.790 -2.156 -12.939 1.00 98.06 312 MET A C 1
ATOM 2253 O O . MET A 1 312 ? 18.660 -2.971 -13.247 1.00 98.06 312 MET A O 1
ATOM 2257 N N . LEU A 1 313 ? 17.449 -1.924 -11.672 1.00 98.69 313 LEU A N 1
ATOM 2258 C CA . LEU A 1 313 ? 18.095 -2.548 -10.515 1.00 98.69 313 LEU A CA 1
ATOM 2259 C C . LEU A 1 313 ? 17.530 -3.945 -10.225 1.00 98.69 313 LEU A C 1
ATOM 2261 O O . LEU A 1 313 ? 18.264 -4.827 -9.778 1.00 98.69 313 LEU A O 1
ATOM 2265 N N . PHE A 1 314 ? 16.248 -4.158 -10.520 1.00 98.69 314 PHE A N 1
ATOM 2266 C CA . PHE A 1 314 ? 15.492 -5.383 -10.276 1.00 98.69 314 PHE A CA 1
ATOM 2267 C C . PHE A 1 314 ? 14.897 -5.893 -11.600 1.00 98.69 314 PHE A C 1
ATOM 2269 O O . PHE A 1 314 ? 13.715 -5.688 -11.879 1.00 98.69 314 PHE A O 1
ATOM 2276 N N . PRO A 1 315 ? 15.685 -6.573 -12.450 1.00 97.25 315 PRO A N 1
ATOM 2277 C CA . PRO A 1 315 ? 15.313 -6.838 -13.846 1.00 97.25 315 PRO A CA 1
ATOM 2278 C C . PRO A 1 315 ? 14.116 -7.783 -14.041 1.00 97.25 315 PRO A C 1
ATOM 2280 O O . PRO A 1 315 ? 13.575 -7.845 -15.140 1.00 97.25 315 PRO A O 1
ATOM 2283 N N . ASN A 1 316 ? 13.698 -8.511 -12.999 1.00 98.50 316 ASN A N 1
ATOM 2284 C CA . ASN A 1 316 ? 12.503 -9.363 -13.011 1.00 98.50 316 ASN A CA 1
ATOM 2285 C C . ASN A 1 316 ? 11.290 -8.708 -12.323 1.00 98.50 316 ASN A C 1
ATOM 2287 O O . ASN A 1 316 ? 10.263 -9.364 -12.148 1.00 98.50 316 ASN A O 1
ATOM 2291 N N . SER A 1 317 ? 11.390 -7.430 -11.938 1.00 98.50 317 SER A N 1
ATOM 2292 C CA . SER A 1 317 ? 10.262 -6.675 -11.395 1.00 98.50 317 SER A CA 1
ATOM 2293 C C . SER A 1 317 ? 9.224 -6.422 -12.486 1.00 98.50 317 SER A C 1
ATOM 2295 O O . SER A 1 317 ? 9.524 -5.882 -13.552 1.00 98.50 317 SER A O 1
ATOM 2297 N N . VAL A 1 318 ? 7.991 -6.849 -12.221 1.00 98.75 318 VAL A N 1
ATOM 2298 C CA . VAL A 1 318 ? 6.883 -6.800 -13.185 1.00 98.75 318 VAL A CA 1
ATOM 2299 C C . VAL A 1 318 ? 5.648 -6.091 -12.640 1.00 98.75 318 VAL A C 1
ATOM 2301 O O . VAL A 1 318 ? 4.841 -5.614 -13.432 1.00 98.75 318 VAL A O 1
ATOM 2304 N N . LEU A 1 319 ? 5.514 -5.971 -11.315 1.00 98.88 319 LEU A N 1
ATOM 2305 C CA . LEU A 1 319 ? 4.390 -5.306 -10.652 1.00 98.88 319 LEU A CA 1
ATOM 2306 C C . LEU A 1 319 ? 4.893 -4.245 -9.666 1.00 98.88 319 LEU A C 1
ATOM 2308 O O . LEU A 1 319 ? 5.793 -4.514 -8.872 1.00 98.88 319 LEU A O 1
ATOM 2312 N N . ALA A 1 320 ? 4.280 -3.066 -9.677 1.00 98.88 320 ALA A N 1
ATOM 2313 C CA . ALA A 1 320 ? 4.488 -2.013 -8.692 1.00 98.88 320 ALA A CA 1
ATOM 2314 C C . ALA A 1 320 ? 3.140 -1.477 -8.194 1.00 98.88 320 ALA A C 1
ATOM 2316 O O . ALA A 1 320 ? 2.251 -1.164 -8.988 1.00 98.88 320 ALA A O 1
ATOM 2317 N N . TYR A 1 321 ? 3.003 -1.373 -6.874 1.00 98.88 321 TYR A N 1
ATOM 2318 C CA . TYR A 1 321 ? 1.786 -0.933 -6.202 1.00 98.88 321 TYR A CA 1
ATOM 2319 C C . TYR A 1 321 ? 2.053 0.303 -5.353 1.00 98.88 321 TYR A C 1
ATOM 2321 O O . TYR A 1 321 ? 2.800 0.218 -4.380 1.00 98.88 321 TYR A O 1
ATOM 2329 N N . PHE A 1 322 ? 1.412 1.418 -5.692 1.00 98.69 322 PHE A N 1
ATOM 2330 C CA . PHE A 1 322 ? 1.446 2.639 -4.889 1.00 98.69 322 PHE A CA 1
ATOM 2331 C C . PHE A 1 322 ? 0.382 2.604 -3.800 1.00 98.69 322 PHE A C 1
ATOM 2333 O O . PHE A 1 322 ? -0.771 2.257 -4.051 1.00 98.69 322 PHE A O 1
ATOM 2340 N N . SER A 1 323 ? 0.746 2.973 -2.586 1.00 97.88 323 SER A N 1
ATOM 2341 C CA . SER A 1 323 ? -0.189 3.260 -1.511 1.00 97.88 323 SER A CA 1
ATOM 2342 C C . SER A 1 323 ? 0.055 4.670 -1.022 1.00 97.88 323 SER A C 1
ATOM 2344 O O . SER A 1 323 ? 1.190 5.048 -0.756 1.00 97.88 323 SER A O 1
ATOM 2346 N N . SER A 1 324 ? -1.024 5.437 -0.906 1.00 95.44 324 SER A N 1
ATOM 2347 C CA . SER A 1 324 ? -0.923 6.824 -0.470 1.00 95.44 324 SER A CA 1
ATOM 2348 C C . SER A 1 324 ? -0.402 6.903 0.952 1.00 95.44 324 SER A C 1
ATOM 2350 O O . SER A 1 324 ? -0.820 6.104 1.789 1.00 95.44 324 SER A O 1
ATOM 2352 N N . ARG A 1 325 ? 0.303 7.981 1.277 1.00 91.19 325 ARG A N 1
ATOM 2353 C CA . ARG A 1 325 ? 0.583 8.355 2.666 1.00 91.19 325 ARG A CA 1
ATOM 2354 C C . ARG A 1 325 ? -0.668 8.350 3.551 1.00 91.19 325 ARG A C 1
ATOM 2356 O O . ARG A 1 325 ? -1.766 8.735 3.133 1.00 91.19 325 ARG A O 1
ATOM 2363 N N . ILE A 1 326 ? -0.484 7.971 4.812 1.00 92.25 326 ILE A N 1
ATOM 2364 C CA . ILE A 1 326 ? -1.497 8.165 5.855 1.00 92.25 326 ILE A CA 1
ATOM 2365 C C . ILE A 1 326 ? -1.723 9.658 6.155 1.00 92.25 326 ILE A C 1
ATOM 2367 O O . ILE A 1 326 ? -0.944 10.524 5.756 1.00 92.25 326 ILE A O 1
ATOM 2371 N N . TYR A 1 327 ? -2.795 9.971 6.886 1.00 90.56 327 TYR A N 1
ATOM 2372 C CA . TYR A 1 327 ? -3.126 11.349 7.264 1.00 90.56 327 TYR A CA 1
ATOM 2373 C C . TYR A 1 327 ? -2.051 11.984 8.161 1.00 90.56 327 TYR A C 1
ATOM 2375 O O . TYR A 1 327 ? -1.732 11.451 9.224 1.00 90.56 327 TYR A O 1
ATOM 2383 N N . ALA A 1 328 ? -1.561 13.167 7.780 1.00 87.31 328 ALA A N 1
ATOM 2384 C CA . ALA A 1 328 ? -0.509 13.897 8.498 1.00 87.31 328 ALA A CA 1
ATOM 2385 C C . ALA A 1 328 ? -1.013 15.187 9.179 1.00 87.31 328 ALA A C 1
ATOM 2387 O O . ALA A 1 328 ? -0.231 15.988 9.706 1.00 87.31 328 ALA A O 1
ATOM 2388 N N . GLY A 1 329 ? -2.330 15.432 9.175 1.00 81.56 329 GLY A N 1
ATOM 2389 C CA . GLY A 1 329 ? -2.908 16.692 9.658 1.00 81.56 329 GLY A CA 1
ATOM 2390 C C . GLY A 1 329 ? -2.865 16.871 11.179 1.00 81.56 329 GLY A C 1
ATOM 2391 O O . GLY A 1 329 ? -3.009 17.995 11.665 1.00 81.56 329 GLY A O 1
ATOM 2392 N N . TYR A 1 330 ? -2.605 15.796 11.932 1.00 79.38 330 TYR A N 1
ATOM 2393 C CA . TYR A 1 330 ? -2.372 15.852 13.381 1.00 79.38 330 TYR A CA 1
ATOM 2394 C C . TYR A 1 330 ? -0.968 16.313 13.760 1.00 79.38 330 TYR A C 1
ATOM 2396 O O . TYR A 1 330 ? -0.723 16.595 14.932 1.00 79.38 330 TYR A O 1
ATOM 2404 N N . SER A 1 331 ? -0.051 16.429 12.795 1.00 74.25 331 SER A N 1
ATOM 2405 C CA . SER A 1 331 ? 1.280 16.968 13.068 1.00 74.25 331 SER A CA 1
ATOM 2406 C C . SER A 1 331 ? 1.197 18.395 13.607 1.00 74.25 331 SER A C 1
ATOM 2408 O O . SER A 1 331 ? 2.025 18.756 14.430 1.00 74.25 331 SER A O 1
ATOM 2410 N N . ASN A 1 332 ? 0.208 19.207 13.199 1.00 62.31 332 ASN A N 1
ATOM 2411 C CA . ASN A 1 332 ? -0.010 20.591 13.660 1.00 62.31 332 ASN A CA 1
ATOM 2412 C C . ASN A 1 332 ? 1.299 21.423 13.767 1.00 62.31 332 ASN A C 1
ATOM 2414 O O . ASN A 1 332 ? 1.489 22.207 14.697 1.00 62.31 332 ASN A O 1
ATOM 2418 N N . GLY A 1 333 ? 2.247 21.207 12.845 1.00 60.31 333 GLY A N 1
ATOM 2419 C CA . GLY A 1 333 ? 3.564 21.861 12.842 1.00 60.31 333 GLY A CA 1
ATOM 2420 C C . GLY A 1 333 ? 4.582 21.347 13.877 1.00 60.31 333 GLY A C 1
ATOM 2421 O O . GLY A 1 333 ? 5.690 21.872 13.935 1.00 60.31 333 GLY A O 1
ATOM 2422 N N . VAL A 1 334 ? 4.248 20.323 14.672 1.00 56.19 334 VAL A N 1
ATOM 2423 C CA . VAL A 1 334 ? 5.147 19.629 15.619 1.00 56.19 334 VAL A CA 1
ATOM 2424 C C . VAL A 1 334 ? 6.313 18.967 14.882 1.00 56.19 334 VAL A C 1
ATOM 2426 O O . VAL A 1 334 ? 7.443 18.980 15.371 1.00 56.19 334 VAL A O 1
ATOM 2429 N N . LYS A 1 335 ? 6.060 18.440 13.682 1.00 64.62 335 LYS A N 1
ATOM 2430 C CA . LYS A 1 335 ? 7.078 17.988 12.732 1.00 64.62 335 LYS A CA 1
ATOM 2431 C C . LYS A 1 335 ? 6.763 18.507 11.335 1.00 64.62 335 LYS A C 1
ATOM 2433 O O . LYS A 1 335 ? 5.609 18.580 10.934 1.00 64.62 335 LYS A O 1
ATOM 2438 N N . THR A 1 336 ? 7.812 18.871 10.603 1.00 65.44 336 THR A N 1
ATOM 2439 C CA . THR A 1 336 ? 7.741 19.403 9.231 1.00 65.44 336 THR A CA 1
ATOM 2440 C C . THR A 1 336 ? 8.003 18.327 8.175 1.00 65.44 336 THR A C 1
ATOM 2442 O O . THR A 1 336 ? 8.413 18.657 7.069 1.00 65.44 336 THR A O 1
ATOM 2445 N N . ILE A 1 337 ? 7.855 17.049 8.530 1.00 69.12 337 ILE A N 1
ATOM 2446 C CA . ILE A 1 337 ? 8.159 15.918 7.649 1.00 69.12 337 ILE A CA 1
ATOM 2447 C C . ILE A 1 337 ? 6.840 15.480 7.020 1.00 69.12 337 ILE A C 1
ATOM 2449 O O . ILE A 1 337 ? 5.968 15.006 7.739 1.00 69.12 337 ILE A O 1
ATOM 2453 N N . ASN A 1 338 ? 6.689 15.667 5.706 1.00 76.69 338 ASN A N 1
ATOM 2454 C CA . ASN A 1 338 ? 5.471 15.311 4.959 1.00 76.69 338 ASN A CA 1
ATOM 2455 C C . ASN A 1 338 ? 4.158 15.921 5.525 1.00 76.69 338 ASN A C 1
ATOM 2457 O O . ASN A 1 338 ? 3.204 15.177 5.754 1.00 76.69 338 ASN A O 1
ATOM 2461 N N . PRO A 1 339 ? 4.070 17.241 5.796 1.00 81.75 339 PRO A N 1
ATOM 2462 C CA . PRO A 1 339 ? 2.857 17.839 6.360 1.00 81.75 339 PRO A CA 1
ATOM 2463 C C . PRO A 1 339 ? 1.705 17.855 5.347 1.00 81.75 339 PRO A C 1
ATOM 2465 O O . PRO A 1 339 ? 1.927 17.824 4.142 1.00 81.75 339 PRO A O 1
ATOM 2468 N N . GLU A 1 340 ? 0.468 18.012 5.813 1.00 85.62 340 GLU A N 1
ATOM 2469 C CA . GLU A 1 340 ? -0.643 18.351 4.915 1.00 85.62 340 GLU A CA 1
ATOM 2470 C C . GLU A 1 340 ? -0.461 19.759 4.298 1.00 85.62 340 GLU A C 1
ATOM 2472 O O . GLU A 1 340 ? 0.041 20.661 4.985 1.00 85.62 340 GLU A O 1
ATOM 2477 N N . PRO A 1 341 ? -0.872 19.985 3.032 1.00 85.44 341 PRO A N 1
ATOM 2478 C CA . PRO A 1 341 ? -1.593 19.056 2.154 1.00 85.44 341 PRO A CA 1
ATOM 2479 C C . PRO A 1 341 ? -0.679 18.099 1.377 1.00 85.44 341 PRO A C 1
ATOM 2481 O O . PRO A 1 341 ? -1.145 17.423 0.475 1.00 85.44 341 PRO A O 1
ATOM 2484 N N . TYR A 1 342 ? 0.616 18.032 1.672 1.00 86.00 342 TYR A N 1
ATOM 2485 C CA . TYR A 1 342 ? 1.562 17.284 0.851 1.00 86.00 342 TYR A CA 1
ATOM 2486 C C . TYR A 1 342 ? 1.367 15.766 0.915 1.00 86.00 342 TYR A C 1
ATOM 2488 O O . TYR A 1 342 ? 1.433 15.091 -0.109 1.00 86.00 342 TYR A O 1
ATOM 2496 N N . ALA A 1 343 ? 1.065 15.237 2.105 1.00 89.06 343 ALA A N 1
ATOM 2497 C CA . ALA A 1 343 ? 0.682 13.834 2.269 1.00 89.06 343 ALA A CA 1
ATOM 2498 C C . ALA A 1 343 ? -0.573 13.494 1.443 1.00 89.06 343 ALA A C 1
ATOM 2500 O O . ALA A 1 343 ? -0.610 12.468 0.770 1.00 89.06 343 ALA A O 1
ATOM 2501 N N . TYR A 1 344 ? -1.569 14.385 1.433 1.00 91.69 344 TYR A N 1
ATOM 2502 C CA . TYR A 1 344 ? -2.741 14.269 0.567 1.00 91.69 344 TYR A CA 1
ATOM 2503 C C . TYR A 1 344 ? -2.400 14.378 -0.933 1.00 91.69 344 TYR A C 1
ATOM 2505 O O . TYR A 1 344 ? -2.886 13.590 -1.745 1.00 91.69 344 TYR A O 1
ATOM 2513 N N . GLU A 1 345 ? -1.544 15.331 -1.307 1.00 92.50 345 GLU A N 1
ATOM 2514 C CA . GLU A 1 345 ? -1.156 15.623 -2.691 1.00 92.50 345 GLU A CA 1
ATOM 2515 C C . GLU A 1 345 ? -0.291 14.526 -3.325 1.00 92.50 345 GLU A C 1
ATOM 2517 O O . GLU A 1 345 ? -0.332 14.362 -4.546 1.00 92.50 345 GLU A O 1
ATOM 2522 N N . ALA A 1 346 ? 0.413 13.721 -2.520 1.00 93.44 346 ALA A N 1
ATOM 2523 C CA . ALA A 1 346 ? 1.125 12.530 -2.987 1.00 93.44 346 ALA A CA 1
ATOM 2524 C C . ALA A 1 346 ? 0.200 11.564 -3.745 1.00 93.44 346 ALA A C 1
ATOM 2526 O O . ALA A 1 346 ? 0.569 11.058 -4.802 1.00 93.44 346 ALA A O 1
ATOM 2527 N N . GLY A 1 347 ? -1.053 11.417 -3.297 1.00 96.00 347 GLY A N 1
ATOM 2528 C CA . GLY A 1 347 ? -2.042 10.589 -3.989 1.00 96.00 347 GLY A CA 1
ATOM 2529 C C . GLY A 1 347 ? -2.358 11.062 -5.415 1.00 96.00 347 GLY A C 1
ATOM 2530 O O . GLY A 1 347 ? -2.627 10.240 -6.288 1.00 96.00 347 GLY A O 1
ATOM 2531 N N . PHE A 1 348 ? -2.287 12.371 -5.691 1.00 96.81 348 PHE A N 1
ATOM 2532 C CA . PHE A 1 348 ? -2.426 12.886 -7.060 1.00 96.81 348 PHE A CA 1
ATOM 2533 C C . PHE A 1 348 ? -1.170 12.633 -7.896 1.00 96.81 348 PHE A C 1
ATOM 2535 O O . PHE A 1 348 ? -1.290 12.297 -9.070 1.00 96.81 348 PHE A O 1
ATOM 2542 N N . ALA A 1 349 ? 0.024 12.738 -7.306 1.00 96.88 349 ALA A N 1
ATOM 2543 C CA . ALA A 1 349 ? 1.270 12.410 -7.998 1.00 96.88 349 ALA A CA 1
ATOM 2544 C C . ALA A 1 349 ? 1.324 10.925 -8.400 1.00 96.88 349 ALA A C 1
ATOM 2546 O O . ALA A 1 349 ? 1.665 10.606 -9.538 1.00 96.88 349 ALA A O 1
ATOM 2547 N N . GLU A 1 350 ? 0.920 10.027 -7.496 1.00 98.38 350 GLU A N 1
ATOM 2548 C CA . GLU A 1 350 ? 0.762 8.589 -7.755 1.00 98.38 350 GLU A CA 1
ATOM 2549 C C . GLU A 1 350 ? -0.251 8.342 -8.884 1.00 98.38 350 GLU A C 1
ATOM 2551 O O . GLU A 1 350 ? 0.050 7.648 -9.861 1.00 98.38 350 GLU A O 1
ATOM 2556 N N . LYS A 1 351 ? -1.434 8.971 -8.791 1.00 98.25 351 LYS A N 1
ATOM 2557 C CA . LYS A 1 351 ? -2.482 8.899 -9.818 1.00 98.25 351 LYS A CA 1
ATOM 2558 C C . LYS A 1 351 ? -1.960 9.332 -11.182 1.00 98.25 351 LYS A C 1
ATOM 2560 O O . LYS A 1 351 ? -2.199 8.639 -12.170 1.00 98.25 351 LYS A O 1
ATOM 2565 N N . ASN A 1 352 ? -1.264 10.461 -11.246 1.00 98.25 352 ASN A N 1
ATOM 2566 C CA . ASN A 1 352 ? -0.815 11.034 -12.506 1.00 98.25 352 ASN A CA 1
ATOM 2567 C C . ASN A 1 352 ? 0.323 10.210 -13.128 1.00 98.25 352 ASN A C 1
ATOM 2569 O O . ASN A 1 352 ? 0.303 9.985 -14.335 1.00 98.25 352 ASN A O 1
ATOM 2573 N N . ALA A 1 353 ? 1.223 9.638 -12.321 1.00 98.62 353 ALA A N 1
ATOM 2574 C CA . ALA A 1 353 ? 2.244 8.711 -12.816 1.00 98.62 353 ALA A CA 1
ATOM 2575 C C . ALA A 1 353 ? 1.616 7.438 -13.425 1.00 98.62 353 ALA A C 1
ATOM 2577 O O . ALA A 1 353 ? 2.019 6.978 -14.497 1.00 98.62 353 ALA A O 1
ATOM 2578 N N . ILE A 1 354 ? 0.580 6.882 -12.782 1.00 98.81 354 ILE A N 1
ATOM 2579 C CA . ILE A 1 354 ? -0.191 5.754 -13.332 1.00 98.81 354 ILE A CA 1
ATOM 2580 C C . ILE A 1 354 ? -0.937 6.180 -14.605 1.00 98.81 354 ILE A C 1
ATOM 2582 O O . ILE A 1 354 ? -0.948 5.442 -15.591 1.00 98.81 354 ILE A O 1
ATOM 2586 N N . ALA A 1 355 ? -1.544 7.369 -14.619 1.00 98.56 355 ALA A N 1
ATOM 2587 C CA . ALA A 1 355 ? -2.238 7.896 -15.789 1.00 98.56 355 ALA A CA 1
ATOM 2588 C C . ALA A 1 355 ? -1.296 8.054 -16.992 1.00 98.56 355 ALA A C 1
ATOM 2590 O O . ALA A 1 355 ? -1.676 7.697 -18.106 1.00 98.56 355 ALA A O 1
ATOM 2591 N N . ASP A 1 356 ? -0.059 8.498 -16.785 1.00 98.62 356 ASP A N 1
ATOM 2592 C CA . ASP A 1 356 ? 0.939 8.594 -17.848 1.00 98.62 356 ASP A CA 1
ATOM 2593 C C . ASP A 1 356 ? 1.329 7.217 -18.399 1.00 98.62 356 ASP A C 1
ATOM 2595 O O . ASP A 1 356 ? 1.435 7.053 -19.620 1.00 98.62 356 ASP A O 1
ATOM 2599 N N . GLN A 1 357 ? 1.450 6.194 -17.545 1.00 98.69 357 GLN A N 1
ATOM 2600 C CA . GLN A 1 357 ? 1.630 4.817 -18.014 1.00 98.69 357 GLN A CA 1
ATOM 2601 C C . GLN A 1 357 ? 0.416 4.335 -18.831 1.00 98.69 357 GLN A C 1
ATOM 2603 O O . GLN A 1 357 ? 0.591 3.784 -19.921 1.00 98.69 357 GLN A O 1
ATOM 2608 N N . LEU A 1 358 ? -0.809 4.585 -18.357 1.00 98.44 358 LEU A N 1
ATOM 2609 C CA . LEU A 1 358 ? -2.054 4.242 -19.060 1.00 98.44 358 LEU A CA 1
ATOM 2610 C C . LEU A 1 358 ? -2.181 4.947 -20.419 1.00 98.44 358 LEU A C 1
ATOM 2612 O O . LEU A 1 358 ? -2.697 4.366 -21.373 1.00 98.44 358 LEU A O 1
ATOM 2616 N N . ASN A 1 359 ? -1.681 6.178 -20.516 1.00 97.88 359 ASN A N 1
ATOM 2617 C CA . ASN A 1 359 ? -1.673 6.981 -21.737 1.00 97.88 359 ASN A CA 1
ATOM 2618 C C . ASN A 1 359 ? -0.530 6.608 -22.700 1.00 97.88 359 ASN A C 1
ATOM 2620 O O . ASN A 1 359 ? -0.393 7.220 -23.762 1.00 97.88 359 ASN A O 1
ATOM 2624 N N . GLY A 1 360 ? 0.277 5.596 -22.366 1.00 97.19 360 GLY A N 1
ATOM 2625 C CA . GLY A 1 360 ? 1.323 5.072 -23.238 1.00 97.19 360 GLY A CA 1
ATOM 2626 C C . GLY A 1 360 ? 2.619 5.878 -23.211 1.00 97.19 360 GLY A C 1
ATOM 2627 O O . GLY A 1 360 ? 3.338 5.902 -24.213 1.00 97.19 360 GLY A O 1
ATOM 2628 N N . ASN A 1 361 ? 2.945 6.535 -22.091 1.00 98.12 361 ASN A N 1
ATOM 2629 C CA . ASN A 1 361 ? 4.255 7.155 -21.910 1.00 98.12 361 ASN A CA 1
ATOM 2630 C C . ASN A 1 361 ? 5.357 6.102 -22.129 1.00 98.12 361 ASN A C 1
ATOM 2632 O O . ASN A 1 361 ? 5.492 5.132 -21.383 1.00 98.12 361 ASN A O 1
ATOM 2636 N N . ALA A 1 362 ? 6.173 6.302 -23.168 1.00 96.88 362 ALA A N 1
ATOM 2637 C CA . ALA A 1 362 ? 7.186 5.339 -23.588 1.00 96.88 362 ALA A CA 1
ATOM 2638 C C . ALA A 1 362 ? 8.277 5.094 -22.530 1.00 96.88 362 ALA A C 1
ATOM 2640 O O . ALA A 1 362 ? 8.962 4.074 -22.593 1.00 96.88 362 ALA A O 1
ATOM 2641 N N . ASN A 1 363 ? 8.457 6.004 -21.565 1.00 97.19 363 ASN A N 1
ATOM 2642 C CA . ASN A 1 363 ? 9.380 5.824 -20.441 1.00 97.19 363 ASN A CA 1
ATOM 2643 C C . ASN A 1 363 ? 8.799 4.985 -19.297 1.00 97.19 363 ASN A C 1
ATOM 2645 O O . ASN A 1 363 ? 9.534 4.628 -18.385 1.00 97.19 363 ASN A O 1
ATOM 2649 N N . LEU A 1 364 ? 7.516 4.638 -19.368 1.00 98.56 364 LEU A N 1
ATOM 2650 C CA . LEU A 1 364 ? 6.815 3.806 -18.393 1.00 98.56 364 LEU A CA 1
ATOM 2651 C C . LEU A 1 364 ? 6.273 2.523 -19.030 1.00 98.56 364 LEU A C 1
ATOM 2653 O O . LEU A 1 364 ? 5.413 1.860 -18.458 1.00 98.56 364 LEU A O 1
ATOM 2657 N N . ASN A 1 365 ? 6.750 2.162 -20.224 1.00 98.50 365 ASN A N 1
ATOM 2658 C CA . ASN A 1 365 ? 6.257 0.989 -20.930 1.00 98.50 365 ASN A CA 1
ATOM 2659 C C . ASN A 1 365 ? 6.551 -0.300 -20.140 1.00 98.50 365 ASN A C 1
ATOM 2661 O O . ASN A 1 365 ? 7.715 -0.659 -19.953 1.00 98.50 365 ASN A O 1
ATOM 2665 N N . TYR A 1 366 ? 5.497 -1.013 -19.743 1.00 98.31 366 TYR A N 1
ATOM 2666 C CA . TYR A 1 366 ? 5.570 -2.339 -19.116 1.00 98.31 366 TYR A CA 1
ATOM 2667 C C . TYR A 1 366 ? 5.353 -3.482 -20.118 1.00 98.31 366 TYR A C 1
ATOM 2669 O O . TYR A 1 366 ? 5.620 -4.645 -19.817 1.00 98.31 366 TYR A O 1
ATOM 2677 N N . ASN A 1 367 ? 4.853 -3.172 -21.318 1.00 96.31 367 ASN A N 1
ATOM 2678 C CA . ASN A 1 367 ? 4.422 -4.165 -22.291 1.00 96.31 367 ASN A CA 1
ATOM 2679 C C . ASN A 1 367 ? 5.470 -4.332 -23.399 1.00 96.31 367 ASN A C 1
ATOM 2681 O O . ASN A 1 367 ? 5.681 -3.448 -24.232 1.00 96.31 367 ASN A O 1
ATOM 2685 N N . SER A 1 368 ? 6.102 -5.504 -23.451 1.00 95.38 368 SER A N 1
ATOM 2686 C CA . SER A 1 368 ? 7.123 -5.824 -24.455 1.00 95.38 368 SER A CA 1
ATOM 2687 C C . SER A 1 368 ? 6.593 -5.831 -25.894 1.00 95.38 368 SER A C 1
ATOM 2689 O O . SER A 1 368 ? 7.367 -5.646 -26.832 1.00 95.38 368 SER A O 1
ATOM 2691 N N . ALA A 1 369 ? 5.279 -5.983 -26.091 1.00 94.81 369 ALA A N 1
ATOM 2692 C CA . ALA A 1 369 ? 4.652 -5.877 -27.407 1.00 94.81 369 ALA A CA 1
ATOM 2693 C C . ALA A 1 369 ? 4.607 -4.431 -27.937 1.00 94.81 369 ALA A C 1
ATOM 2695 O O . ALA A 1 369 ? 4.467 -4.231 -29.143 1.00 94.81 369 ALA A O 1
ATOM 2696 N N . LEU A 1 370 ? 4.728 -3.430 -27.057 1.00 93.38 370 LEU A N 1
ATOM 2697 C CA . LEU A 1 370 ? 4.680 -2.005 -27.403 1.00 93.38 370 LEU A CA 1
ATOM 2698 C C . LEU A 1 370 ? 6.073 -1.362 -27.505 1.00 93.38 370 LEU A C 1
ATOM 2700 O O . LEU A 1 370 ? 6.190 -0.205 -27.907 1.00 93.38 370 LEU A O 1
ATOM 2704 N N . GLY A 1 371 ? 7.137 -2.102 -27.181 1.00 95.62 371 GLY A N 1
ATOM 2705 C CA . GLY A 1 371 ? 8.515 -1.630 -27.266 1.00 95.62 371 GLY A CA 1
ATOM 2706 C C . GLY A 1 371 ? 9.394 -2.170 -26.146 1.00 95.62 371 GLY A C 1
ATOM 2707 O O . GLY A 1 371 ? 9.065 -3.148 -25.479 1.00 95.62 371 GLY A O 1
ATOM 2708 N N . VAL A 1 372 ? 10.537 -1.516 -25.936 1.00 96.50 372 VAL A N 1
ATOM 2709 C CA . VAL A 1 372 ? 11.440 -1.844 -24.824 1.00 96.50 372 VAL A CA 1
ATOM 2710 C C . VAL A 1 372 ? 10.705 -1.609 -23.506 1.00 96.50 372 VAL A C 1
ATOM 2712 O O . VAL A 1 372 ? 10.133 -0.537 -23.303 1.00 96.50 372 VAL A O 1
ATOM 2715 N N . VAL A 1 373 ? 10.704 -2.615 -22.631 1.00 97.94 373 VAL A N 1
ATOM 2716 C CA . VAL A 1 373 ? 10.183 -2.480 -21.268 1.00 97.94 373 VAL A CA 1
ATOM 2717 C C . VAL A 1 373 ? 11.122 -1.571 -20.482 1.00 97.94 373 VAL A C 1
ATOM 2719 O O . VAL A 1 373 ? 12.342 -1.693 -20.588 1.00 97.94 373 VAL A O 1
ATOM 2722 N N . LYS A 1 374 ? 10.551 -0.620 -19.749 1.00 98.06 374 LYS A N 1
ATOM 2723 C CA . LYS A 1 374 ? 11.292 0.371 -18.961 1.00 98.06 374 LYS A CA 1
ATOM 2724 C C . LYS A 1 374 ? 10.802 0.505 -17.528 1.00 98.06 374 LYS A C 1
ATOM 2726 O O . LYS A 1 374 ? 11.526 1.047 -16.707 1.00 98.06 374 LYS A O 1
ATOM 2731 N N . ALA A 1 375 ? 9.611 0.010 -17.227 1.00 98.50 375 ALA A N 1
ATOM 2732 C CA . ALA A 1 375 ? 9.010 0.071 -15.906 1.00 98.50 375 ALA A CA 1
ATOM 2733 C C . ALA A 1 375 ? 8.192 -1.202 -15.648 1.00 98.50 375 ALA A C 1
ATOM 2735 O O . ALA A 1 375 ? 7.732 -1.829 -16.609 1.00 98.50 375 ALA A O 1
ATOM 2736 N N . PRO A 1 376 ? 7.973 -1.581 -14.378 1.00 98.81 376 PRO A N 1
ATOM 2737 C CA . PRO A 1 376 ? 6.926 -2.536 -14.037 1.00 98.81 376 PRO A CA 1
ATOM 2738 C C . PRO A 1 376 ? 5.538 -1.971 -14.378 1.00 98.81 376 PRO A C 1
ATOM 2740 O O . PRO A 1 376 ? 5.351 -0.763 -14.547 1.00 98.81 376 PRO A O 1
ATOM 2743 N N . TRP A 1 377 ? 4.546 -2.852 -14.449 1.00 98.88 377 TRP A N 1
ATOM 2744 C CA . TRP A 1 377 ? 3.142 -2.454 -14.487 1.00 98.88 377 TRP A CA 1
ATOM 2745 C C . TRP A 1 377 ? 2.766 -1.771 -13.163 1.00 98.88 377 TRP A C 1
ATOM 2747 O O . TRP A 1 377 ? 3.080 -2.301 -12.095 1.00 98.88 377 TRP A O 1
ATOM 2757 N N . MET A 1 378 ? 2.143 -0.593 -13.226 1.00 98.81 378 MET A N 1
ATOM 2758 C CA . MET A 1 378 ? 1.883 0.287 -12.083 1.00 98.81 378 MET A CA 1
ATOM 2759 C C . MET A 1 378 ? 0.394 0.328 -11.747 1.00 98.81 378 MET A C 1
ATOM 2761 O O . MET A 1 378 ? -0.434 0.610 -12.602 1.00 98.81 378 MET A O 1
ATOM 2765 N N . SER A 1 379 ? 0.042 0.149 -10.479 1.00 98.75 379 SER A N 1
ATOM 2766 C CA . SER A 1 379 ? -1.338 0.277 -10.000 1.00 98.75 379 SER A CA 1
ATOM 2767 C C . SER A 1 379 ? -1.367 0.890 -8.613 1.00 98.75 379 SER A C 1
ATOM 2769 O O . SER A 1 379 ? -0.377 0.851 -7.886 1.00 98.75 379 SER A O 1
ATOM 2771 N N . PHE A 1 380 ? -2.527 1.387 -8.196 1.00 98.69 380 PHE A N 1
ATOM 2772 C CA . PHE A 1 380 ? -2.765 1.566 -6.770 1.00 98.69 380 PHE A CA 1
ATOM 2773 C C . PHE A 1 380 ? -2.848 0.200 -6.080 1.00 98.69 380 PHE A C 1
ATOM 2775 O O . PHE A 1 380 ? -3.457 -0.738 -6.605 1.00 98.69 380 PHE A O 1
ATOM 2782 N N . GLY A 1 381 ? -2.207 0.102 -4.920 1.00 98.06 381 GLY A N 1
ATOM 2783 C CA . GLY A 1 381 ? -2.567 -0.799 -3.835 1.00 98.06 381 GLY A CA 1
ATOM 2784 C C . GLY A 1 381 ? -3.647 -0.157 -2.954 1.00 98.06 381 GLY A C 1
ATOM 2785 O O . GLY A 1 381 ? -4.505 0.569 -3.464 1.00 98.06 381 GLY A O 1
ATOM 2786 N N . PRO A 1 382 ? -3.643 -0.395 -1.632 1.00 96.75 382 PRO A N 1
ATOM 2787 C CA . PRO A 1 382 ? -4.538 0.317 -0.730 1.00 96.75 382 PRO A CA 1
ATOM 2788 C C . PRO A 1 382 ? -4.322 1.836 -0.767 1.00 96.75 382 PRO A C 1
ATOM 2790 O O . PRO A 1 382 ? -3.196 2.323 -0.760 1.00 96.75 382 PRO A O 1
ATOM 2793 N N . TYR A 1 383 ? -5.415 2.593 -0.746 1.00 97.12 383 TYR A N 1
ATOM 2794 C CA . TYR A 1 383 ? -5.381 4.037 -0.523 1.00 97.12 383 TYR A CA 1
ATOM 2795 C C . TYR A 1 383 ? -5.702 4.297 0.950 1.00 97.12 383 TYR A C 1
ATOM 2797 O O . TYR A 1 383 ? -6.799 3.953 1.396 1.00 97.12 383 TYR A O 1
ATOM 2805 N N . TYR A 1 384 ? -4.774 4.877 1.710 1.00 95.81 384 TYR A N 1
ATOM 2806 C CA . TYR A 1 384 ? -4.900 5.047 3.161 1.00 95.81 384 TYR A CA 1
ATOM 2807 C C . TYR A 1 384 ? -5.415 6.416 3.589 1.00 95.81 384 TYR A C 1
ATOM 2809 O O . TYR A 1 384 ? -5.983 6.528 4.677 1.00 95.81 384 TYR A O 1
ATOM 2817 N N . TRP A 1 385 ? -5.224 7.465 2.790 1.00 95.19 385 TRP A N 1
ATOM 2818 C CA . TRP A 1 385 ? -5.534 8.818 3.241 1.00 95.19 385 TRP A CA 1
ATOM 2819 C C . TRP A 1 385 ? -7.041 9.013 3.500 1.00 95.19 385 TRP A C 1
ATOM 2821 O O . TRP A 1 385 ? -7.900 8.581 2.726 1.00 95.19 385 TRP A O 1
ATOM 2831 N N . ALA A 1 386 ? -7.362 9.684 4.607 1.00 90.19 386 ALA A N 1
ATOM 2832 C CA . ALA A 1 386 ? -8.676 10.244 4.921 1.00 90.19 386 ALA A CA 1
ATOM 2833 C C . ALA A 1 386 ? -8.479 11.536 5.717 1.00 90.19 386 ALA A C 1
ATOM 2835 O O . ALA A 1 386 ? -7.452 11.698 6.374 1.00 90.19 386 ALA A O 1
ATOM 2836 N N . ASN A 1 387 ? -9.460 12.439 5.697 1.00 86.31 387 ASN A N 1
ATOM 2837 C CA . ASN A 1 387 ? -9.322 13.752 6.321 1.00 86.31 387 ASN A CA 1
ATOM 2838 C C . ASN A 1 387 ? -9.555 13.702 7.845 1.00 86.31 387 ASN A C 1
ATOM 2840 O O . ASN A 1 387 ? -10.569 14.180 8.363 1.00 86.31 387 ASN A O 1
ATOM 2844 N N . GLY A 1 388 ? -8.621 13.075 8.561 1.00 82.75 388 GLY A N 1
ATOM 2845 C CA . GLY A 1 388 ? -8.695 12.872 10.004 1.00 82.75 388 GLY A CA 1
ATOM 2846 C C . GLY A 1 388 ? -9.961 12.117 10.405 1.00 82.75 388 GLY A C 1
ATOM 2847 O O . GLY A 1 388 ? -10.223 11.011 9.932 1.00 82.75 388 GLY A O 1
ATOM 2848 N N . MET A 1 389 ? -10.782 12.736 11.255 1.00 76.25 389 MET A N 1
ATOM 2849 C CA . MET A 1 389 ? -12.021 12.130 11.761 1.00 76.25 389 MET A CA 1
ATOM 2850 C C . MET A 1 389 ? -13.175 12.142 10.750 1.00 76.25 389 MET A C 1
ATOM 2852 O O . MET A 1 389 ? -14.244 11.607 11.051 1.00 76.25 389 MET A O 1
ATOM 2856 N N . LEU A 1 390 ? -13.001 12.771 9.586 1.00 75.38 390 LEU A N 1
ATOM 2857 C CA . LEU A 1 390 ? -14.024 12.799 8.548 1.00 75.38 390 LEU A CA 1
ATOM 2858 C C . LEU A 1 390 ? -13.976 11.492 7.750 1.00 75.38 390 LEU A C 1
ATOM 2860 O O . LEU A 1 390 ? -12.958 11.213 7.110 1.00 75.38 390 LEU A O 1
ATOM 2864 N N . PRO A 1 391 ? -15.050 10.683 7.793 1.00 70.69 391 PRO A N 1
ATOM 2865 C CA . PRO A 1 391 ? -15.053 9.388 7.144 1.00 70.69 391 PRO A CA 1
ATOM 2866 C C . PRO A 1 391 ? -15.055 9.533 5.633 1.00 70.69 391 PRO A C 1
ATOM 2868 O O . PRO A 1 391 ? -15.783 10.352 5.068 1.00 70.69 391 PRO A O 1
ATOM 2871 N N . ARG A 1 392 ? -14.284 8.654 5.001 1.00 81.81 392 ARG A N 1
ATOM 2872 C CA . ARG A 1 392 ? -14.460 8.305 3.600 1.00 81.81 392 ARG A CA 1
ATOM 2873 C C . ARG A 1 392 ? -15.829 7.689 3.337 1.00 81.81 392 ARG A C 1
ATOM 2875 O O . ARG A 1 392 ? -16.517 7.244 4.259 1.00 81.81 392 ARG A O 1
ATOM 2882 N N . SER A 1 393 ? -16.192 7.577 2.066 1.00 80.25 393 SER A N 1
ATOM 2883 C CA . SER A 1 393 ? -17.398 6.876 1.614 1.00 80.25 393 SER A CA 1
ATOM 2884 C C . SER A 1 393 ? -17.477 5.414 2.087 1.00 80.25 393 SER A C 1
ATOM 2886 O O . SER A 1 393 ? -18.574 4.898 2.297 1.00 80.25 393 SER A O 1
ATOM 2888 N N . ASP A 1 394 ? -16.335 4.766 2.328 1.00 76.06 394 ASP A N 1
ATOM 2889 C CA . ASP A 1 394 ? -16.218 3.414 2.893 1.00 76.06 394 ASP A CA 1
ATOM 2890 C C . ASP A 1 394 ? -16.105 3.379 4.431 1.00 76.06 394 ASP A C 1
ATOM 2892 O O . ASP A 1 394 ? -15.953 2.311 5.027 1.00 76.06 394 ASP A O 1
ATOM 2896 N N . GLY A 1 395 ? -16.204 4.535 5.091 1.00 76.19 395 GLY A N 1
ATOM 2897 C CA . GLY A 1 395 ? -16.120 4.676 6.542 1.00 76.19 395 GLY A CA 1
ATOM 2898 C C . GLY A 1 395 ? -14.697 4.755 7.098 1.00 76.19 395 GLY A C 1
ATOM 2899 O O . GLY A 1 395 ? -14.542 4.834 8.319 1.00 76.19 395 GLY A O 1
ATOM 2900 N N . TRP A 1 396 ? -13.660 4.751 6.253 1.00 80.31 396 TRP A N 1
ATOM 2901 C CA . TRP A 1 396 ? -12.281 4.895 6.715 1.00 80.31 396 TRP A CA 1
ATOM 2902 C C . TRP A 1 396 ? -12.027 6.290 7.302 1.00 80.31 396 TRP A C 1
ATOM 2904 O O . TRP A 1 396 ? -12.364 7.305 6.695 1.00 80.31 396 TRP A O 1
ATOM 2914 N N . ILE A 1 397 ? -11.416 6.335 8.485 1.00 80.19 397 ILE A N 1
ATOM 2915 C CA . ILE A 1 397 ? -11.024 7.556 9.209 1.00 80.19 397 ILE A CA 1
ATOM 2916 C C . ILE A 1 397 ? -9.593 7.413 9.710 1.00 80.19 397 ILE A C 1
ATOM 2918 O O . ILE A 1 397 ? -9.101 6.297 9.829 1.00 80.19 397 ILE A O 1
ATOM 2922 N N . TRP A 1 398 ? -8.967 8.508 10.114 1.00 81.62 398 TRP A N 1
ATOM 2923 C CA . TRP A 1 398 ? -7.775 8.509 10.956 1.00 81.62 398 TRP A CA 1
ATOM 2924 C C . TRP A 1 398 ? -8.120 9.133 12.293 1.00 81.62 398 TRP A C 1
ATOM 2926 O O . TRP A 1 398 ? -8.438 10.315 12.369 1.00 81.62 398 TRP A O 1
ATOM 2936 N N . THR A 1 399 ? -8.081 8.332 13.354 1.00 77.69 399 THR A N 1
ATOM 2937 C CA . THR A 1 399 ? -8.194 8.881 14.701 1.00 77.69 399 THR A CA 1
ATOM 2938 C C . THR A 1 399 ? -6.843 9.423 15.131 1.00 77.69 399 THR A C 1
ATOM 2940 O O . THR A 1 399 ? -5.797 8.967 14.681 1.00 77.69 399 THR A O 1
ATOM 2943 N N . CYS A 1 400 ? -6.843 10.358 16.068 1.00 74.44 400 CYS A N 1
ATOM 2944 C CA . CYS A 1 400 ? -5.617 10.823 16.705 1.00 74.44 400 CYS A CA 1
ATOM 2945 C C . CYS A 1 400 ? -4.727 9.706 17.252 1.00 74.44 400 CYS A C 1
ATOM 2947 O O . CYS A 1 400 ? -3.511 9.836 17.301 1.00 74.44 400 CYS A O 1
ATOM 2949 N N . GLN A 1 401 ? -5.343 8.629 17.721 1.00 72.69 401 GLN A N 1
ATOM 2950 C CA . GLN A 1 401 ? -4.657 7.520 18.356 1.00 72.69 401 GLN A CA 1
ATOM 2951 C C . GLN A 1 401 ? -4.054 6.566 17.348 1.00 72.69 401 GLN A C 1
ATOM 2953 O O . GLN A 1 401 ? -3.213 5.767 17.737 1.00 72.69 401 GLN A O 1
ATOM 2958 N N . ASP A 1 402 ? -4.435 6.677 16.080 1.00 81.25 402 ASP A N 1
ATOM 2959 C CA . ASP A 1 402 ? -3.774 5.979 14.991 1.00 81.25 402 ASP A CA 1
ATOM 2960 C C . ASP A 1 402 ? -2.418 6.625 14.652 1.00 81.25 402 ASP A C 1
ATOM 2962 O O . ASP A 1 402 ? -1.655 6.045 13.894 1.00 81.25 402 ASP A O 1
ATOM 2966 N N . LEU A 1 403 ? -2.082 7.791 15.221 1.00 83.94 403 LEU A N 1
ATOM 2967 C CA . LEU A 1 403 ? -0.814 8.485 14.993 1.00 83.94 403 LEU A CA 1
ATOM 2968 C C . LEU A 1 403 ? 0.011 8.578 16.285 1.00 83.94 403 LEU A C 1
ATOM 2970 O O . LEU A 1 403 ? -0.514 8.666 17.398 1.00 83.94 403 LEU A O 1
ATOM 2974 N N . GLN A 1 404 ? 1.334 8.569 16.140 1.00 82.75 404 GLN A N 1
ATOM 2975 C CA . GLN A 1 404 ? 2.274 8.874 17.214 1.00 82.75 404 GLN A CA 1
ATOM 2976 C C . GLN A 1 404 ? 2.156 10.346 17.631 1.00 82.75 404 GLN A C 1
ATOM 2978 O O . GLN A 1 404 ? 1.480 11.161 17.003 1.00 82.75 404 GLN A O 1
ATOM 2983 N N . SER A 1 405 ? 2.862 10.728 18.699 1.00 76.69 405 SER A N 1
ATOM 2984 C CA . SER A 1 405 ? 2.844 12.107 19.206 1.00 76.69 405 SER A CA 1
ATOM 2985 C C . SER A 1 405 ? 3.358 13.157 18.216 1.00 76.69 405 SER A C 1
ATOM 2987 O O . SER A 1 405 ? 3.165 14.346 18.453 1.00 76.69 405 SER A O 1
ATOM 2989 N N . ASP A 1 406 ? 4.041 12.740 17.149 1.00 79.38 406 ASP A N 1
ATOM 2990 C CA . ASP A 1 406 ? 4.483 13.630 16.076 1.00 79.38 406 ASP A CA 1
ATOM 2991 C C . ASP A 1 406 ? 3.411 13.898 15.007 1.00 79.38 406 ASP A C 1
ATOM 2993 O O . ASP A 1 406 ? 3.641 14.701 14.101 1.00 79.38 406 ASP A O 1
ATOM 2997 N N . GLY A 1 407 ? 2.259 13.225 15.103 1.00 80.69 407 GLY A N 1
ATOM 2998 C CA . GLY A 1 407 ? 1.134 13.354 14.184 1.00 80.69 407 GLY A CA 1
ATOM 2999 C C . GLY A 1 407 ? 1.451 12.987 12.733 1.00 80.69 407 GLY A C 1
ATOM 3000 O O . GLY A 1 407 ? 0.721 13.420 11.846 1.00 80.69 407 GLY A O 1
ATOM 3001 N N . THR A 1 408 ? 2.544 12.250 12.502 1.00 83.19 408 THR A N 1
ATOM 3002 C CA . THR A 1 408 ? 3.052 11.866 11.175 1.00 83.19 408 THR A CA 1
ATOM 3003 C C . THR A 1 408 ? 3.194 10.354 11.041 1.00 83.19 408 THR A C 1
ATOM 3005 O O . THR A 1 408 ? 2.783 9.799 10.025 1.00 83.19 408 THR A O 1
ATOM 3008 N N . HIS A 1 409 ? 3.785 9.693 12.042 1.00 88.44 409 HIS A N 1
ATOM 3009 C CA . HIS A 1 409 ? 3.970 8.244 12.025 1.00 88.44 409 HIS A CA 1
ATOM 3010 C C . HIS A 1 409 ? 2.741 7.542 12.588 1.00 88.44 409 HIS A C 1
ATOM 3012 O O . HIS A 1 409 ? 2.127 8.061 13.528 1.00 88.44 409 HIS A O 1
ATOM 3018 N N . PRO A 1 410 ? 2.395 6.353 12.082 1.00 88.06 410 PRO A N 1
ATOM 3019 C CA . PRO A 1 410 ? 1.340 5.562 12.680 1.00 88.06 410 PRO A CA 1
ATOM 3020 C C . PRO A 1 410 ? 1.756 5.085 14.070 1.00 88.06 410 PRO A C 1
ATOM 3022 O O . PRO A 1 410 ? 2.914 4.749 14.330 1.00 88.06 410 PRO A O 1
ATOM 3025 N N . SER A 1 411 ? 0.810 5.079 15.003 1.00 79.12 411 SER A N 1
ATOM 3026 C CA . SER A 1 411 ? 1.053 4.542 16.337 1.00 79.12 411 SER A CA 1
ATOM 3027 C C . SER A 1 411 ? 1.072 3.017 16.312 1.00 79.12 411 SER A C 1
ATOM 3029 O O . SER A 1 411 ? 0.317 2.392 15.566 1.00 79.12 411 SER A O 1
ATOM 3031 N N . SER A 1 412 ? 1.859 2.427 17.209 1.00 73.94 412 SER A N 1
ATOM 3032 C CA . SER A 1 412 ? 1.823 0.990 17.458 1.00 73.94 412 SER A CA 1
ATOM 3033 C C . SER A 1 412 ? 1.041 0.670 18.737 1.00 73.94 412 SER A C 1
ATOM 3035 O O . SER A 1 412 ? 1.292 1.302 19.772 1.00 73.94 412 SER A O 1
ATOM 3037 N N . PRO A 1 413 ? 0.100 -0.294 18.728 1.00 60.59 413 PRO A N 1
ATOM 3038 C CA . PRO A 1 413 ? -0.281 -1.158 17.607 1.00 60.59 413 PRO A CA 1
ATOM 3039 C C . PRO A 1 413 ? -1.534 -0.668 16.837 1.00 60.59 413 PRO A C 1
ATOM 3041 O O . PRO A 1 413 ? -2.271 -1.494 16.312 1.00 60.59 413 PRO A O 1
ATOM 3044 N N . SER A 1 414 ? -1.912 0.618 16.891 1.00 75.75 414 SER A N 1
ATOM 3045 C CA . SER A 1 414 ? -3.213 1.068 16.349 1.00 75.75 414 SER A CA 1
ATOM 3046 C C . SER A 1 414 ? -3.132 1.409 14.865 1.00 75.75 414 SER A C 1
ATOM 3048 O O . SER A 1 414 ? -3.750 0.738 14.040 1.00 75.75 414 SER A O 1
ATOM 3050 N N . GLY A 1 415 ? -2.383 2.460 14.523 1.00 77.12 415 GLY A N 1
ATOM 3051 C CA . GLY A 1 415 ? -2.274 2.932 13.145 1.00 77.12 415 GLY A CA 1
ATOM 3052 C C . GLY A 1 415 ? -1.504 1.969 12.255 1.00 77.12 415 GLY A C 1
ATOM 3053 O O . GLY A 1 415 ? -1.915 1.716 11.126 1.00 77.12 415 GLY A O 1
ATOM 3054 N N . ASP A 1 416 ? -0.429 1.383 12.775 1.00 78.69 416 ASP A N 1
ATOM 3055 C CA . ASP A 1 416 ? 0.435 0.474 12.021 1.00 78.69 416 ASP A CA 1
ATOM 3056 C C . ASP A 1 416 ? -0.312 -0.817 11.633 1.00 78.69 416 ASP A C 1
ATOM 3058 O O . ASP A 1 416 ? -0.312 -1.207 10.467 1.00 78.69 416 ASP A O 1
ATOM 3062 N N . LEU A 1 417 ? -1.061 -1.435 12.557 1.00 77.25 417 LEU A N 1
ATOM 3063 C CA . LEU A 1 417 ? -1.901 -2.604 12.272 1.00 77.25 417 LEU A CA 1
ATOM 3064 C C . LEU A 1 417 ? -3.074 -2.275 11.354 1.00 77.25 417 LEU A C 1
ATOM 3066 O O . LEU A 1 417 ? -3.535 -3.144 10.611 1.00 77.25 417 LEU A O 1
ATOM 3070 N N . LYS A 1 418 ? -3.578 -1.043 11.404 1.00 83.06 418 LYS A N 1
ATOM 3071 C CA . LYS A 1 418 ? -4.652 -0.585 10.526 1.00 83.06 418 LYS A CA 1
ATOM 3072 C C . LYS A 1 418 ? -4.190 -0.555 9.067 1.00 83.06 418 LYS A C 1
ATOM 3074 O O . LYS A 1 418 ? -4.879 -1.114 8.212 1.00 83.06 418 LYS A O 1
ATOM 3079 N N . VAL A 1 419 ? -3.007 0.004 8.806 1.00 89.81 419 VAL A N 1
ATOM 3080 C CA . VAL A 1 419 ? -2.354 -0.019 7.485 1.00 89.81 419 VAL A CA 1
ATOM 3081 C C . VAL A 1 419 ? -2.012 -1.450 7.079 1.00 89.81 419 VAL A C 1
ATOM 3083 O O . VAL A 1 419 ? -2.469 -1.935 6.043 1.00 89.81 419 VAL A O 1
ATOM 3086 N N . ALA A 1 420 ? -1.296 -2.172 7.942 1.00 83.69 420 ALA A N 1
ATOM 3087 C CA . ALA A 1 420 ? -0.856 -3.538 7.690 1.00 83.69 420 ALA A CA 1
ATOM 3088 C C . ALA A 1 420 ? -2.017 -4.496 7.377 1.00 83.69 420 ALA A C 1
ATOM 3090 O O . ALA A 1 420 ? -1.907 -5.357 6.502 1.00 83.69 420 ALA A O 1
ATOM 3091 N N . GLY A 1 421 ? -3.150 -4.342 8.067 1.00 81.81 421 GLY A N 1
ATOM 3092 C CA . GLY A 1 421 ? -4.359 -5.123 7.830 1.00 81.81 421 GLY A CA 1
ATOM 3093 C C . GLY A 1 421 ? -4.969 -4.867 6.452 1.00 81.81 421 GLY A C 1
ATOM 3094 O O . GLY A 1 421 ? -5.376 -5.820 5.782 1.00 81.81 421 GLY A O 1
ATOM 3095 N N . GLN A 1 422 ? -5.000 -3.611 5.996 1.00 87.31 422 GLN A N 1
ATOM 3096 C CA . GLN A 1 422 ? -5.454 -3.292 4.642 1.00 87.31 422 GLN A CA 1
ATOM 3097 C C . GLN A 1 422 ? -4.492 -3.799 3.569 1.00 87.31 422 GLN A C 1
ATOM 3099 O O . GLN A 1 422 ? -4.959 -4.377 2.587 1.00 87.31 422 GLN A O 1
ATOM 3104 N N . LEU A 1 423 ? -3.179 -3.664 3.775 1.00 95.50 423 LEU A N 1
ATOM 3105 C CA . LEU A 1 423 ? -2.178 -4.201 2.854 1.00 95.50 423 LEU A CA 1
ATOM 3106 C C . LEU A 1 423 ? -2.289 -5.721 2.720 1.00 95.50 423 LEU A C 1
ATOM 3108 O O . LEU A 1 423 ? -2.341 -6.245 1.607 1.00 95.50 423 LEU A O 1
ATOM 3112 N N . LEU A 1 424 ? -2.409 -6.436 3.841 1.00 90.88 424 LEU A N 1
ATOM 3113 C CA . LEU A 1 424 ? -2.611 -7.882 3.821 1.00 90.88 424 LEU A CA 1
ATOM 3114 C C . LEU A 1 424 ? -3.926 -8.258 3.135 1.00 90.88 424 LEU A C 1
ATOM 3116 O O . LEU A 1 424 ? -3.951 -9.199 2.345 1.00 90.88 424 LEU A O 1
ATOM 3120 N N . ASN A 1 425 ? -5.017 -7.533 3.394 1.00 88.19 425 ASN A N 1
ATOM 3121 C CA . ASN A 1 425 ? -6.279 -7.787 2.708 1.00 88.19 425 ASN A CA 1
ATOM 3122 C C . ASN A 1 425 ? -6.141 -7.594 1.192 1.00 88.19 425 ASN A C 1
ATOM 3124 O O . ASN A 1 425 ? -6.553 -8.470 0.435 1.00 88.19 425 ASN A O 1
ATOM 3128 N N . PHE A 1 426 ? -5.523 -6.500 0.748 1.00 95.25 426 PHE A N 1
ATOM 3129 C CA . PHE A 1 426 ? -5.267 -6.234 -0.666 1.00 95.25 426 PHE A CA 1
ATOM 3130 C C . PHE A 1 426 ? -4.458 -7.357 -1.319 1.00 95.25 426 PHE A C 1
ATOM 3132 O O . PHE A 1 426 ? -4.901 -7.924 -2.313 1.00 95.25 426 PHE A O 1
ATOM 3139 N N . LEU A 1 427 ? -3.340 -7.764 -0.711 1.00 97.44 427 LEU A N 1
ATOM 3140 C CA . LEU A 1 427 ? -2.482 -8.830 -1.238 1.00 97.44 427 LEU A CA 1
ATOM 3141 C C . LEU A 1 427 ? -3.181 -10.201 -1.325 1.00 97.44 427 LEU A C 1
ATOM 3143 O O . LEU A 1 427 ? -2.801 -11.052 -2.127 1.00 97.44 427 LEU A O 1
ATOM 3147 N N . LYS A 1 428 ? -4.211 -10.431 -0.505 1.00 95.56 428 LYS A N 1
ATOM 3148 C CA . LYS A 1 428 ? -4.979 -11.685 -0.486 1.00 95.56 428 LYS A CA 1
ATOM 3149 C C . LYS A 1 428 ? -6.195 -11.687 -1.405 1.00 95.56 428 LYS A C 1
ATOM 3151 O O . LYS A 1 428 ? -6.715 -12.765 -1.705 1.00 95.56 428 LYS A O 1
ATOM 3156 N N . THR A 1 429 ? -6.702 -10.514 -1.771 1.00 92.00 429 THR A N 1
ATOM 3157 C CA . THR A 1 429 ? -8.023 -10.382 -2.404 1.00 92.00 429 THR A CA 1
ATOM 3158 C C . THR A 1 429 ? -7.984 -9.756 -3.784 1.00 92.00 429 THR A C 1
ATOM 3160 O O . THR A 1 429 ? -8.866 -10.072 -4.576 1.00 92.00 429 THR A O 1
ATOM 3163 N N . ASP A 1 430 ? -6.983 -8.934 -4.093 1.00 97.38 430 ASP A N 1
ATOM 3164 C CA . ASP A 1 430 ? -6.862 -8.320 -5.409 1.00 97.38 430 ASP A CA 1
ATOM 3165 C C . ASP A 1 430 ? -6.398 -9.347 -6.453 1.00 97.38 430 ASP A C 1
ATOM 3167 O O . ASP A 1 430 ? -5.490 -10.151 -6.215 1.00 97.38 430 ASP A O 1
ATOM 3171 N N . ASP A 1 431 ? -7.028 -9.334 -7.627 1.00 97.69 431 ASP A N 1
ATOM 3172 C CA . ASP A 1 431 ? -6.762 -10.308 -8.686 1.00 97.69 431 ASP A CA 1
ATOM 3173 C C . ASP A 1 431 ? -5.339 -10.195 -9.268 1.00 97.69 431 ASP A C 1
ATOM 3175 O O . ASP A 1 431 ? -4.845 -11.161 -9.860 1.00 97.69 431 ASP A O 1
ATOM 3179 N N . THR A 1 432 ? -4.644 -9.067 -9.066 1.00 98.56 432 THR A N 1
ATOM 3180 C CA . THR A 1 432 ? -3.254 -8.863 -9.510 1.00 98.56 432 THR A CA 1
ATOM 3181 C C . THR A 1 432 ? -2.218 -9.225 -8.441 1.00 98.56 432 THR A C 1
ATOM 3183 O O . THR A 1 432 ? -1.015 -9.239 -8.712 1.00 98.56 432 THR A O 1
ATOM 3186 N N . THR A 1 433 ? -2.642 -9.564 -7.222 1.00 98.62 433 THR A N 1
ATOM 3187 C CA . THR A 1 433 ? -1.736 -9.939 -6.119 1.00 98.62 433 THR A CA 1
ATOM 3188 C C . THR A 1 433 ? -1.938 -11.376 -5.669 1.00 98.62 433 THR A C 1
ATOM 3190 O O . THR A 1 433 ? -0.977 -12.134 -5.522 1.00 98.62 433 THR A O 1
ATOM 3193 N N . LYS A 1 434 ? -3.198 -11.793 -5.548 1.00 97.88 434 LYS A N 1
ATOM 3194 C CA . LYS A 1 434 ? -3.598 -13.114 -5.074 1.00 97.88 434 LYS A CA 1
ATOM 3195 C C . LYS A 1 434 ? -2.879 -14.282 -5.772 1.00 97.88 434 LYS A C 1
ATOM 3197 O O . LYS A 1 434 ? -2.457 -15.179 -5.041 1.00 97.88 434 LYS A O 1
ATOM 3202 N N . PRO A 1 435 ? -2.691 -14.308 -7.113 1.00 98.12 435 PRO A N 1
ATOM 3203 C CA . PRO A 1 435 ? -2.088 -15.457 -7.800 1.00 98.12 435 PRO A CA 1
ATOM 3204 C C . PRO A 1 435 ? -0.653 -15.797 -7.379 1.00 98.12 435 PRO A C 1
ATOM 3206 O O . PRO A 1 435 ? -0.252 -16.952 -7.496 1.00 98.12 435 PRO A O 1
ATOM 3209 N N . TRP A 1 436 ? 0.120 -14.814 -6.911 1.00 98.31 436 TRP A N 1
ATOM 3210 C CA . TRP A 1 436 ? 1.512 -15.008 -6.491 1.00 98.31 436 TRP A CA 1
ATOM 3211 C C . TRP A 1 436 ? 1.716 -14.775 -4.993 1.00 98.31 436 TRP A C 1
ATOM 3213 O O . TRP A 1 436 ? 2.694 -15.260 -4.425 1.00 98.31 436 TRP A O 1
ATOM 3223 N N . PHE A 1 437 ? 0.821 -14.053 -4.321 1.00 98.50 437 PHE A N 1
ATOM 3224 C CA . PHE A 1 437 ? 0.901 -13.876 -2.875 1.00 98.50 437 PHE A CA 1
ATOM 3225 C C . PHE A 1 437 ? 0.447 -15.128 -2.121 1.00 98.50 437 PHE A C 1
ATOM 3227 O O . PHE A 1 437 ? 1.085 -15.531 -1.146 1.00 98.50 437 PHE A O 1
ATOM 3234 N N . LEU A 1 438 ? -0.633 -15.764 -2.583 1.00 96.00 438 LEU A N 1
ATOM 3235 C CA . LEU A 1 438 ? -1.156 -16.997 -2.003 1.00 96.00 438 LEU A CA 1
ATOM 3236 C C . LEU A 1 438 ? -0.616 -18.228 -2.732 1.00 96.00 438 LEU A C 1
ATOM 3238 O O . LEU A 1 438 ? -0.177 -18.155 -3.881 1.00 96.00 438 LEU A O 1
ATOM 3242 N N . HIS A 1 439 ? -0.629 -19.374 -2.054 1.00 82.94 439 HIS A N 1
ATOM 3243 C CA . HIS A 1 439 ? -0.440 -20.640 -2.753 1.00 82.94 439 HIS A CA 1
ATOM 3244 C C . HIS A 1 439 ? -1.641 -20.920 -3.689 1.00 82.94 439 HIS A C 1
ATOM 3246 O O . HIS A 1 439 ? -2.770 -20.596 -3.308 1.00 82.94 439 HIS A O 1
ATOM 3252 N N . PRO A 1 440 ? -1.409 -21.478 -4.896 1.00 61.72 440 PRO A N 1
ATOM 3253 C CA . PRO A 1 440 ? -2.464 -21.824 -5.854 1.00 61.72 440 PRO A CA 1
ATOM 3254 C C . PRO A 1 440 ? -3.509 -22.814 -5.333 1.00 61.72 440 PRO A C 1
ATOM 3256 O O . PRO A 1 440 ? -3.142 -23.689 -4.511 1.00 61.72 440 PRO A O 1
#

Nearest PDB structures (foldseek):
  8yt8-assembly1_O  TM=7.403E-01  e=1.864E-05  Mus musculus
  8uf4-assembly1_A  TM=6.630E-01  e=3.203E-05  Homo sapiens
  6s5w-assembly2_B  TM=7.330E-01  e=2.196E-04  Lactobacillus acidophilus
  5vt8-assembly6_A  TM=5.626E-01  e=8.119E-03  Mus musculus
  2z4t-assembly1_A  TM=2.413E-01  e=1.834E-04  Photobacterium sp. JT-ISH-224